Protein AF-0000000080440283 (afdb_homodimer)

Solvent-accessible surface area (backbone atoms only — not comparable to full-atom values): 28664 Å² total; per-residue (Å²): 109,67,51,60,75,70,61,41,72,45,87,66,86,80,46,74,70,46,48,53,51,48,51,48,40,36,74,35,48,70,58,50,51,72,42,52,65,67,53,48,20,62,75,70,70,42,58,55,67,58,50,33,50,47,23,40,50,31,64,30,94,21,52,70,52,40,32,48,44,47,46,46,39,48,36,41,50,26,27,72,51,5,40,56,61,82,52,52,75,83,53,53,65,67,58,45,44,51,49,55,49,52,51,48,50,49,24,38,52,54,22,58,73,67,54,53,59,68,59,53,55,49,48,35,52,52,60,74,63,33,68,34,39,34,18,29,18,54,71,76,31,14,53,55,17,44,53,50,35,52,58,44,41,40,40,66,48,51,61,48,58,44,52,45,66,68,59,42,41,57,52,19,71,68,40,34,72,46,27,31,37,40,37,35,32,63,72,29,64,56,48,71,56,51,52,30,50,51,44,20,42,75,31,48,20,46,36,37,32,40,25,43,71,56,96,33,58,41,54,70,71,29,78,42,56,47,56,33,44,52,74,71,43,37,30,30,70,53,65,53,52,46,44,56,37,48,52,49,51,50,49,45,50,50,50,57,44,37,47,76,44,44,69,63,30,51,51,34,34,48,54,50,52,56,56,53,53,61,68,66,100,110,68,51,60,76,69,62,40,71,44,89,67,87,80,46,74,71,45,50,54,49,48,52,48,41,37,74,35,49,71,56,51,53,73,42,51,66,68,54,48,19,61,73,70,70,44,58,55,67,58,50,34,49,47,22,38,50,32,64,30,94,21,52,70,51,40,31,49,44,49,46,46,40,50,33,40,50,27,26,70,50,5,41,57,62,78,53,51,75,82,54,51,65,67,58,44,44,50,50,53,51,52,52,47,50,49,24,40,51,54,19,57,73,68,53,53,60,67,58,52,53,50,48,36,51,51,61,76,63,34,68,34,39,35,20,29,17,52,71,74,32,15,53,56,17,44,54,50,35,53,58,44,41,37,40,65,48,53,62,48,58,45,51,46,66,68,58,41,40,57,51,21,70,68,40,35,72,47,26,32,36,41,36,35,32,63,73,28,64,57,49,68,58,51,51,31,51,51,42,20,44,75,31,48,19,46,35,36,33,38,25,40,71,59,95,34,58,41,55,71,71,30,77,43,58,47,55,32,44,51,75,70,45,39,30,32,70,52,66,54,50,46,44,56,37,50,52,49,52,50,50,45,50,51,50,57,43,36,46,76,44,44,69,61,31,50,49,34,35,49,53,48,52,56,56,53,54,61,66,65,99

Foldseek 3Di:
DQLLVVLQPDDADADPLNVLVSVCCVVCVPVLLVDDLVRVCVVSVHDSVVQQVSCVRSVHNGSNRVSVSSVVVCLVCLQVCVPVVPDDPPDDPVVVVVSVVVQLVVQLVQLVVVDDPVLLVVVLVLQVQAQEEEFEEADPQLVLSVVLQVLVVLLPGHYHGDHDLVVLQVVLQVEAARYEYEYEDAAQAPPSRLVSLVSNVVRVYAYEYEYAPDDHDNCVSHPGYRHTHRPCRSNCVPCPSVSSNSNVSSVVSSVSNCVVPVVSRVVSNVVVVVVVVVVVD/DQLLVVLQPDDDDQDPLNVLVSVVCVVCVPVLLVDDLVRVCVVSVHDSVVQQVSCVRSPHNGSNRVSVSSVVVCLVCLQVCVPVVPDDPPDDPVVVVVSVVVQLVVQLVQLVVVDDPVLLVVVLVLQVQAQEEEFEEADPQLVLSVVLQVLVVLLPGHYHYDHDLVVLQVVLQVEAARYEYEYEDAQQAPPSRLVSQVSNVVRVYAYEYEYAPDDHDNCVSHPGYRHTHRPCRSNCVPCPSVSSNSNVSSVVSSVSNCVVPVVSRVVSNVVVVVVVVVVVD

pLDDT: mean 86.69, std 14.84, range [35.41, 98.88]

Secondary structure (DSSP, 8-state):
--HHHHH-SS--PPPHHHHHHHHHHHH-HHHHHHS-HHHHHHHHT--HHHHHHHHHHTT-SSHHHHHHHHHHHHHHHHHHS-SSTTS-TTS-HHHHHHHHHHHHHHHHHHHHHT--HHHHHHHHHHHHT-S-EEEEE-THHHHHHHHHHHHHHHTT--EEEE--HHHHHHHHHT--TT-EEEEE-SSS--HHHHHHHHHHHHTT-EEEEEEESS--HHHHHSSEEEEE-----TT---THHHHHHHHHHHHHHHHHHHHHTHHHHHHHHHHHHHHHHHHH-/--HHHHH-SS--PPPHHHHHHHHHHHH-HHHHHHS-HHHHHHHHT--HHHHHHHHHHTT-SSHHHHHHHHHHHHHHHHHHS-SSTTS-TTS-HHHHHHHHHHHHHHHHHHHHHT--HHHHHHHHHHHHT-S-EEEEE-THHHHHHHHHHHHHHHTT--EEEE--HHHHHHHHHT--TT-EEEEE-SSS--HHHHHHHHHHHHTT-EEEEEEESS--HHHHHSSEEEEE-----TT---THHHHHHHHHHHHHHHHHHHHHTHHHHHHHHHHHHHHHHHHH-

Organism: NCBI:txid29372

Sequence (562 aa):
MNIIDRIKLQEFRVSKSDLILMNYINENPSECVDKSISELASIVSIGEATITRFSRKLGFSGYQELKRNIAKYMFKENEVNRINSKVDLRESVHETAEKIFSDNMKAIEESIKILDEEKILKIREMILNANKIFFFGVGDSGIVATQTGYKFMRIGFDIASSTDAHTMVMLASLMKRGDLVFIFSHSGETSEVVKVCNIAQNNKAKVISITENTNNTLEKISDVNIAYVSKETVFETSTVLSKFTQLFLVELIYAEVIKENYDEFIQNKEKTTKALKYIREMNIIDRIKLQEFRVSKSDLILMNYINENPSECVDKSISELASIVSIGEATITRFSRKLGFSGYQELKRNIAKYMFKENEVNRINSKVDLRESVHETAEKIFSDNMKAIEESIKILDEEKILKIREMILNANKIFFFGVGDSGIVATQTGYKFMRIGFDIASSTDAHTMVMLASLMKRGDLVFIFSHSGETSEVVKVCNIAQNNKAKVISITENTNNTLEKISDVNIAYVSKETVFETSTVLSKFTQLFLVELIYAEVIKENYDEFIQNKEKTTKALKYIRE

Radius of gyration: 27.46 Å; Cα contacts (8 Å, |Δi|>4): 933; chains: 2; bounding box: 52×85×62 Å

Nearest PDB structures (foldseek):
  7en7-assembly1_A  TM=9.635E-01  e=3.396E-15  Escherichia coli K-12
  4ivn-assembly1_A  TM=7.052E-01  e=1.237E-17  Vibrio vulnificus YJ016
  4ivn-assembly1_B  TM=7.310E-01  e=2.166E-16  Vibrio vulnificus YJ016
  7en6-assembly1_C  TM=9.379E-01  e=4.770E-14  Escherichia coli
  7en6-assembly1_D  TM=9.274E-01  e=3.656E-13  Escherichia coli

Structure (mmCIF, N/CA/C/O backbone):
data_AF-0000000080440283-model_v1
#
loop_
_entity.id
_entity.type
_entity.pdbx_description
1 polymer 'RpiR family transcriptional regulator'
#
loop_
_atom_site.group_PDB
_atom_site.id
_atom_site.type_symbol
_atom_site.label_atom_id
_atom_site.label_alt_id
_atom_site.label_comp_id
_atom_site.label_asym_id
_atom_site.label_entity_id
_atom_site.label_seq_id
_atom_site.pdbx_PDB_ins_code
_atom_site.Cartn_x
_atom_site.Cartn_y
_atom_site.Cartn_z
_atom_site.occupancy
_atom_site.B_iso_or_equiv
_atom_site.auth_seq_id
_atom_site.auth_comp_id
_atom_site.auth_asym_id
_atom_site.auth_atom_id
_atom_site.pdbx_PDB_model_num
ATOM 1 N N . MET A 1 1 ? -20.312 28.125 -4.102 1 49.72 1 MET A N 1
ATOM 2 C CA . MET A 1 1 ? -20.328 27.656 -2.715 1 49.72 1 MET A CA 1
ATOM 3 C C . MET A 1 1 ? -20.234 28.844 -1.75 1 49.72 1 MET A C 1
ATOM 5 O O . MET A 1 1 ? -19.406 29.719 -1.925 1 49.72 1 MET A O 1
ATOM 9 N N . ASN A 1 2 ? -21.328 29.219 -1.087 1 72.88 2 ASN A N 1
ATOM 10 C CA . ASN A 1 2 ? -21.391 30.344 -0.17 1 72.88 2 ASN A CA 1
ATOM 11 C C . ASN A 1 2 ? -20.766 30.016 1.18 1 72.88 2 ASN A C 1
ATOM 13 O O . ASN A 1 2 ? -21.469 29.703 2.141 1 72.88 2 ASN A O 1
ATOM 17 N N . ILE A 1 3 ? -19.422 29.984 1.222 1 79.56 3 ILE A N 1
ATOM 18 C CA . ILE A 1 3 ? -18.641 29.562 2.371 1 79.56 3 ILE A CA 1
ATOM 19 C C . ILE A 1 3 ? -18.938 30.453 3.568 1 79.56 3 ILE A C 1
ATOM 21 O O . ILE A 1 3 ? -19.094 29.969 4.691 1 79.56 3 ILE A O 1
ATOM 25 N N . ILE A 1 4 ? -19.156 31.656 3.295 1 86.44 4 ILE A N 1
ATOM 26 C CA . ILE A 1 4 ? -19.312 32.625 4.379 1 86.44 4 ILE A CA 1
ATOM 27 C C . ILE A 1 4 ? -20.641 32.375 5.098 1 86.44 4 ILE A C 1
ATOM 29 O O . ILE A 1 4 ? -20.703 32.406 6.332 1 86.44 4 ILE A O 1
ATOM 33 N N . ASP A 1 5 ? -21.578 31.953 4.336 1 82.94 5 ASP A N 1
ATOM 34 C CA . ASP A 1 5 ? -22.875 31.672 4.934 1 82.94 5 ASP A CA 1
ATOM 35 C C . ASP A 1 5 ? -22.828 30.422 5.801 1 82.94 5 ASP A C 1
ATOM 37 O O . ASP A 1 5 ? -23.594 30.281 6.754 1 82.94 5 ASP A O 1
ATOM 41 N N . ARG A 1 6 ? -21.906 29.641 5.375 1 77.81 6 ARG A N 1
ATOM 42 C CA . ARG A 1 6 ? -21.828 28.344 6.043 1 77.81 6 ARG A CA 1
ATOM 43 C C . ARG A 1 6 ? -20.969 28.438 7.305 1 77.81 6 ARG A C 1
ATOM 45 O O . ARG A 1 6 ? -21.141 27.641 8.234 1 77.81 6 ARG A O 1
ATOM 52 N N . ILE A 1 7 ? -20.094 29.375 7.379 1 81.19 7 ILE A N 1
ATOM 53 C CA . ILE A 1 7 ? -19.156 29.359 8.492 1 81.19 7 ILE A CA 1
ATOM 54 C C . ILE A 1 7 ? -19.5 30.469 9.477 1 81.19 7 ILE A C 1
ATOM 56 O O . ILE A 1 7 ? -19.031 30.469 10.617 1 81.19 7 ILE A O 1
ATOM 60 N N . LYS A 1 8 ? -20.375 31.328 9.039 1 85.56 8 LYS A N 1
ATOM 61 C CA . LYS A 1 8 ? -20.703 32.469 9.906 1 85.56 8 LYS A CA 1
ATOM 62 C C . LYS A 1 8 ? -21.375 31.984 11.188 1 85.56 8 LYS A C 1
ATOM 64 O O . LYS A 1 8 ? -22.156 31.031 11.164 1 85.56 8 LYS A O 1
ATOM 69 N N . LEU A 1 9 ? -21.062 32.5 12.227 1 79.25 9 LEU A N 1
ATOM 70 C CA . LEU A 1 9 ? -21.594 32.094 13.523 1 79.25 9 LEU A CA 1
ATOM 71 C C . LEU A 1 9 ? -22.766 32.969 13.938 1 79.25 9 LEU A C 1
ATOM 73 O O . LEU A 1 9 ? -23.5 32.625 14.867 1 79.25 9 LEU A O 1
ATOM 77 N N . GLN A 1 10 ? -22.906 34.156 13.273 1 81.75 10 GLN A N 1
ATOM 78 C CA . GLN A 1 10 ? -24 35.062 13.617 1 81.75 10 GLN A CA 1
ATOM 79 C C . GLN A 1 10 ? -24.453 35.844 12.391 1 81.75 10 GLN A C 1
ATOM 81 O O . GLN A 1 10 ? -23.703 36.031 11.438 1 81.75 10 GLN A O 1
ATOM 86 N N . GLU A 1 11 ? -25.75 36.25 12.406 1 84.75 11 GLU A N 1
ATOM 87 C CA . GLU A 1 11 ? -26.266 37.094 11.344 1 84.75 11 GLU A CA 1
ATOM 88 C C . GLU A 1 11 ? -25.766 38.531 11.492 1 84.75 11 GLU A C 1
ATOM 90 O O . GLU A 1 11 ? -25.531 39 12.602 1 84.75 11 GLU A O 1
ATOM 95 N N . PHE A 1 12 ? -25.406 39.188 10.43 1 85.38 12 PHE A N 1
ATOM 96 C CA . PHE A 1 12 ? -24.922 40.594 10.438 1 85.38 12 PHE A CA 1
ATOM 97 C C . PHE A 1 12 ? -25.422 41.344 9.203 1 85.38 12 PHE A C 1
ATOM 99 O O . PHE A 1 12 ? -25.844 40.719 8.227 1 85.38 12 PHE A O 1
ATOM 106 N N . ARG A 1 13 ? -25.453 42.656 9.336 1 87.94 13 ARG A N 1
ATOM 107 C CA . ARG A 1 13 ? -25.781 43.5 8.188 1 87.94 13 ARG A CA 1
ATOM 108 C C . ARG A 1 13 ? -24.594 43.625 7.234 1 87.94 13 ARG A C 1
ATOM 110 O O . ARG A 1 13 ? -23.516 44.062 7.633 1 87.94 13 ARG A O 1
ATOM 117 N N . VAL A 1 14 ? -24.781 43.25 5.992 1 90.06 14 VAL A N 1
ATOM 118 C CA . VAL A 1 14 ? -23.719 43.188 5 1 90.06 14 VAL A CA 1
ATOM 119 C C . VAL A 1 14 ? -23.484 44.594 4.414 1 90.06 14 VAL A C 1
ATOM 121 O O . VAL A 1 14 ? -24.406 45.219 3.906 1 90.06 14 VAL A O 1
ATOM 124 N N . SER A 1 15 ? -22.328 45.156 4.621 1 90.81 15 SER A N 1
ATOM 125 C CA . SER A 1 15 ? -21.906 46.406 3.99 1 90.81 15 SER A CA 1
ATOM 126 C C . SER A 1 15 ? -21.328 46.156 2.602 1 90.81 15 SER A C 1
ATOM 128 O O . SER A 1 15 ? -21.156 45 2.188 1 90.81 15 SER A O 1
ATOM 130 N N . LYS A 1 16 ? -21.062 47.25 1.895 1 91.12 16 LYS A N 1
ATOM 131 C CA . LYS A 1 16 ? -20.469 47.125 0.564 1 91.12 16 LYS A CA 1
ATOM 132 C C . LYS A 1 16 ? -19.125 46.406 0.623 1 91.12 16 LYS A C 1
ATOM 134 O O . LYS A 1 16 ? -18.828 45.531 -0.201 1 91.12 16 LYS A O 1
ATOM 139 N N . SER A 1 17 ? -18.312 46.844 1.617 1 92.12 17 SER A N 1
ATOM 140 C CA . SER A 1 17 ? -17.016 46.188 1.782 1 92.12 17 SER A CA 1
ATOM 141 C C . SER A 1 17 ? -17.156 44.719 2.15 1 92.12 17 SER A C 1
ATOM 143 O O . SER A 1 17 ? -16.359 43.906 1.696 1 92.12 17 SER A O 1
ATOM 145 N N . ASP A 1 18 ? -18.172 44.375 2.98 1 92.75 18 ASP A N 1
ATOM 146 C CA . ASP A 1 18 ? -18.422 43 3.344 1 92.75 18 ASP A CA 1
ATOM 147 C C . ASP A 1 18 ? -18.75 42.156 2.109 1 92.75 18 ASP A C 1
ATOM 149 O O . ASP A 1 18 ? -18.281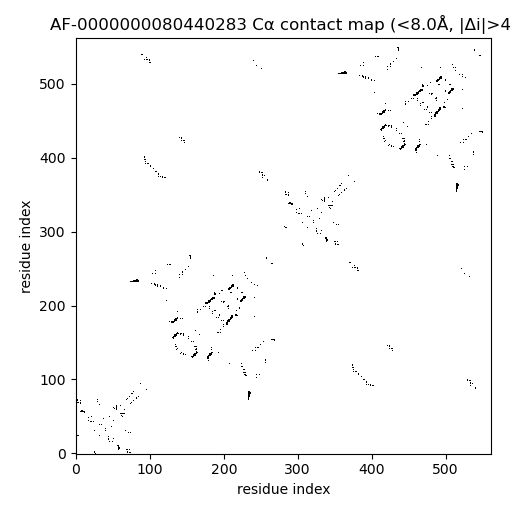 41.031 1.985 1 92.75 18 ASP A O 1
ATOM 153 N N . LEU A 1 19 ? -19.562 42.688 1.304 1 91.62 19 LEU A N 1
ATOM 154 C CA . LEU A 1 19 ? -19.984 41.969 0.107 1 91.62 19 LEU A CA 1
ATOM 155 C C . LEU A 1 19 ? -18.797 41.656 -0.789 1 91.62 19 LEU A C 1
ATOM 157 O O . LEU A 1 19 ? -18.719 40.562 -1.359 1 91.62 19 LEU A O 1
ATOM 161 N N . ILE A 1 20 ? -17.953 42.562 -0.937 1 91.56 20 ILE A N 1
ATOM 162 C CA . ILE A 1 20 ? -16.75 42.375 -1.733 1 91.56 20 ILE A CA 1
ATOM 163 C C . ILE A 1 20 ? -15.922 41.219 -1.13 1 91.56 20 ILE A C 1
ATOM 165 O O . ILE A 1 20 ? -15.469 40.344 -1.846 1 91.56 20 ILE A O 1
ATOM 169 N N . LEU A 1 21 ? -15.719 41.188 0.151 1 92.19 21 LEU A N 1
ATOM 170 C CA . LEU A 1 21 ? -14.953 40.156 0.849 1 92.19 21 LEU A CA 1
ATOM 171 C C . LEU A 1 21 ? -15.641 38.812 0.747 1 92.19 21 LEU A C 1
ATOM 173 O O . LEU A 1 21 ? -14.984 37.812 0.479 1 92.19 21 LEU A O 1
ATOM 177 N N . MET A 1 22 ? -16.906 38.812 0.95 1 91 22 MET A N 1
ATOM 178 C CA . MET A 1 22 ? -17.672 37.594 0.868 1 91 22 MET A CA 1
ATOM 179 C C . MET A 1 22 ? -17.562 36.969 -0.518 1 91 22 MET A C 1
ATOM 181 O O . MET A 1 22 ? -17.344 35.75 -0.644 1 91 22 MET A O 1
ATOM 185 N N . ASN A 1 23 ? -17.688 37.75 -1.501 1 88.25 23 ASN A N 1
ATOM 186 C CA . ASN A 1 23 ? -17.594 37.281 -2.871 1 88.25 23 ASN A CA 1
ATOM 187 C C . ASN A 1 23 ? -16.188 36.719 -3.158 1 88.25 23 ASN A C 1
ATOM 189 O O . ASN A 1 23 ? -16.062 35.625 -3.754 1 88.25 23 ASN A O 1
ATOM 193 N N . TYR A 1 24 ? -15.25 37.469 -2.758 1 89.81 24 TYR A N 1
ATOM 194 C CA . TYR A 1 24 ? -13.891 37 -3.002 1 89.81 24 TYR A CA 1
ATOM 195 C C . TYR A 1 24 ? -13.625 35.688 -2.283 1 89.81 24 TYR A C 1
ATOM 197 O O . TYR A 1 24 ? -13.094 34.719 -2.877 1 89.81 24 TYR A O 1
ATOM 205 N N . ILE A 1 25 ? -13.984 35.562 -1.046 1 89.62 25 ILE A N 1
ATOM 206 C CA . ILE A 1 25 ? -13.734 34.375 -0.242 1 89.62 25 ILE A CA 1
ATOM 207 C C . ILE A 1 25 ? -14.523 33.188 -0.81 1 89.62 25 ILE A C 1
ATOM 209 O O . ILE A 1 25 ? -14 32.062 -0.904 1 89.62 25 ILE A O 1
ATOM 213 N N . ASN A 1 26 ? -15.688 33.469 -1.226 1 85 26 ASN A N 1
ATOM 214 C CA . ASN A 1 26 ? -16.516 32.406 -1.802 1 85 26 ASN A CA 1
ATOM 215 C C . ASN A 1 26 ? -15.938 31.891 -3.111 1 85 26 ASN A C 1
ATOM 217 O O . ASN A 1 26 ? -16.031 30.703 -3.402 1 85 26 ASN A O 1
ATOM 221 N N . GLU A 1 27 ? -15.32 32.75 -3.787 1 81.31 27 GLU A N 1
ATOM 222 C CA . GLU A 1 27 ? -14.781 32.406 -5.098 1 81.31 27 GLU A CA 1
ATOM 223 C C . GLU A 1 27 ? -13.367 31.828 -4.977 1 81.31 27 GLU A C 1
ATOM 225 O O . GLU A 1 27 ? -12.945 31.031 -5.812 1 81.31 27 GLU A O 1
ATOM 230 N N . ASN A 1 28 ? -12.695 32.281 -3.967 1 82.62 28 ASN A N 1
ATOM 231 C CA . ASN A 1 28 ? -11.289 31.875 -3.83 1 82.62 28 ASN A CA 1
ATOM 232 C C . ASN A 1 28 ? -10.977 31.422 -2.412 1 82.62 28 ASN A C 1
ATOM 234 O O . ASN A 1 28 ? -10.07 31.953 -1.77 1 82.62 28 ASN A O 1
ATOM 238 N N . PRO A 1 29 ? -11.672 30.422 -1.961 1 80.06 29 PRO A N 1
ATOM 239 C CA . PRO A 1 29 ? -11.484 30.047 -0.556 1 80.06 29 PRO A CA 1
ATOM 240 C C . PRO A 1 29 ? -10.07 29.547 -0.266 1 80.06 29 PRO A C 1
ATOM 242 O O . PRO A 1 29 ? -9.5 29.859 0.778 1 80.06 29 PRO A O 1
ATOM 245 N N . SER A 1 30 ? -9.547 28.844 -1.177 1 75.19 30 SER A N 1
ATOM 246 C CA . SER A 1 30 ? -8.211 28.297 -0.988 1 75.19 30 SER A CA 1
ATOM 247 C C . SER A 1 30 ? -7.164 29.406 -0.92 1 75.19 30 SER A C 1
ATOM 249 O O . SER A 1 30 ? -6.246 29.359 -0.098 1 75.19 30 SER A O 1
ATOM 251 N N . GLU A 1 31 ? -7.305 30.312 -1.677 1 78.81 31 GLU A N 1
ATOM 252 C CA . GLU A 1 31 ? -6.379 31.453 -1.703 1 78.81 31 GLU A CA 1
ATOM 253 C C . GLU A 1 31 ? -6.473 32.281 -0.419 1 78.81 31 GLU A C 1
ATOM 255 O O . GLU A 1 31 ? -5.457 32.75 0.094 1 78.81 31 GLU A O 1
ATOM 260 N N . CYS A 1 32 ? -7.629 32.375 0.066 1 82.38 32 CYS A N 1
ATOM 261 C CA . CYS A 1 32 ? -7.852 33.156 1.278 1 82.38 32 CYS A CA 1
ATOM 262 C C . CYS A 1 32 ? -7.148 32.5 2.471 1 82.38 32 CYS A C 1
ATOM 264 O O . CYS A 1 32 ? -6.59 33.219 3.314 1 82.38 32 CYS A O 1
ATOM 266 N N . VAL A 1 33 ? -7.199 31.188 2.406 1 80.19 33 VAL A N 1
ATOM 267 C CA . VAL A 1 33 ? -6.609 30.453 3.521 1 80.19 33 VAL A CA 1
ATOM 268 C C . VAL A 1 33 ? -5.09 30.625 3.504 1 80.19 33 VAL A C 1
ATOM 270 O O . VAL A 1 33 ? -4.453 30.688 4.559 1 80.19 33 VAL A O 1
ATOM 273 N N . ASP A 1 34 ? -4.516 30.844 2.406 1 78.25 34 ASP A N 1
ATOM 274 C CA . ASP A 1 34 ? -3.064 30.891 2.234 1 78.25 34 ASP A CA 1
ATOM 275 C C . ASP A 1 34 ? -2.533 32.312 2.336 1 78.25 34 ASP A C 1
ATOM 277 O O . ASP A 1 34 ? -1.322 32.531 2.406 1 78.25 34 ASP A O 1
ATOM 281 N N . LYS A 1 35 ? -3.314 33.25 2.389 1 82.06 35 LYS A N 1
ATOM 282 C CA . LYS A 1 35 ? -2.867 34.625 2.285 1 82.06 35 LYS A CA 1
ATOM 283 C C . LYS A 1 35 ? -2.912 35.312 3.643 1 82.06 35 LYS A C 1
ATOM 285 O O . LYS A 1 35 ? -3.791 35.031 4.461 1 82.06 35 LYS A O 1
ATOM 290 N N . SER A 1 36 ? -1.929 36.094 3.875 1 86.06 36 SER A N 1
ATOM 291 C CA . SER A 1 36 ? -1.951 36.969 5.051 1 86.06 36 SER A CA 1
ATOM 292 C C . SER A 1 36 ? -3.012 38.031 4.914 1 86.06 36 SER A C 1
ATOM 294 O O . SER A 1 36 ? -3.518 38.281 3.816 1 86.06 36 SER A O 1
ATOM 296 N N . ILE A 1 37 ? -3.324 38.656 6.09 1 92.62 37 ILE A N 1
ATOM 297 C CA . ILE A 1 37 ? -4.34 39.719 6.082 1 92.62 37 ILE A CA 1
ATOM 298 C C . ILE A 1 37 ? -3.895 40.875 5.18 1 92.62 37 ILE A C 1
ATOM 300 O O . ILE A 1 37 ? -4.715 41.469 4.496 1 92.62 37 ILE A O 1
ATOM 304 N N . SER A 1 38 ? -2.557 41.125 5.113 1 91.56 38 SER A N 1
ATOM 305 C CA . SER A 1 38 ? -2.016 42.188 4.281 1 91.56 38 SER A CA 1
ATOM 306 C C . SER A 1 38 ? -2.162 41.875 2.799 1 91.56 38 SER A C 1
ATOM 308 O O . SER A 1 38 ? -2.488 42.75 1.992 1 91.56 38 SER A O 1
ATOM 310 N N . GLU A 1 39 ? -1.967 40.719 2.428 1 90.12 39 GLU A N 1
ATOM 311 C CA . GLU A 1 39 ? -2.109 40.25 1.048 1 90.12 39 GLU A CA 1
ATOM 312 C C . GLU A 1 39 ? -3.564 40.344 0.591 1 90.12 39 GLU A C 1
ATOM 314 O O . GLU A 1 39 ? -3.852 40.781 -0.515 1 90.12 39 GLU A O 1
ATOM 319 N N . LEU A 1 40 ? -4.406 39.781 1.409 1 92.75 40 LEU A N 1
ATOM 320 C CA . LEU A 1 40 ? -5.828 39.844 1.079 1 92.75 40 LEU A CA 1
ATOM 321 C C . LEU A 1 40 ? -6.289 41.281 0.92 1 92.75 40 LEU A C 1
ATOM 323 O O . LEU A 1 40 ? -7.035 41.594 -0.011 1 92.75 40 LEU A O 1
ATOM 327 N N . ALA A 1 41 ? -5.855 42.188 1.82 1 94 41 ALA A N 1
ATOM 328 C CA . ALA A 1 41 ? -6.188 43.594 1.77 1 94 41 ALA A CA 1
ATOM 329 C C . ALA A 1 41 ? -5.789 44.219 0.427 1 94 41 ALA A C 1
ATOM 331 O O . ALA A 1 41 ? -6.551 44.969 -0.162 1 94 41 ALA A O 1
ATOM 332 N N . SER A 1 42 ? -4.66 43.812 -0.04 1 92.06 42 SER A N 1
ATOM 333 C CA . SER A 1 42 ? -4.148 44.312 -1.307 1 92.06 42 SER A CA 1
ATOM 334 C C . SER A 1 42 ? -4.961 43.781 -2.484 1 92.06 42 SER A C 1
ATOM 336 O O . SER A 1 42 ? -5.277 44.531 -3.41 1 92.06 42 SER A O 1
ATOM 338 N N . ILE A 1 43 ? -5.328 42.625 -2.436 1 89.12 43 ILE A N 1
ATOM 339 C CA . ILE A 1 43 ? -6.02 41.938 -3.525 1 89.12 43 ILE A CA 1
ATOM 340 C C . ILE A 1 43 ? -7.418 42.531 -3.693 1 89.12 43 ILE A C 1
ATOM 342 O O . ILE A 1 43 ? -7.859 42.781 -4.816 1 89.12 43 ILE A O 1
ATOM 346 N N . VAL A 1 44 ? -8.031 42.688 -2.562 1 91.94 44 VAL A N 1
ATOM 347 C CA . VAL A 1 44 ? -9.43 43.125 -2.648 1 91.94 44 VAL A CA 1
ATOM 348 C C . VAL A 1 44 ? -9.523 44.625 -2.479 1 91.94 44 VAL A C 1
ATOM 350 O O . VAL A 1 44 ? -10.617 45.219 -2.539 1 91.94 44 VAL A O 1
ATOM 353 N N . SER A 1 45 ? -8.383 45.312 -2.246 1 92.19 45 SER A N 1
ATOM 354 C CA . SER A 1 45 ? -8.289 46.75 -2.076 1 92.19 45 SER A CA 1
ATOM 355 C C . SER A 1 45 ? -9.18 47.219 -0.929 1 92.19 45 SER A C 1
ATOM 357 O O . SER A 1 45 ? -9.938 48.188 -1.081 1 92.19 45 SER A O 1
ATOM 359 N N . ILE A 1 46 ? -9.211 46.531 0.17 1 92.12 46 ILE A N 1
ATOM 360 C CA . ILE A 1 46 ? -9.914 46.844 1.412 1 92.12 46 ILE A CA 1
ATOM 361 C C . ILE A 1 46 ? -8.914 46.906 2.566 1 92.12 46 ILE A C 1
ATOM 363 O O . ILE A 1 46 ? -7.949 46.125 2.598 1 92.12 46 ILE A O 1
ATOM 367 N N . GLY A 1 47 ? -9 47.875 3.473 1 91.94 47 GLY A N 1
ATOM 368 C CA . GLY A 1 47 ? -8.094 48.031 4.598 1 91.94 47 GLY A CA 1
ATOM 369 C C . GLY A 1 47 ? -8.078 46.844 5.516 1 91.94 47 GLY A C 1
ATOM 370 O O . GLY A 1 47 ? -9.078 46.125 5.648 1 91.94 47 GLY A O 1
ATOM 371 N N . GLU A 1 48 ? -6.953 46.562 6.156 1 93.81 48 GLU A N 1
ATOM 372 C CA . GLU A 1 48 ? -6.793 45.438 7.066 1 93.81 48 GLU A CA 1
ATOM 373 C C . GLU A 1 48 ? -7.77 45.5 8.234 1 93.81 48 GLU A C 1
ATOM 375 O O . GLU A 1 48 ? -8.312 44.5 8.672 1 93.81 48 GLU A O 1
ATOM 380 N N . ALA A 1 49 ? -7.996 46.75 8.695 1 92.94 49 ALA A N 1
ATOM 381 C CA . ALA A 1 49 ? -8.938 46.969 9.797 1 92.94 49 ALA A CA 1
ATOM 382 C C . ALA A 1 49 ? -10.352 46.531 9.398 1 92.94 49 ALA A C 1
ATOM 384 O O . ALA A 1 49 ? -11.086 45.969 10.203 1 92.94 49 ALA A O 1
ATOM 385 N N . THR A 1 50 ? -10.773 46.781 8.195 1 93.94 50 THR A N 1
ATOM 386 C CA . THR A 1 50 ? -12.078 46.438 7.668 1 93.94 50 THR A CA 1
ATOM 387 C C . THR A 1 50 ? -12.219 44.906 7.582 1 93.94 50 THR A C 1
ATOM 389 O O . THR A 1 50 ? -13.281 44.375 7.887 1 93.94 50 THR A O 1
ATOM 392 N N . ILE A 1 51 ? -11.102 44.219 7.168 1 94.38 51 ILE A N 1
ATOM 393 C CA . ILE A 1 51 ? -11.109 42.75 7.102 1 94.38 51 ILE A CA 1
ATOM 394 C C . ILE A 1 51 ? -11.266 42.188 8.508 1 94.38 51 ILE A C 1
ATOM 396 O O . ILE A 1 51 ? -12.023 41.219 8.719 1 94.38 51 ILE A O 1
ATOM 400 N N . THR A 1 52 ? -10.57 42.812 9.461 1 94 52 THR A N 1
ATOM 401 C CA . THR A 1 52 ? -10.664 42.375 10.852 1 94 52 THR A CA 1
ATOM 402 C C . THR A 1 52 ? -12.078 42.562 11.383 1 94 52 THR A C 1
ATOM 404 O O . THR A 1 52 ? -12.625 41.688 12.039 1 94 52 THR A O 1
ATOM 407 N N . ARG A 1 53 ? -12.727 43.656 11.078 1 93.88 53 ARG A N 1
ATOM 408 C CA . ARG A 1 53 ? -14.086 43.938 11.516 1 93.88 53 ARG A CA 1
ATOM 409 C C . ARG A 1 53 ? -15.07 42.969 10.875 1 93.88 53 ARG A C 1
ATOM 411 O O . ARG A 1 53 ? -16 42.5 11.523 1 93.88 53 ARG A O 1
ATOM 418 N N . PHE A 1 54 ? -14.891 42.688 9.562 1 93.62 54 PHE A N 1
ATOM 419 C CA . PHE A 1 54 ? -15.695 41.719 8.859 1 93.62 54 PHE A CA 1
ATOM 420 C C . PHE A 1 54 ? -15.641 40.344 9.578 1 93.62 54 PHE A C 1
ATOM 422 O O . PHE A 1 54 ? -16.672 39.719 9.805 1 93.62 54 PHE A O 1
ATOM 429 N N . SER A 1 55 ? -14.406 39.906 9.93 1 93.62 55 SER A N 1
ATOM 430 C CA . SER A 1 55 ? -14.227 38.625 10.625 1 93.62 55 SER A CA 1
ATOM 431 C C . SER A 1 55 ? -15 38.625 11.938 1 93.62 55 SER A C 1
ATOM 433 O O . SER A 1 55 ? -15.641 37.625 12.273 1 93.62 55 SER A O 1
ATOM 435 N N . ARG A 1 56 ? -14.977 39.75 12.633 1 91.81 56 ARG A N 1
ATOM 436 C CA . ARG A 1 56 ? -15.68 39.844 13.906 1 91.81 56 ARG A CA 1
ATOM 437 C C . ARG A 1 56 ? -17.188 39.844 13.711 1 91.81 56 ARG A C 1
ATOM 439 O O . ARG A 1 56 ? -17.922 39.281 14.508 1 91.81 56 ARG A O 1
ATOM 446 N N . LYS A 1 57 ? -17.656 40.5 12.609 1 92.44 57 LYS A N 1
ATOM 447 C CA . LYS A 1 57 ? -19.078 40.5 12.273 1 92.44 57 LYS A CA 1
ATOM 448 C C . LYS A 1 57 ? -19.594 39.062 12.078 1 92.44 57 LYS A C 1
ATOM 450 O O . LYS A 1 57 ? -20.75 38.781 12.383 1 92.44 57 LYS A O 1
ATOM 455 N N . LEU A 1 58 ? -18.688 38.25 11.523 1 90 58 LEU A N 1
ATOM 456 C CA . LEU A 1 58 ? -19.047 36.844 11.266 1 90 58 LEU A CA 1
ATOM 457 C C . LEU A 1 58 ? -19.031 36.031 12.555 1 90 58 LEU A C 1
ATOM 459 O O . LEU A 1 58 ? -19.469 34.875 12.57 1 90 58 LEU A O 1
ATOM 463 N N . GLY A 1 59 ? -18.516 36.562 13.664 1 89.62 59 GLY A N 1
ATOM 464 C CA . GLY A 1 59 ? -18.469 35.875 14.945 1 89.62 59 GLY A CA 1
ATOM 465 C C . GLY A 1 59 ? -17.078 35.375 15.297 1 89.62 59 GLY A C 1
ATOM 466 O O . GLY A 1 59 ? -16.922 34.594 16.25 1 89.62 59 GLY A O 1
ATOM 467 N N . PHE A 1 60 ? -16.078 35.781 14.57 1 91.06 60 PHE A N 1
ATOM 468 C CA . PHE A 1 60 ? -14.727 35.281 14.797 1 91.06 60 PHE A CA 1
ATOM 469 C C . PHE A 1 60 ? -13.867 36.344 15.492 1 91.06 60 PHE A C 1
ATOM 471 O O . PHE A 1 60 ? -14.18 37.531 15.438 1 91.06 60 PHE A O 1
ATOM 478 N N . SER A 1 61 ? -12.867 35.938 16.141 1 87.94 61 SER A N 1
ATOM 479 C CA . SER A 1 61 ? -12.016 36.875 16.891 1 87.94 61 SER A CA 1
ATOM 480 C C . SER A 1 61 ? -11.148 37.688 15.961 1 87.94 61 SER A C 1
ATOM 482 O O . SER A 1 61 ? -10.648 38.75 16.359 1 87.94 61 SER A O 1
ATOM 484 N N . GLY A 1 62 ? -10.898 37.312 14.75 1 90.44 62 GLY A N 1
ATOM 485 C CA . GLY A 1 62 ? -10.07 38 13.773 1 90.44 62 GLY A CA 1
ATOM 486 C C . GLY A 1 62 ? -9.883 37.188 12.492 1 90.44 62 GLY A C 1
ATOM 487 O O . GLY A 1 62 ? -10.531 36.156 12.289 1 90.44 62 GLY A O 1
ATOM 488 N N . TYR A 1 63 ? -8.992 37.719 11.664 1 91.5 63 TYR A N 1
ATOM 489 C CA . TYR A 1 63 ? -8.75 37.125 10.352 1 91.5 63 TYR A CA 1
ATOM 490 C C . TYR A 1 63 ? -8.164 35.75 10.469 1 91.5 63 TYR A C 1
ATOM 492 O O . TYR A 1 63 ? -8.508 34.844 9.688 1 91.5 63 TYR A O 1
ATOM 500 N N . GLN A 1 64 ? -7.355 35.562 11.492 1 84.5 64 GLN A N 1
ATOM 501 C CA . GLN A 1 64 ? -6.742 34.25 11.656 1 84.5 64 GLN A CA 1
ATOM 502 C C . GLN A 1 64 ? -7.793 33.156 11.945 1 84.5 64 GLN A C 1
ATOM 504 O O . GLN A 1 64 ? -7.734 32.062 11.398 1 84.5 64 GLN A O 1
ATOM 509 N N . GLU A 1 65 ? -8.711 33.469 12.742 1 84.94 65 GLU A N 1
ATOM 510 C CA . GLU A 1 65 ? -9.789 32.531 13.039 1 84.94 65 GLU A CA 1
ATOM 511 C C . GLU A 1 65 ? -10.703 32.344 11.836 1 84.94 65 GLU A C 1
ATOM 513 O O . GLU A 1 65 ? -11.172 31.234 11.578 1 84.94 65 GLU A O 1
ATOM 518 N N . LEU A 1 66 ? -10.961 33.438 11.117 1 90.5 66 LEU A N 1
ATOM 519 C CA . LEU A 1 66 ? -11.727 33.312 9.883 1 90.5 66 LEU A CA 1
ATOM 520 C C . LEU A 1 66 ? -11.055 32.344 8.914 1 90.5 66 LEU A C 1
ATOM 522 O O . LEU A 1 66 ? -11.703 31.406 8.398 1 90.5 66 LEU A O 1
ATOM 526 N N . LYS A 1 67 ? -9.828 32.5 8.734 1 84.94 67 LYS A N 1
ATOM 527 C CA . LYS A 1 67 ? -9.062 31.609 7.859 1 84.94 67 LYS A CA 1
ATOM 528 C C . LYS A 1 67 ? -9.195 30.141 8.289 1 84.94 67 LYS A C 1
ATOM 530 O O . LYS A 1 67 ? -9.422 29.266 7.457 1 84.94 67 LYS A O 1
ATOM 535 N N . ARG A 1 68 ? -9.094 29.984 9.5 1 79.31 68 ARG A N 1
ATOM 536 C CA . ARG A 1 68 ? -9.188 28.641 10.047 1 79.31 68 ARG A CA 1
ATOM 537 C C . ARG A 1 68 ? -10.555 28.016 9.766 1 79.31 68 ARG A C 1
ATOM 539 O O . ARG A 1 68 ? -10.648 26.844 9.43 1 79.31 68 ARG A O 1
ATOM 546 N N . ASN A 1 69 ? -11.547 28.75 9.93 1 79.5 69 ASN A N 1
ATOM 547 C CA . ASN A 1 69 ? -12.898 28.234 9.734 1 79.5 69 ASN A CA 1
ATOM 548 C C . ASN A 1 69 ? -13.219 28.047 8.258 1 79.5 69 ASN A C 1
ATOM 550 O O . ASN A 1 69 ? -13.969 27.141 7.895 1 79.5 69 ASN A O 1
ATOM 554 N N . ILE A 1 70 ? -12.633 28.953 7.461 1 80.75 70 ILE A N 1
ATOM 555 C CA . ILE A 1 70 ? -12.734 28.719 6.027 1 80.75 70 ILE A CA 1
ATOM 556 C C . ILE A 1 70 ? -12.039 27.406 5.672 1 80.75 70 ILE A C 1
ATOM 558 O O . ILE A 1 70 ? -12.594 26.578 4.945 1 80.75 70 ILE A O 1
ATOM 562 N N . ALA A 1 71 ? -10.906 27.344 6.246 1 71.12 71 ALA A N 1
ATOM 563 C CA . ALA A 1 71 ? -10.141 26.125 6 1 71.12 71 ALA A CA 1
ATOM 564 C C . ALA A 1 71 ? -10.906 24.891 6.48 1 71.12 71 ALA A C 1
ATOM 566 O O . ALA A 1 71 ? -10.969 23.875 5.777 1 71.12 71 ALA A O 1
ATOM 567 N N . LYS A 1 72 ? -11.438 25.062 7.648 1 68.06 72 LYS A N 1
ATOM 568 C CA . LYS A 1 72 ? -12.242 23.984 8.234 1 68.06 72 LYS A CA 1
ATOM 569 C C . LYS A 1 72 ? -13.438 23.656 7.344 1 68.06 72 LYS A C 1
ATOM 571 O O . LYS A 1 72 ? -13.75 22.484 7.129 1 68.06 72 LYS A O 1
ATOM 576 N N . TYR A 1 73 ? -14.148 24.734 6.988 1 65.81 73 TYR A N 1
ATOM 577 C CA . TYR A 1 73 ? -15.305 24.547 6.121 1 65.81 73 TYR A CA 1
ATOM 578 C C . TYR A 1 73 ? -14.891 23.938 4.789 1 65.81 73 TYR A C 1
ATOM 580 O O . TYR A 1 73 ? -15.562 23.031 4.281 1 65.81 73 TYR A O 1
ATOM 588 N N . MET A 1 74 ? -13.938 24.609 4.297 1 60.62 74 MET A N 1
ATOM 589 C CA . MET A 1 74 ? -13.445 24.062 3.039 1 60.62 74 MET A CA 1
ATOM 590 C C . MET A 1 74 ? -13.039 22.594 3.209 1 60.62 74 MET A C 1
ATOM 592 O O . MET A 1 74 ? -13.273 21.781 2.318 1 60.62 74 MET A O 1
ATOM 596 N N . PHE A 1 75 ? -12.562 22.516 4.383 1 51.28 75 PHE A N 1
ATOM 597 C CA . PHE A 1 75 ? -12.211 21.141 4.73 1 51.28 75 PHE A CA 1
ATOM 598 C C . PHE A 1 75 ? -13.469 20.297 4.91 1 51.28 75 PHE A C 1
ATOM 600 O O . PHE A 1 75 ? -13.531 19.172 4.426 1 51.28 75 PHE A O 1
ATOM 607 N N . LYS A 1 76 ? -14.438 20.875 5.672 1 49.78 76 LYS A N 1
ATOM 608 C CA . LYS A 1 76 ? -15.727 20.219 5.867 1 49.78 76 LYS A CA 1
ATOM 609 C C . LYS A 1 76 ? -16.469 20.062 4.543 1 49.78 76 LYS A C 1
ATOM 611 O O . LYS A 1 76 ? -17.047 19.016 4.266 1 49.78 76 LYS A O 1
ATOM 616 N N . GLU A 1 77 ? -16.75 21.234 4.004 1 46.97 77 GLU A N 1
ATOM 617 C CA . GLU A 1 77 ? -17.406 21.219 2.699 1 46.97 77 GLU A CA 1
ATOM 618 C C . GLU A 1 77 ? -16.625 20.375 1.692 1 46.97 77 GLU A C 1
ATOM 620 O O . GLU A 1 77 ? -17.219 19.672 0.879 1 46.97 77 GLU A O 1
ATOM 625 N N . ASN A 1 78 ? -15.43 20.688 1.731 1 41.69 78 ASN A N 1
ATOM 626 C CA . ASN A 1 78 ? -14.531 19.797 0.988 1 41.69 78 ASN A CA 1
ATOM 627 C C . ASN A 1 78 ? -14.562 18.375 1.539 1 41.69 78 ASN A C 1
ATOM 629 O O . ASN A 1 78 ? -14.391 17.422 0.791 1 41.69 78 ASN A O 1
ATOM 633 N N . GLU A 1 79 ? -14.719 18.266 2.789 1 39.75 79 GLU A N 1
ATOM 634 C CA . GLU A 1 79 ? -14.914 16.984 3.48 1 39.75 79 GLU A CA 1
ATOM 635 C C . GLU A 1 79 ? -16.266 16.375 3.137 1 39.75 79 GLU A C 1
ATOM 637 O O . GLU A 1 79 ? -16.359 15.164 2.934 1 39.75 79 GLU A O 1
ATOM 642 N N . VAL A 1 80 ? -17.422 17.125 3.467 1 38.97 80 VAL A N 1
ATOM 643 C CA . VAL A 1 80 ? -18.75 16.688 3.043 1 38.97 80 VAL A CA 1
ATOM 644 C C . VAL A 1 80 ? -18.797 16.578 1.521 1 38.97 80 VAL A C 1
ATOM 646 O O . VAL A 1 80 ? -19.328 15.602 0.984 1 38.97 80 VAL A O 1
ATOM 649 N N . ASN A 1 81 ? -18.562 17.547 0.93 1 36.84 81 ASN A N 1
ATOM 650 C CA . ASN A 1 81 ? -18.469 17.5 -0.525 1 36.84 81 ASN A CA 1
ATOM 651 C C . ASN A 1 81 ? -17.266 16.672 -0.981 1 36.84 81 ASN A C 1
ATOM 653 O O . ASN A 1 81 ? -17.031 16.516 -2.182 1 36.84 81 ASN A O 1
ATOM 657 N N . ARG A 1 82 ? -16.234 16.469 -0.127 1 37.53 82 ARG A N 1
ATOM 658 C CA . ARG A 1 82 ? -14.898 15.906 -0.308 1 37.53 82 ARG A CA 1
ATOM 659 C C . ARG A 1 82 ? -14.938 14.383 -0.317 1 37.53 82 ARG A C 1
ATOM 661 O O . ARG A 1 82 ? -13.898 13.727 -0.233 1 37.53 82 ARG A O 1
ATOM 668 N N . ILE A 1 83 ? -15.805 13.82 0.21 1 38.88 83 ILE A N 1
ATOM 669 C CA . ILE A 1 83 ? -15.844 12.508 -0.422 1 38.88 83 ILE A CA 1
ATOM 670 C C . ILE A 1 83 ? -15.305 12.602 -1.848 1 38.88 83 ILE A C 1
ATOM 672 O O . ILE A 1 83 ? -15.57 13.578 -2.555 1 38.88 83 ILE A O 1
ATOM 676 N N . ASN A 1 84 ? -14.234 11.789 -2.393 1 43.28 84 ASN A N 1
ATOM 677 C CA . ASN A 1 84 ? -13.703 12.133 -3.705 1 43.28 84 ASN A CA 1
ATOM 678 C C . ASN A 1 84 ? -14.648 13.047 -4.477 1 43.28 84 ASN A C 1
ATOM 680 O O . ASN A 1 84 ? -15.719 12.617 -4.902 1 43.28 84 ASN A O 1
ATOM 684 N N . SER A 1 85 ? -14.859 14.266 -3.859 1 45.69 85 SER A N 1
ATOM 685 C CA . SER A 1 85 ? -15.719 15.336 -4.348 1 45.69 85 SER A CA 1
ATOM 686 C C . SER A 1 85 ? -16.094 15.117 -5.809 1 45.69 85 SER A C 1
ATOM 688 O O . SER A 1 85 ? -17.125 15.617 -6.273 1 45.69 85 SER A O 1
ATOM 690 N N . LYS A 1 86 ? -15.109 14.188 -6.344 1 57.25 86 LYS A N 1
ATOM 691 C CA . LYS A 1 86 ? -15.375 13.945 -7.758 1 57.25 86 LYS A CA 1
ATOM 692 C C . LYS A 1 86 ? -16.188 12.672 -7.953 1 57.25 86 LYS A C 1
ATOM 694 O O . LYS A 1 86 ? -16.625 12.367 -9.07 1 57.25 86 LYS A O 1
ATOM 699 N N . VAL A 1 87 ? -16.234 11.93 -6.57 1 62.06 87 VAL A N 1
ATOM 700 C CA . VAL A 1 87 ? -17.016 10.734 -6.844 1 62.06 87 VAL A CA 1
ATOM 701 C C . VAL A 1 87 ? -18.5 11.031 -6.621 1 62.06 87 VAL A C 1
ATOM 703 O O . VAL A 1 87 ? -18.891 11.477 -5.543 1 62.06 87 VAL A O 1
ATOM 706 N N . ASP A 1 88 ? -19.078 10.953 -7.488 1 72.44 88 ASP A N 1
ATOM 707 C CA . ASP A 1 88 ? -20.531 11.109 -7.492 1 72.44 88 ASP A CA 1
ATOM 708 C C . ASP A 1 88 ? -21.219 9.898 -6.863 1 72.44 88 ASP A C 1
ATOM 710 O O . ASP A 1 88 ? -20.953 8.758 -7.258 1 72.44 88 ASP A O 1
ATOM 714 N N . LEU A 1 89 ? -22.078 10.086 -5.809 1 76.75 89 LEU A N 1
ATOM 715 C CA . LEU A 1 89 ? -22.75 9.016 -5.086 1 76.75 89 LEU A CA 1
ATOM 716 C C . LEU A 1 89 ? -23.547 8.133 -6.047 1 76.75 89 LEU A C 1
ATOM 718 O O . LEU A 1 89 ? -23.828 6.969 -5.734 1 76.75 89 LEU A O 1
ATOM 722 N N . ARG A 1 90 ? -23.828 8.648 -7.203 1 79.25 90 ARG A N 1
ATOM 723 C CA . ARG A 1 90 ? -24.719 7.922 -8.109 1 79.25 90 ARG A CA 1
ATOM 724 C C . ARG A 1 90 ? -23.953 7.453 -9.352 1 79.25 90 ARG A C 1
ATOM 726 O O . ARG A 1 90 ? -24.547 6.844 -10.25 1 79.25 90 ARG A O 1
ATOM 733 N N . GLU A 1 91 ? -22.625 7.645 -9.289 1 86.38 91 GLU A N 1
ATOM 734 C CA . GLU A 1 91 ? -21.875 7.227 -10.469 1 86.38 91 GLU A CA 1
ATOM 735 C C . GLU A 1 91 ? -21.641 5.719 -10.469 1 86.38 91 GLU A C 1
ATOM 737 O O . GLU A 1 91 ? -21.781 5.066 -9.43 1 86.38 91 GLU A O 1
ATOM 742 N N . SER A 1 92 ? -21.297 5.238 -11.633 1 91.88 92 SER A N 1
ATOM 743 C CA . SER A 1 92 ? -21.062 3.805 -11.766 1 91.88 92 SER A CA 1
ATOM 744 C C . SER A 1 92 ? -19.75 3.396 -11.102 1 91.88 92 SER A C 1
ATOM 746 O O . SER A 1 92 ? -18.906 4.246 -10.805 1 91.88 92 SER A O 1
ATOM 748 N N . VAL A 1 93 ? -19.609 2.111 -10.906 1 93.94 93 VAL A N 1
ATOM 749 C CA . VAL A 1 93 ? -18.375 1.551 -10.336 1 93.94 93 VAL A CA 1
ATOM 750 C C . VAL A 1 93 ? -17.188 1.905 -11.219 1 93.94 93 VAL A C 1
ATOM 752 O O . VAL A 1 93 ? -16.125 2.289 -10.719 1 93.94 93 VAL A O 1
ATOM 755 N N . HIS A 1 94 ? -17.359 1.776 -12.5 1 92.94 94 HIS A N 1
ATOM 756 C CA . HIS A 1 94 ? -16.281 2.047 -13.453 1 92.94 94 HIS A CA 1
ATOM 757 C C . HIS A 1 94 ? -15.867 3.514 -13.414 1 92.94 94 HIS A C 1
ATOM 759 O O . HIS A 1 94 ? -14.672 3.832 -13.469 1 92.94 94 HIS A O 1
ATOM 765 N N . GLU A 1 95 ? -16.797 4.379 -13.312 1 90.25 95 GLU A N 1
ATOM 766 C CA . GLU A 1 95 ? -16.5 5.805 -13.203 1 90.25 95 GLU A CA 1
ATOM 767 C C . GLU A 1 95 ? -15.711 6.109 -11.93 1 90.25 95 GLU A C 1
ATOM 769 O O . GLU A 1 95 ? -14.75 6.879 -11.961 1 90.25 95 GLU A O 1
ATOM 774 N N . THR A 1 96 ? -16.156 5.512 -10.883 1 92.44 96 THR A N 1
ATOM 775 C CA . THR A 1 96 ? -15.438 5.656 -9.617 1 92.44 96 THR A CA 1
ATOM 776 C C . THR A 1 96 ? -14.008 5.133 -9.742 1 92.44 96 THR A C 1
ATOM 778 O O . THR A 1 96 ? -13.062 5.781 -9.289 1 92.44 96 THR A O 1
ATOM 781 N N . ALA A 1 97 ? -13.859 3.994 -10.391 1 93.94 97 ALA A N 1
ATOM 782 C CA . ALA A 1 97 ? -12.547 3.396 -10.594 1 93.94 97 ALA A CA 1
ATOM 783 C C . ALA A 1 97 ? -11.633 4.34 -11.367 1 93.94 97 ALA A C 1
ATOM 785 O O . ALA A 1 97 ? -10.469 4.535 -11 1 93.94 97 ALA A O 1
ATOM 786 N N . GLU A 1 98 ? -12.141 4.938 -12.391 1 90.44 98 GLU A N 1
ATOM 787 C CA . GLU A 1 98 ? -11.359 5.832 -13.234 1 90.44 98 GLU A CA 1
ATOM 788 C C . GLU A 1 98 ? -10.938 7.086 -12.469 1 90.44 98 GLU A C 1
ATOM 790 O O . GLU A 1 98 ? -9.828 7.586 -12.656 1 90.44 98 GLU A O 1
ATOM 795 N N . LYS A 1 99 ? -11.766 7.52 -11.688 1 88.31 99 LYS A N 1
ATOM 796 C CA . LYS A 1 99 ? -11.445 8.711 -10.898 1 88.31 99 LYS A CA 1
ATOM 797 C C . LYS A 1 99 ? -10.352 8.414 -9.883 1 88.31 99 LYS A C 1
ATOM 799 O O . LYS A 1 99 ? -9.406 9.188 -9.734 1 88.31 99 LYS A O 1
ATOM 804 N N . ILE A 1 100 ? -10.562 7.297 -9.148 1 90.25 100 ILE A N 1
ATOM 805 C CA . ILE A 1 100 ? -9.555 6.895 -8.172 1 90.25 100 ILE A CA 1
ATOM 806 C C . ILE A 1 100 ? -8.211 6.707 -8.859 1 90.25 100 ILE A C 1
ATOM 808 O O . ILE A 1 100 ? -7.18 7.164 -8.359 1 90.25 100 ILE A O 1
ATOM 812 N N . PHE A 1 101 ? -8.242 6.066 -9.992 1 91.06 101 PHE A N 1
ATOM 813 C CA . PHE A 1 101 ? -7.039 5.844 -10.781 1 91.06 101 PHE A CA 1
ATOM 814 C C . PHE A 1 101 ? -6.387 7.168 -11.164 1 91.06 101 PHE A C 1
ATOM 816 O O . PHE A 1 101 ? -5.191 7.359 -10.938 1 91.06 101 PHE A O 1
ATOM 823 N N . SER A 1 102 ? -7.117 8.055 -11.719 1 88.12 102 SER A N 1
ATOM 824 C CA . SER A 1 102 ? -6.617 9.344 -12.18 1 88.12 102 SER A CA 1
ATOM 825 C C . SER A 1 102 ? -6.016 10.141 -11.023 1 88.12 102 SER A C 1
ATOM 827 O O . SER A 1 102 ? -4.953 10.75 -11.172 1 88.12 102 SER A O 1
ATOM 829 N N . ASP A 1 103 ? -6.645 10.078 -9.914 1 87.44 103 ASP A N 1
ATOM 830 C CA . ASP A 1 103 ? -6.168 10.812 -8.742 1 87.44 103 ASP A CA 1
ATOM 831 C C . ASP A 1 103 ? -4.828 10.266 -8.258 1 87.44 103 ASP A C 1
ATOM 833 O O . ASP A 1 103 ? -3.914 11.039 -7.953 1 87.44 103 ASP A O 1
ATOM 837 N N . ASN A 1 104 ? -4.762 8.953 -8.117 1 88.69 104 ASN A N 1
ATOM 838 C CA . ASN A 1 104 ? -3.516 8.336 -7.68 1 88.69 104 ASN A CA 1
ATOM 839 C C . ASN A 1 104 ? -2.377 8.602 -8.656 1 88.69 104 ASN A C 1
ATOM 841 O O . ASN A 1 104 ? -1.255 8.898 -8.25 1 88.69 104 ASN A O 1
ATOM 845 N N . MET A 1 105 ? -2.701 8.547 -9.945 1 88.25 105 MET A N 1
ATOM 846 C CA . MET A 1 105 ? -1.696 8.812 -10.969 1 88.25 105 MET A CA 1
ATOM 847 C C . MET A 1 105 ? -1.188 10.25 -10.875 1 88.25 105 MET A C 1
ATOM 849 O O . MET A 1 105 ? 0.016 10.492 -10.969 1 88.25 105 MET A O 1
ATOM 853 N N . LYS A 1 106 ? -2.064 11.102 -10.727 1 87.75 106 LYS A N 1
ATOM 854 C CA . LYS A 1 106 ? -1.695 12.516 -10.656 1 87.75 106 LYS A CA 1
ATOM 855 C C . LYS A 1 106 ? -0.803 12.781 -9.445 1 87.75 106 LYS A C 1
ATOM 857 O O . LYS A 1 106 ? 0.182 13.516 -9.547 1 87.75 106 LYS A O 1
ATOM 862 N N . ALA A 1 107 ? -1.175 12.219 -8.312 1 90.19 107 ALA A N 1
ATOM 863 C CA . ALA A 1 107 ? -0.388 12.406 -7.098 1 90.19 107 ALA A CA 1
ATOM 864 C C . ALA A 1 107 ? 1.038 11.891 -7.285 1 90.19 107 ALA A C 1
ATOM 866 O O . ALA A 1 107 ? 2 12.562 -6.902 1 90.19 107 ALA A O 1
ATOM 867 N N . ILE A 1 108 ? 1.166 10.703 -7.875 1 93 108 ILE A N 1
ATOM 868 C CA . ILE A 1 108 ? 2.482 10.117 -8.094 1 93 108 ILE A CA 1
ATOM 869 C C . ILE A 1 108 ? 3.256 10.953 -9.109 1 93 108 ILE A C 1
ATOM 871 O O . ILE A 1 108 ? 4.441 11.242 -8.914 1 93 108 ILE A O 1
ATOM 875 N N . GLU A 1 109 ? 2.588 11.383 -10.18 1 91.12 109 GLU A N 1
ATOM 876 C CA . GLU A 1 109 ? 3.229 12.203 -11.195 1 91.12 109 GLU A CA 1
ATOM 877 C C . GLU A 1 109 ? 3.744 13.516 -10.602 1 91.12 109 GLU A C 1
ATOM 879 O O . GLU A 1 109 ? 4.863 13.938 -10.906 1 91.12 109 GLU A O 1
ATOM 884 N N . GLU A 1 110 ? 2.943 14.141 -9.82 1 90.94 110 GLU A N 1
ATOM 885 C CA . GLU A 1 110 ? 3.346 15.391 -9.18 1 90.94 110 GLU A CA 1
ATOM 886 C C . GLU A 1 110 ? 4.512 15.172 -8.227 1 90.94 110 GLU A C 1
ATOM 888 O O . GLU A 1 110 ? 5.379 16.047 -8.086 1 90.94 110 GLU A O 1
ATOM 893 N N . SER A 1 111 ? 4.516 14.023 -7.582 1 94.69 111 SER A N 1
ATOM 894 C CA . SER A 1 111 ? 5.617 13.695 -6.684 1 94.69 111 SER A CA 1
ATOM 895 C C . SER A 1 111 ? 6.91 13.469 -7.457 1 94.69 111 SER A C 1
ATOM 897 O O . SER A 1 111 ? 7.992 13.844 -6.992 1 94.69 111 SER A O 1
ATOM 899 N N . ILE A 1 112 ? 6.812 12.859 -8.633 1 94.88 112 ILE A N 1
ATOM 900 C CA . ILE A 1 112 ? 7.973 12.633 -9.477 1 94.88 112 ILE A CA 1
ATOM 901 C C . ILE A 1 112 ? 8.555 13.969 -9.93 1 94.88 112 ILE A C 1
ATOM 903 O O . ILE A 1 112 ? 9.773 14.125 -10.008 1 94.88 112 ILE A O 1
ATOM 907 N N . LYS A 1 113 ? 7.734 14.938 -10.172 1 91.44 113 LYS A N 1
ATOM 908 C CA . LYS A 1 113 ? 8.164 16.25 -10.656 1 91.44 113 LYS A CA 1
ATOM 909 C C . LYS A 1 113 ? 9.023 16.953 -9.609 1 91.44 113 LYS A C 1
ATOM 911 O O . LYS A 1 113 ? 9.922 17.734 -9.961 1 91.44 113 LYS A O 1
ATOM 916 N N . ILE A 1 114 ? 8.781 16.719 -8.359 1 93.19 114 ILE A N 1
ATOM 917 C CA . ILE A 1 114 ? 9.5 17.438 -7.32 1 93.19 114 ILE A CA 1
ATOM 918 C C . ILE A 1 114 ? 10.594 16.547 -6.734 1 93.19 114 ILE A C 1
ATOM 920 O O . ILE A 1 114 ? 11.25 16.922 -5.758 1 93.19 114 ILE A O 1
ATOM 924 N N . LEU A 1 115 ? 10.758 15.422 -7.336 1 95.19 115 LEU A N 1
ATOM 925 C CA . LEU A 1 115 ? 11.727 14.445 -6.852 1 95.19 115 LEU A CA 1
ATOM 926 C C . LEU A 1 115 ? 13.148 14.984 -6.965 1 95.19 115 LEU A C 1
ATOM 928 O O . LEU A 1 115 ? 13.547 15.484 -8.023 1 95.19 115 LEU A O 1
ATOM 932 N N . ASP A 1 116 ? 13.867 14.922 -5.902 1 95.56 116 ASP A N 1
ATOM 933 C CA . ASP A 1 116 ? 15.281 15.289 -5.871 1 95.56 116 ASP A CA 1
ATOM 934 C C . ASP A 1 116 ? 16.172 14.055 -6.004 1 95.56 116 ASP A C 1
ATOM 936 O O . ASP A 1 116 ? 16.344 13.297 -5.047 1 95.56 116 ASP A O 1
ATOM 940 N N . GLU A 1 117 ? 16.797 13.938 -7.113 1 94.94 117 GLU A N 1
ATOM 941 C CA . GLU A 1 117 ? 17.609 12.766 -7.402 1 94.94 117 GLU A CA 1
ATOM 942 C C . GLU A 1 117 ? 18.766 12.633 -6.414 1 94.94 117 GLU A C 1
ATOM 944 O O . GLU A 1 117 ? 19.109 11.523 -5.996 1 94.94 117 GLU A O 1
ATOM 949 N N . GLU A 1 118 ? 19.344 13.727 -6.098 1 96.5 118 GLU A N 1
ATOM 950 C CA . GLU A 1 118 ? 20.484 13.695 -5.184 1 96.5 118 GLU A CA 1
ATOM 951 C C . GLU A 1 118 ? 20.078 13.172 -3.812 1 96.5 118 GLU A C 1
ATOM 953 O O . GLU A 1 118 ? 20.844 12.461 -3.16 1 96.5 118 GLU A O 1
ATOM 958 N N . LYS A 1 119 ? 18.906 13.516 -3.41 1 97.75 119 LYS A N 1
ATOM 959 C CA . LYS A 1 119 ? 18.406 13.016 -2.131 1 97.75 119 LYS A CA 1
ATOM 960 C C . LYS A 1 119 ? 18.203 11.508 -2.176 1 97.75 119 LYS A C 1
ATOM 962 O O . LYS A 1 119 ? 18.516 10.797 -1.216 1 97.75 119 LYS A O 1
ATOM 967 N N . ILE A 1 120 ? 17.703 11.039 -3.285 1 98.06 120 ILE A N 1
ATOM 968 C CA . ILE A 1 120 ? 17.469 9.609 -3.438 1 98.06 120 ILE A CA 1
ATOM 969 C C . ILE A 1 120 ? 18.797 8.859 -3.406 1 98.06 120 ILE A C 1
ATOM 971 O O . ILE A 1 120 ? 18.906 7.812 -2.756 1 98.06 120 ILE A O 1
ATOM 975 N N . LEU A 1 121 ? 19.781 9.391 -4.074 1 96.62 121 LEU A N 1
ATOM 976 C CA . LEU A 1 121 ? 21.078 8.75 -4.098 1 96.62 121 LEU A CA 1
ATOM 977 C C . LEU A 1 121 ? 21.734 8.781 -2.717 1 96.62 121 LEU A C 1
ATOM 979 O O . LEU A 1 121 ? 22.391 7.824 -2.311 1 96.62 121 LEU A O 1
ATOM 983 N N . LYS A 1 122 ? 21.547 9.844 -2.037 1 98.31 122 LYS A N 1
ATOM 984 C CA . LYS A 1 122 ? 22.047 9.945 -0.668 1 98.31 122 LYS A CA 1
ATOM 985 C C . LYS A 1 122 ? 21.391 8.906 0.234 1 98.31 122 LYS A C 1
ATOM 987 O O . LYS A 1 122 ? 22.062 8.258 1.041 1 98.31 122 LYS A O 1
ATOM 992 N N . ILE A 1 123 ? 20.125 8.727 0.078 1 98.56 123 ILE A N 1
ATOM 993 C CA . ILE A 1 123 ? 19.375 7.734 0.841 1 98.56 123 ILE A CA 1
ATOM 994 C C . ILE A 1 123 ? 19.906 6.336 0.52 1 98.56 123 ILE A C 1
ATOM 996 O O . ILE A 1 123 ? 20.109 5.52 1.422 1 98.56 123 ILE A O 1
ATOM 1000 N N . ARG A 1 124 ? 20.094 6.094 -0.737 1 97.62 124 ARG A N 1
ATOM 1001 C CA . ARG A 1 124 ? 20.656 4.816 -1.154 1 97.62 124 ARG A CA 1
ATOM 1002 C C . ARG A 1 124 ? 21.969 4.531 -0.417 1 97.62 124 ARG A C 1
ATOM 1004 O O . ARG A 1 124 ? 22.156 3.439 0.123 1 97.62 124 ARG A O 1
ATOM 1011 N N . GLU A 1 125 ? 22.828 5.492 -0.339 1 98.06 125 GLU A N 1
ATOM 1012 C CA . GLU A 1 125 ? 24.109 5.336 0.322 1 98.06 125 GLU A CA 1
ATOM 1013 C C . GLU A 1 125 ? 23.953 5.109 1.821 1 98.06 125 GLU A C 1
ATOM 1015 O O . GLU A 1 125 ? 24.641 4.281 2.414 1 98.06 125 GLU A O 1
ATOM 1020 N N . MET A 1 126 ? 23.047 5.852 2.381 1 98.56 126 MET A N 1
ATOM 1021 C CA . MET A 1 126 ? 22.781 5.699 3.809 1 98.56 126 MET A CA 1
ATOM 1022 C C . MET A 1 126 ? 22.281 4.293 4.125 1 98.56 126 MET A C 1
ATOM 1024 O O . MET A 1 126 ? 22.703 3.691 5.117 1 98.56 126 MET A O 1
ATOM 1028 N N . ILE A 1 127 ? 21.469 3.766 3.299 1 98.5 127 ILE A N 1
ATOM 1029 C CA . ILE A 1 127 ? 20.906 2.43 3.484 1 98.5 127 ILE A CA 1
ATOM 1030 C C . ILE A 1 127 ? 22.016 1.387 3.338 1 98.5 127 ILE A C 1
ATOM 1032 O O . ILE A 1 127 ? 22.156 0.493 4.176 1 98.5 127 ILE A O 1
ATOM 1036 N N . LEU A 1 128 ? 22.844 1.536 2.332 1 97.94 128 LEU A N 1
ATOM 1037 C CA . LEU A 1 128 ? 23.875 0.559 2.018 1 97.94 128 LEU A CA 1
ATOM 1038 C C . LEU A 1 128 ? 24.922 0.502 3.125 1 97.94 128 LEU A C 1
ATOM 1040 O O . LEU A 1 128 ? 25.531 -0.547 3.363 1 97.94 128 LEU A O 1
ATOM 1044 N N . ASN A 1 129 ? 25.047 1.584 3.818 1 97.62 129 ASN A N 1
ATOM 1045 C CA . ASN A 1 129 ? 26.109 1.672 4.805 1 97.62 129 ASN A CA 1
ATOM 1046 C C . ASN A 1 129 ? 25.578 1.525 6.227 1 97.62 129 ASN A C 1
ATOM 1048 O O . ASN A 1 129 ? 26.344 1.58 7.191 1 97.62 129 ASN A O 1
ATOM 1052 N N . ALA A 1 130 ? 24.328 1.282 6.395 1 98.38 130 ALA A N 1
ATOM 1053 C CA . ALA A 1 130 ? 23.734 1.239 7.727 1 98.38 130 ALA A CA 1
ATOM 1054 C C . ALA A 1 130 ? 24.062 -0.072 8.438 1 98.38 130 ALA A C 1
ATOM 1056 O O . ALA A 1 130 ? 24.062 -1.136 7.812 1 98.38 130 ALA A O 1
ATOM 1057 N N . ASN A 1 131 ? 24.25 0.021 9.766 1 97.81 131 ASN A N 1
ATOM 1058 C CA . ASN A 1 131 ? 24.359 -1.167 10.609 1 97.81 131 ASN A CA 1
ATOM 1059 C C . ASN A 1 131 ? 23.016 -1.886 10.719 1 97.81 131 ASN A C 1
ATOM 1061 O O . ASN A 1 131 ? 22.938 -3.105 10.562 1 97.81 131 ASN A O 1
ATOM 1065 N N . LYS A 1 132 ? 22.125 -1.156 11.07 1 98.44 132 LYS A N 1
ATOM 1066 C CA . LYS A 1 132 ? 20.75 -1.588 11.219 1 98.44 132 LYS A CA 1
ATOM 1067 C C . LYS A 1 132 ? 19.781 -0.489 10.789 1 98.44 132 LYS A C 1
ATOM 1069 O O . LYS A 1 132 ? 20.047 0.696 11.008 1 98.44 132 LYS A O 1
ATOM 1074 N N . ILE A 1 133 ? 18.75 -0.863 10.117 1 98.81 133 ILE A N 1
ATOM 1075 C CA . ILE A 1 133 ? 17.766 0.113 9.656 1 98.81 133 ILE A CA 1
ATOM 1076 C C . ILE A 1 133 ? 16.453 -0.083 10.406 1 98.81 133 ILE A C 1
ATOM 1078 O O . ILE A 1 133 ? 15.93 -1.198 10.477 1 98.81 133 ILE A O 1
ATOM 1082 N N . PHE A 1 134 ? 15.961 0.962 10.984 1 98.81 134 PHE A N 1
ATOM 1083 C CA . PHE A 1 134 ? 14.695 0.948 11.711 1 98.81 134 PHE A CA 1
ATOM 1084 C C . PHE A 1 134 ? 13.602 1.649 10.922 1 98.81 134 PHE A C 1
ATOM 1086 O O . PHE A 1 134 ? 13.727 2.832 10.594 1 98.81 134 PHE A O 1
ATOM 1093 N N . PHE A 1 135 ? 12.562 0.934 10.578 1 98.56 135 PHE A N 1
ATOM 1094 C CA . PHE A 1 135 ? 11.422 1.487 9.859 1 98.56 135 PHE A CA 1
ATOM 1095 C C . PHE A 1 135 ? 10.266 1.777 10.812 1 98.56 135 PHE A C 1
ATOM 1097 O O . PHE A 1 135 ? 9.68 0.855 11.383 1 98.56 135 PHE A O 1
ATOM 1104 N N . PHE A 1 136 ? 9.945 3.064 10.93 1 98.12 136 PHE A N 1
ATOM 1105 C CA . PHE A 1 136 ? 8.977 3.479 11.945 1 98.12 136 PHE A CA 1
ATOM 1106 C C . PHE A 1 136 ? 7.832 4.262 11.312 1 98.12 136 PHE A C 1
ATOM 1108 O O . PHE A 1 136 ? 8.016 4.934 10.297 1 98.12 136 PHE A O 1
ATOM 1115 N N . GLY A 1 137 ? 6.715 4.207 11.859 1 95.62 137 GLY A N 1
ATOM 1116 C CA . GLY A 1 137 ? 5.5 4.957 11.57 1 95.62 137 GLY A CA 1
ATOM 1117 C C . GLY A 1 137 ? 4.352 4.605 12.5 1 95.62 137 GLY A C 1
ATOM 1118 O O . GLY A 1 137 ? 4.371 3.561 13.148 1 95.62 137 GLY A O 1
ATOM 1119 N N . VAL A 1 138 ? 3.477 5.484 12.586 1 91.62 138 VAL A N 1
ATOM 1120 C CA . VAL A 1 138 ? 2.301 5.215 13.406 1 91.62 138 VAL A CA 1
ATOM 1121 C C . VAL A 1 138 ? 1.051 5.191 12.531 1 91.62 138 VAL A C 1
ATOM 1123 O O . VAL A 1 138 ? 0.982 5.895 11.523 1 91.62 138 VAL A O 1
ATOM 1126 N N . GLY A 1 139 ? 0.06 4.309 12.953 1 87.19 139 GLY A N 1
ATOM 1127 C CA . GLY A 1 139 ? -1.167 4.223 12.18 1 87.19 139 GLY A CA 1
ATOM 1128 C C . GLY A 1 139 ? -0.944 3.73 10.758 1 87.19 139 GLY A C 1
ATOM 1129 O O . GLY A 1 139 ? -0.294 2.705 10.547 1 87.19 139 GLY A O 1
ATOM 1130 N N . ASP A 1 140 ? -1.52 4.441 9.797 1 83.81 140 ASP A N 1
ATOM 1131 C CA . ASP A 1 140 ? -1.421 4.055 8.398 1 83.81 140 ASP A CA 1
ATOM 1132 C C . ASP A 1 140 ? 0.029 4.086 7.918 1 83.81 140 ASP A C 1
ATOM 1134 O O . ASP A 1 140 ? 0.441 3.246 7.113 1 83.81 140 ASP A O 1
ATOM 1138 N N . SER A 1 141 ? 0.75 5.008 8.477 1 90.5 141 SER A N 1
ATOM 1139 C CA . SER A 1 141 ? 2.16 5.105 8.109 1 90.5 141 SER A CA 1
ATOM 1140 C C . SER A 1 141 ? 2.953 3.916 8.641 1 90.5 141 SER A C 1
ATOM 1142 O O . SER A 1 141 ? 3.963 3.527 8.055 1 90.5 141 SER A O 1
ATOM 1144 N N . GLY A 1 142 ? 2.432 3.406 9.75 1 92.44 142 GLY A N 1
ATOM 1145 C CA . GLY A 1 142 ? 3.064 2.225 10.312 1 92.44 142 GLY A CA 1
ATOM 1146 C C . GLY A 1 142 ? 2.982 1.013 9.406 1 92.44 142 GLY A C 1
ATOM 1147 O O . GLY A 1 142 ? 3.91 0.203 9.359 1 92.44 142 GLY A O 1
ATOM 1148 N N . ILE A 1 143 ? 1.913 0.954 8.703 1 88.31 143 ILE A N 1
ATOM 1149 C CA . ILE A 1 143 ? 1.724 -0.159 7.777 1 88.31 143 ILE A CA 1
ATOM 1150 C C . ILE A 1 143 ? 2.74 -0.067 6.645 1 88.31 143 ILE A C 1
ATOM 1152 O O . ILE A 1 143 ? 3.371 -1.063 6.285 1 88.31 143 ILE A O 1
ATOM 1156 N N . VAL A 1 144 ? 2.969 1.089 6.105 1 92.06 144 VAL A N 1
ATOM 1157 C CA . VAL A 1 144 ? 3.965 1.306 5.062 1 92.06 144 VAL A CA 1
ATOM 1158 C C . VAL A 1 144 ? 5.355 0.972 5.598 1 92.06 144 VAL A C 1
ATOM 1160 O O . VAL A 1 144 ? 6.152 0.33 4.91 1 92.06 144 VAL A O 1
ATOM 1163 N N . ALA A 1 145 ? 5.586 1.369 6.836 1 95.88 145 ALA A N 1
ATOM 1164 C CA . ALA A 1 145 ? 6.879 1.109 7.469 1 95.88 145 ALA A CA 1
ATOM 1165 C C . ALA A 1 145 ? 7.145 -0.389 7.574 1 95.88 145 ALA A C 1
ATOM 1167 O O . ALA A 1 145 ? 8.234 -0.856 7.238 1 95.88 145 ALA A O 1
ATOM 1168 N N . THR A 1 146 ? 6.141 -1.066 8.008 1 93.44 146 THR A N 1
ATOM 1169 C CA . THR A 1 146 ? 6.27 -2.51 8.18 1 93.44 146 THR A CA 1
ATOM 1170 C C . THR A 1 146 ? 6.508 -3.195 6.836 1 93.44 146 THR A C 1
ATOM 1172 O O . THR A 1 146 ? 7.371 -4.07 6.723 1 93.44 146 THR A O 1
ATOM 1175 N N . GLN A 1 147 ? 5.785 -2.791 5.863 1 90.56 147 GLN A N 1
ATOM 1176 C CA . GLN A 1 147 ? 5.945 -3.35 4.523 1 90.56 147 GLN A CA 1
ATOM 1177 C C . GLN A 1 147 ? 7.348 -3.086 3.982 1 90.56 147 GLN A C 1
ATOM 1179 O O . GLN A 1 147 ? 7.961 -3.969 3.381 1 90.56 147 GLN A O 1
ATOM 1184 N N . THR A 1 148 ? 7.812 -1.92 4.188 1 94.88 148 THR A N 1
ATOM 1185 C CA . THR A 1 148 ? 9.141 -1.532 3.719 1 94.88 148 THR A CA 1
ATOM 1186 C C . THR A 1 148 ? 10.219 -2.369 4.398 1 94.88 148 THR A C 1
ATOM 1188 O O . THR A 1 148 ? 11.125 -2.875 3.734 1 94.88 148 THR A O 1
ATOM 1191 N N . GLY A 1 149 ? 10.062 -2.484 5.688 1 95.75 149 GLY A N 1
ATOM 1192 C CA . GLY A 1 149 ? 11 -3.32 6.41 1 95.75 149 GLY A CA 1
ATOM 1193 C C . GLY A 1 149 ? 11.062 -4.742 5.887 1 95.75 149 GLY A C 1
ATOM 1194 O O . GLY A 1 149 ? 12.148 -5.305 5.723 1 95.75 149 GLY A O 1
ATOM 1195 N N . TYR A 1 150 ? 9.914 -5.262 5.633 1 91.75 150 TYR A N 1
ATOM 1196 C CA . TYR A 1 150 ? 9.828 -6.617 5.102 1 91.75 150 TYR A CA 1
ATOM 1197 C C . TYR A 1 150 ? 10.586 -6.738 3.785 1 91.75 150 TYR A C 1
ATOM 1199 O O . TYR A 1 150 ? 11.328 -7.695 3.576 1 91.75 150 TYR A O 1
ATOM 1207 N N . LYS A 1 151 ? 10.484 -5.824 2.916 1 91.31 151 LYS A N 1
ATOM 1208 C CA . LYS A 1 151 ? 11.141 -5.828 1.612 1 91.31 151 LYS A CA 1
ATOM 1209 C C . LYS A 1 151 ? 12.656 -5.809 1.762 1 91.31 151 LYS A C 1
ATOM 1211 O O . LYS A 1 151 ? 13.359 -6.559 1.084 1 91.31 151 LYS A O 1
ATOM 1216 N N . PHE A 1 152 ? 13.109 -4.996 2.604 1 96.06 152 PHE A N 1
ATOM 1217 C CA . PHE A 1 152 ? 14.547 -4.855 2.766 1 96.06 152 PHE A CA 1
ATOM 1218 C C . PHE A 1 152 ? 15.133 -6.055 3.5 1 96.06 152 PHE A C 1
ATOM 1220 O O . PHE A 1 152 ? 16.25 -6.477 3.221 1 96.06 152 PHE A O 1
ATOM 1227 N N . MET A 1 153 ? 14.359 -6.613 4.465 1 95.75 153 MET A N 1
ATOM 1228 C CA . MET A 1 153 ? 14.797 -7.832 5.137 1 95.75 153 MET A CA 1
ATOM 1229 C C . MET A 1 153 ? 15.023 -8.961 4.137 1 95.75 153 MET A C 1
ATOM 1231 O O . MET A 1 153 ? 16.016 -9.68 4.223 1 95.75 153 MET A O 1
ATOM 1235 N N . ARG A 1 154 ? 14.219 -9.031 3.115 1 91.88 154 ARG A N 1
ATOM 1236 C CA . ARG A 1 154 ? 14.266 -10.125 2.15 1 91.88 154 ARG A CA 1
ATOM 1237 C C . ARG A 1 154 ? 15.523 -10.055 1.295 1 91.88 154 ARG A C 1
ATOM 1239 O O . ARG A 1 154 ? 15.922 -11.047 0.685 1 91.88 154 ARG A O 1
ATOM 1246 N N . ILE A 1 155 ? 16.125 -8.852 1.268 1 93.31 155 ILE A N 1
ATOM 1247 C CA . ILE A 1 155 ? 17.312 -8.75 0.428 1 93.31 155 ILE A CA 1
ATOM 1248 C C . ILE A 1 155 ? 18.562 -8.625 1.307 1 93.31 155 ILE A C 1
ATOM 1250 O O . ILE A 1 155 ? 19.641 -8.258 0.824 1 93.31 155 ILE A O 1
ATOM 1254 N N . GLY A 1 156 ? 18.406 -8.805 2.635 1 96.12 156 GLY A N 1
ATOM 1255 C CA . GLY A 1 156 ? 19.562 -9.102 3.451 1 96.12 156 GLY A CA 1
ATOM 1256 C C . GLY A 1 156 ? 19.906 -8 4.438 1 96.12 156 GLY A C 1
ATOM 1257 O O . GLY A 1 156 ? 20.875 -8.102 5.184 1 96.12 156 GLY A O 1
ATOM 1258 N N . PHE A 1 157 ? 19.125 -6.977 4.504 1 97.44 157 PHE A N 1
ATOM 1259 C CA . PHE A 1 157 ? 19.422 -5.91 5.457 1 97.44 157 PHE A CA 1
ATOM 1260 C C . PHE A 1 157 ? 18.938 -6.285 6.852 1 97.44 157 PHE A C 1
ATOM 1262 O O . PHE A 1 157 ? 17.906 -6.934 7.004 1 97.44 157 PHE A O 1
ATOM 1269 N N . ASP A 1 158 ? 19.703 -5.91 7.84 1 98 158 ASP A N 1
ATOM 1270 C CA . ASP A 1 158 ? 19.266 -6.012 9.227 1 98 158 ASP A CA 1
ATOM 1271 C C . ASP A 1 158 ? 18.281 -4.895 9.578 1 98 158 ASP A C 1
ATOM 1273 O O . ASP A 1 158 ? 18.656 -3.723 9.617 1 98 158 ASP A O 1
ATOM 1277 N N . ILE A 1 159 ? 17.062 -5.336 9.82 1 98.06 159 ILE A N 1
ATOM 1278 C CA . ILE A 1 159 ? 16.047 -4.301 10.008 1 98.06 159 ILE A CA 1
ATOM 1279 C C . ILE A 1 159 ? 15.242 -4.582 11.273 1 98.06 159 ILE A C 1
ATOM 1281 O O . ILE A 1 159 ? 15.258 -5.703 11.789 1 98.06 159 ILE A O 1
ATOM 1285 N N . ALA A 1 160 ? 14.609 -3.561 11.789 1 97.62 160 ALA A N 1
ATOM 1286 C CA . ALA A 1 160 ? 13.508 -3.639 12.75 1 97.62 160 ALA A CA 1
ATOM 1287 C C . ALA A 1 160 ? 12.398 -2.658 12.383 1 97.62 160 ALA A C 1
ATOM 1289 O O . ALA A 1 160 ? 12.664 -1.543 11.938 1 97.62 160 ALA A O 1
ATOM 1290 N N . SER A 1 161 ? 11.18 -3.123 12.516 1 96.69 161 SER A N 1
ATOM 1291 C CA . SER A 1 161 ? 10.039 -2.244 12.273 1 96.69 161 SER A CA 1
ATOM 1292 C C . SER A 1 161 ? 9.148 -2.145 13.508 1 96.69 161 SER A C 1
ATOM 1294 O O . SER A 1 161 ? 9.016 -3.111 14.258 1 96.69 161 SER A O 1
ATOM 1296 N N . SER A 1 162 ? 8.617 -0.996 13.734 1 96.12 162 SER A N 1
ATOM 1297 C CA . SER A 1 162 ? 7.66 -0.837 14.82 1 96.12 162 SER A CA 1
ATOM 1298 C C . SER A 1 162 ? 6.629 0.239 14.492 1 96.12 162 SER A C 1
ATOM 1300 O O . SER A 1 162 ? 6.953 1.247 13.859 1 96.12 162 SER A O 1
ATOM 1302 N N . THR A 1 163 ? 5.43 -0.01 14.953 1 94.19 163 THR A N 1
ATOM 1303 C CA . THR A 1 163 ? 4.344 0.952 14.789 1 94.19 163 THR A CA 1
ATOM 1304 C C . THR A 1 163 ? 3.889 1.489 16.141 1 94.19 163 THR A C 1
ATOM 1306 O O . THR A 1 163 ? 3.01 2.35 16.219 1 94.19 163 THR A O 1
ATOM 1309 N N . ASP A 1 164 ? 4.5 0.954 17.156 1 93.12 164 ASP A N 1
ATOM 1310 C CA . ASP A 1 164 ? 4.168 1.315 18.531 1 93.12 164 ASP A CA 1
ATOM 1311 C C . ASP A 1 164 ? 5.117 2.385 19.062 1 93.12 164 ASP A C 1
ATOM 1313 O O . ASP A 1 164 ? 6.336 2.191 19.078 1 93.12 164 ASP A O 1
ATOM 1317 N N . ALA A 1 165 ? 4.52 3.434 19.562 1 92.31 165 ALA A N 1
ATOM 1318 C CA . ALA A 1 165 ? 5.324 4.582 19.969 1 92.31 165 ALA A CA 1
ATOM 1319 C C . ALA A 1 165 ? 6.266 4.207 21.125 1 92.31 165 ALA A C 1
ATOM 1321 O O . ALA A 1 165 ? 7.418 4.645 21.156 1 92.31 165 ALA A O 1
ATOM 1322 N N . HIS A 1 166 ? 5.812 3.4 22.047 1 93.62 166 HIS A N 1
ATOM 1323 C CA . HIS A 1 166 ? 6.645 3.006 23.188 1 93.62 166 HIS A CA 1
ATOM 1324 C C . HIS A 1 166 ? 7.84 2.178 22.719 1 93.62 166 HIS A C 1
ATOM 1326 O O . HIS A 1 166 ? 8.969 2.416 23.156 1 93.62 166 HIS A O 1
ATOM 1332 N N . THR A 1 167 ? 7.598 1.275 21.875 1 96.19 167 THR A N 1
ATOM 1333 C CA . THR A 1 167 ? 8.68 0.448 21.344 1 96.19 167 THR A CA 1
ATOM 1334 C C . THR A 1 167 ? 9.656 1.291 20.531 1 96.19 167 THR A C 1
ATOM 1336 O O . THR A 1 167 ? 10.875 1.109 20.641 1 96.19 167 THR A O 1
ATOM 1339 N N . MET A 1 168 ? 9.148 2.217 19.797 1 97.38 168 MET A N 1
ATOM 1340 C CA . MET A 1 168 ? 10.008 3.076 18.984 1 97.38 168 MET A CA 1
ATOM 1341 C C . MET A 1 168 ? 10.961 3.875 19.875 1 97.38 168 MET A C 1
ATOM 1343 O O . MET A 1 168 ? 12.156 3.986 19.562 1 97.38 168 MET A O 1
ATOM 1347 N N . VAL A 1 169 ? 10.391 4.34 20.938 1 96.19 169 VAL A N 1
ATOM 1348 C CA . VAL A 1 169 ? 11.195 5.137 21.859 1 96.19 169 VAL A CA 1
ATOM 1349 C C . VAL A 1 169 ? 12.273 4.262 22.5 1 96.19 169 VAL A C 1
ATOM 1351 O O . VAL A 1 169 ? 13.43 4.676 22.609 1 96.19 169 VAL A O 1
ATOM 1354 N N . MET A 1 170 ? 11.914 3.098 22.953 1 96.69 170 MET A N 1
ATOM 1355 C CA . MET A 1 170 ? 12.867 2.172 23.547 1 96.69 170 MET A CA 1
ATOM 1356 C C . MET A 1 170 ? 13.977 1.814 22.562 1 96.69 170 MET A C 1
ATOM 1358 O O . MET A 1 170 ? 15.156 1.854 22.906 1 96.69 170 MET A O 1
ATOM 1362 N N . LEU A 1 171 ? 13.633 1.567 21.328 1 97.81 171 LEU A N 1
ATOM 1363 C CA . LEU A 1 171 ? 14.609 1.241 20.297 1 97.81 171 LEU A CA 1
ATOM 1364 C C . LEU A 1 171 ? 15.523 2.434 20.016 1 97.81 171 LEU A C 1
ATOM 1366 O O . LEU A 1 171 ? 16.734 2.281 19.906 1 97.81 171 LEU A O 1
ATOM 1370 N N . ALA A 1 172 ? 14.922 3.551 19.922 1 98.12 172 ALA A N 1
ATOM 1371 C CA . ALA A 1 172 ? 15.703 4.758 19.672 1 98.12 172 ALA A CA 1
ATOM 1372 C C . ALA A 1 172 ? 16.75 4.984 20.766 1 98.12 172 ALA A C 1
ATOM 1374 O O . ALA A 1 172 ? 17.875 5.402 20.469 1 98.12 172 ALA A O 1
ATOM 1375 N N . SER A 1 173 ? 16.359 4.715 21.984 1 98 173 SER A N 1
ATOM 1376 C CA . SER A 1 173 ? 17.234 4.941 23.125 1 98 173 SER A CA 1
ATOM 1377 C C . SER A 1 173 ? 18.469 4.031 23.062 1 98 173 SER A C 1
ATOM 1379 O O . SER A 1 173 ? 19.484 4.312 23.703 1 98 173 SER A O 1
ATOM 1381 N N . LEU A 1 174 ? 18.406 3.002 22.344 1 98.12 174 LEU A N 1
ATOM 1382 C CA . LEU A 1 174 ? 19.484 2.018 22.281 1 98.12 174 LEU A CA 1
ATOM 1383 C C . LEU A 1 174 ? 20.297 2.188 21 1 98.12 174 LEU A C 1
ATOM 1385 O O . LEU A 1 174 ? 21.281 1.463 20.781 1 98.12 174 LEU A O 1
ATOM 1389 N N . MET A 1 175 ? 19.938 3.139 20.109 1 98.12 175 MET A N 1
ATOM 1390 C CA . MET A 1 175 ? 20.594 3.336 18.828 1 98.12 175 MET A CA 1
ATOM 1391 C C . MET A 1 175 ? 22 3.904 19.016 1 98.12 175 MET A C 1
ATOM 1393 O O . MET A 1 175 ? 22.344 4.371 20.094 1 98.12 175 MET A O 1
ATOM 1397 N N . LYS A 1 176 ? 22.734 3.736 17.984 1 98.06 176 LYS A N 1
ATOM 1398 C CA . LYS A 1 176 ? 24.109 4.215 17.969 1 98.06 176 LYS A CA 1
ATOM 1399 C C . LYS A 1 176 ? 24.5 4.707 16.578 1 98.06 176 LYS A C 1
ATOM 1401 O O . LYS A 1 176 ? 23.719 4.605 15.633 1 98.06 176 LYS A O 1
ATOM 1406 N N . ARG A 1 177 ? 25.719 5.23 16.5 1 98.06 177 ARG A N 1
ATOM 1407 C CA . ARG A 1 177 ? 26.266 5.668 15.219 1 98.06 177 ARG A CA 1
ATOM 1408 C C . ARG A 1 177 ? 26.25 4.531 14.203 1 98.06 177 ARG A C 1
ATOM 1410 O O . ARG A 1 177 ? 26.641 3.402 14.516 1 98.06 177 ARG A O 1
ATOM 1417 N N . GLY A 1 178 ? 25.75 4.812 13.062 1 98.06 178 GLY A N 1
ATOM 1418 C CA . GLY A 1 178 ? 25.656 3.816 12.008 1 98.06 178 GLY A CA 1
ATOM 1419 C C . GLY A 1 178 ? 24.25 3.268 11.828 1 98.06 178 GLY A C 1
ATOM 1420 O O . GLY A 1 178 ? 23.953 2.652 10.805 1 98.06 178 GLY A O 1
ATOM 1421 N N . ASP A 1 179 ? 23.438 3.467 12.867 1 98.69 179 ASP A N 1
ATOM 1422 C CA . ASP A 1 179 ? 22.031 3.074 12.734 1 98.69 179 ASP A CA 1
ATOM 1423 C C . ASP A 1 179 ? 21.25 4.094 11.906 1 98.69 179 ASP A C 1
ATOM 1425 O O . ASP A 1 179 ? 21.625 5.27 11.844 1 98.69 179 ASP A O 1
ATOM 1429 N N . LEU A 1 180 ? 20.266 3.602 11.211 1 98.88 180 LEU A N 1
ATOM 1430 C CA . LEU A 1 180 ? 19.453 4.441 10.328 1 98.88 180 LEU A CA 1
ATOM 1431 C C . LEU A 1 180 ? 17.969 4.297 10.648 1 98.88 180 LEU A C 1
ATOM 1433 O O . LEU A 1 180 ? 17.469 3.18 10.75 1 98.88 180 LEU A O 1
ATOM 1437 N N . VAL A 1 181 ? 17.344 5.391 10.875 1 98.81 181 VAL A N 1
ATOM 1438 C CA . VAL A 1 181 ? 15.898 5.402 11.078 1 98.81 181 VAL A CA 1
ATOM 1439 C C . VAL A 1 181 ? 15.203 5.918 9.812 1 98.81 181 VAL A C 1
ATOM 1441 O O . VAL A 1 181 ? 15.562 6.977 9.289 1 98.81 181 VAL A O 1
ATOM 1444 N N . PHE A 1 182 ? 14.336 5.156 9.336 1 98.31 182 PHE A N 1
ATOM 1445 C CA . PHE A 1 182 ? 13.445 5.539 8.242 1 98.31 182 PHE A CA 1
ATOM 1446 C C . PHE A 1 182 ? 12.023 5.762 8.75 1 98.31 182 PHE A C 1
ATOM 1448 O O . PHE A 1 182 ? 11.328 4.805 9.102 1 98.31 182 PHE A O 1
ATOM 1455 N N . ILE A 1 183 ? 11.578 6.996 8.727 1 97.81 183 ILE A N 1
ATOM 1456 C CA . ILE A 1 183 ? 10.32 7.359 9.383 1 97.81 183 ILE A CA 1
ATOM 1457 C C . ILE A 1 183 ? 9.297 7.777 8.336 1 97.81 183 ILE A C 1
ATOM 1459 O O . ILE A 1 183 ? 9.594 8.594 7.457 1 97.81 183 ILE A O 1
ATOM 1463 N N . PHE A 1 184 ? 8.094 7.199 8.414 1 96.56 184 PHE A N 1
ATOM 1464 C CA . PHE A 1 184 ? 6.965 7.57 7.57 1 96.56 184 PHE A CA 1
ATOM 1465 C C . PHE A 1 184 ? 5.945 8.383 8.359 1 96.56 184 PHE A C 1
ATOM 1467 O O . P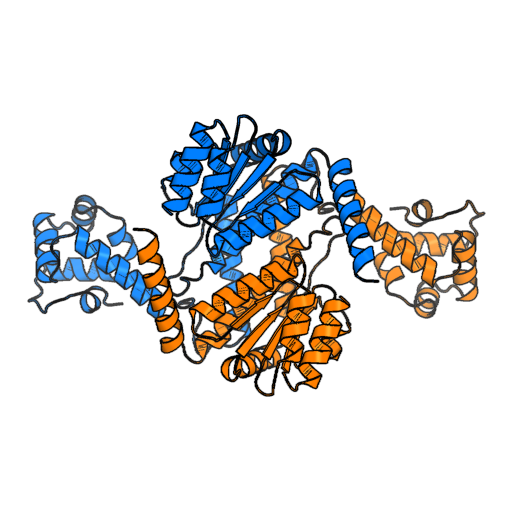HE A 1 184 ? 5.484 7.949 9.422 1 96.56 184 PHE A O 1
ATOM 1474 N N . SER A 1 185 ? 5.676 9.539 7.918 1 93.31 185 SER A N 1
ATOM 1475 C CA . SER A 1 185 ? 4.707 10.414 8.562 1 93.31 185 SER A CA 1
ATOM 1476 C C . SER A 1 185 ? 4.078 11.375 7.559 1 93.31 185 SER A C 1
ATOM 1478 O O . SER A 1 185 ? 4.781 12.156 6.914 1 93.31 185 SER A O 1
ATOM 1480 N N . HIS A 1 186 ? 2.811 11.336 7.414 1 89.62 186 HIS A N 1
ATOM 1481 C CA . HIS A 1 186 ? 2.148 12.18 6.426 1 89.62 186 HIS A CA 1
ATOM 1482 C C . HIS A 1 186 ? 2.369 13.656 6.734 1 89.62 186 HIS A C 1
ATOM 1484 O O . HIS A 1 186 ? 3.016 14.367 5.957 1 89.62 186 HIS A O 1
ATOM 1490 N N . SER A 1 187 ? 2.037 14.07 7.891 1 86.81 187 SER A N 1
ATOM 1491 C CA . SER A 1 187 ? 2.074 15.492 8.227 1 86.81 187 SER A CA 1
ATOM 1492 C C . SER A 1 187 ? 3.479 15.922 8.633 1 86.81 187 SER A C 1
ATOM 1494 O O . SER A 1 187 ? 3.809 17.109 8.57 1 86.81 187 SER A O 1
ATOM 1496 N N . GLY A 1 188 ? 4.258 15.023 9.156 1 93.19 188 GLY A N 1
ATOM 1497 C CA . GLY A 1 188 ? 5.57 15.328 9.695 1 93.19 188 GLY A CA 1
ATOM 1498 C C . GLY A 1 188 ? 5.516 16.031 11.039 1 93.19 188 GLY A C 1
ATOM 1499 O O . GLY A 1 188 ? 6.516 16.594 11.484 1 93.19 188 GLY A O 1
ATOM 1500 N N . GLU A 1 189 ? 4.297 15.977 11.617 1 91.5 189 GLU A N 1
ATOM 1501 C CA . GLU A 1 189 ? 4.113 16.766 12.836 1 91.5 189 GLU A CA 1
ATOM 1502 C C . GLU A 1 189 ? 3.721 15.867 14.008 1 91.5 189 GLU A C 1
ATOM 1504 O O . GLU A 1 189 ? 3.516 16.344 15.125 1 91.5 189 GLU A O 1
ATOM 1509 N N . THR A 1 190 ? 3.604 14.547 13.773 1 89.56 190 THR A N 1
ATOM 1510 C CA . THR A 1 190 ? 3.203 13.641 14.844 1 89.56 190 THR A CA 1
ATOM 1511 C C . THR A 1 190 ? 4.211 13.672 15.984 1 89.56 190 THR A C 1
ATOM 1513 O O . THR A 1 190 ? 5.371 13.297 15.812 1 89.56 190 THR A O 1
ATOM 1516 N N . SER A 1 191 ? 3.764 14 17.156 1 90.94 191 SER A N 1
ATOM 1517 C CA . SER A 1 191 ? 4.637 14.305 18.281 1 90.94 191 SER A CA 1
ATOM 1518 C C . SER A 1 191 ? 5.492 13.102 18.656 1 90.94 191 SER A C 1
ATOM 1520 O O . SER A 1 191 ? 6.703 13.234 18.875 1 90.94 191 SER A O 1
ATOM 1522 N N . GLU A 1 192 ? 4.828 11.969 18.797 1 92.25 192 GLU A N 1
ATOM 1523 C CA . GLU A 1 192 ? 5.562 10.773 19.188 1 92.25 192 GLU A CA 1
ATOM 1524 C C . GLU A 1 192 ? 6.664 10.445 18.188 1 92.25 192 GLU A C 1
ATOM 1526 O O . GLU A 1 192 ? 7.754 10.016 18.578 1 92.25 192 GLU A O 1
ATOM 1531 N N . VAL A 1 193 ? 6.402 10.727 17 1 94.94 193 VAL A N 1
ATOM 1532 C CA . VAL A 1 193 ? 7.352 10.422 15.93 1 94.94 193 VAL A CA 1
ATOM 1533 C C . VAL A 1 193 ? 8.508 11.422 15.969 1 94.94 193 VAL A C 1
ATOM 1535 O O . VAL A 1 193 ? 9.672 11.031 15.844 1 94.94 193 VAL A O 1
ATOM 1538 N N . VAL A 1 194 ? 8.188 12.633 16.172 1 96 194 VAL A N 1
ATOM 1539 C CA . VAL A 1 194 ? 9.203 13.68 16.266 1 96 194 VAL A CA 1
ATOM 1540 C C . VAL A 1 194 ? 10.133 13.383 17.453 1 96 194 VAL A C 1
ATOM 1542 O O . VAL A 1 194 ? 11.352 13.477 17.328 1 96 194 VAL A O 1
ATOM 1545 N N . LYS A 1 195 ? 9.547 12.977 18.516 1 96 195 LYS A N 1
ATOM 1546 C CA . LYS A 1 195 ? 10.328 12.664 19.703 1 96 195 LYS A CA 1
ATOM 1547 C C . LYS A 1 195 ? 11.273 11.492 19.453 1 96 195 LYS A C 1
ATOM 1549 O O . LYS A 1 195 ? 12.445 11.539 19.844 1 96 195 LYS A O 1
ATOM 1554 N N . VAL A 1 196 ? 10.789 10.492 18.812 1 97.56 196 VAL A N 1
ATOM 1555 C CA . VAL A 1 196 ? 11.594 9.32 18.484 1 97.56 196 VAL A CA 1
ATOM 1556 C C . VAL A 1 196 ? 12.781 9.727 17.625 1 97.56 196 VAL A C 1
ATOM 1558 O O . VAL A 1 196 ? 13.906 9.266 17.844 1 97.56 196 VAL A O 1
ATOM 1561 N N . CYS A 1 197 ? 12.57 10.602 16.688 1 97.75 197 CYS A N 1
ATOM 1562 C CA . CYS A 1 197 ? 13.625 11.055 15.789 1 97.75 197 CYS A CA 1
ATOM 1563 C C . CYS A 1 197 ? 14.68 11.844 16.547 1 97.75 197 CYS A C 1
ATOM 1565 O O . CYS A 1 197 ? 15.875 11.68 16.312 1 97.75 197 CYS A O 1
ATOM 1567 N N . ASN A 1 198 ? 14.203 12.641 17.438 1 97.81 198 ASN A N 1
ATOM 1568 C CA . ASN A 1 198 ? 15.141 13.406 18.25 1 97.81 198 ASN A CA 1
ATOM 1569 C C . ASN A 1 198 ? 16.016 12.5 19.094 1 97.81 198 ASN A C 1
ATOM 1571 O O . ASN A 1 198 ? 17.234 12.703 19.188 1 97.81 198 ASN A O 1
ATOM 1575 N N . ILE A 1 199 ? 15.445 11.516 19.703 1 98.19 199 ILE A N 1
ATOM 1576 C CA . ILE A 1 199 ? 16.188 10.57 20.531 1 98.19 199 ILE A CA 1
ATOM 1577 C C . ILE A 1 199 ? 17.203 9.812 19.688 1 98.19 199 ILE A C 1
ATOM 1579 O O . ILE A 1 199 ? 18.359 9.633 20.078 1 98.19 199 ILE A O 1
ATOM 1583 N N . ALA A 1 200 ? 16.812 9.359 18.484 1 98.56 200 ALA A N 1
ATOM 1584 C CA . ALA A 1 200 ? 17.703 8.656 17.562 1 98.56 200 ALA A CA 1
ATOM 1585 C C . ALA A 1 200 ? 18.906 9.508 17.203 1 98.56 200 ALA A C 1
ATOM 1587 O O . ALA A 1 200 ? 20.047 9.031 17.234 1 98.56 200 ALA A O 1
ATOM 1588 N N . GLN A 1 201 ? 18.641 10.742 16.938 1 98.06 201 GLN A N 1
ATOM 1589 C CA . GLN A 1 201 ? 19.703 11.656 16.547 1 98.06 201 GLN A CA 1
ATOM 1590 C C . GLN A 1 201 ? 20.641 11.93 17.719 1 98.06 201 GLN A C 1
ATOM 1592 O O . GLN A 1 201 ? 21.859 12.055 17.531 1 98.06 201 GLN A O 1
ATOM 1597 N N . ASN A 1 202 ? 20.062 12.031 18.875 1 97.81 202 ASN A N 1
ATOM 1598 C CA . ASN A 1 202 ? 20.891 12.211 20.062 1 97.81 202 ASN A CA 1
ATOM 1599 C C . ASN A 1 202 ? 21.828 11.031 20.281 1 97.81 202 ASN A C 1
ATOM 1601 O O . ASN A 1 202 ? 22.891 11.18 20.891 1 97.81 202 ASN A O 1
ATOM 1605 N N . ASN A 1 203 ? 21.422 9.891 19.797 1 98.19 203 ASN A N 1
ATOM 1606 C CA . ASN A 1 203 ? 22.25 8.695 19.891 1 98.19 203 ASN A CA 1
ATOM 1607 C C . ASN A 1 203 ? 23.062 8.477 18.625 1 98.19 203 ASN A C 1
ATOM 1609 O O . ASN A 1 203 ? 23.531 7.371 18.359 1 98.19 203 ASN A O 1
ATOM 1613 N N . LYS A 1 204 ? 23.047 9.516 17.703 1 98.19 204 LYS A N 1
ATOM 1614 C CA . LYS A 1 204 ? 23.938 9.641 16.547 1 98.19 204 LYS A CA 1
ATOM 1615 C C . LYS A 1 204 ? 23.453 8.758 15.398 1 98.19 204 LYS A C 1
ATOM 1617 O O . LYS A 1 204 ? 24.219 8.469 14.477 1 98.19 204 LYS A O 1
ATOM 1622 N N . ALA A 1 205 ? 22.25 8.258 15.5 1 98.62 205 ALA A N 1
ATOM 1623 C CA . ALA A 1 205 ? 21.641 7.617 14.336 1 98.62 205 ALA A CA 1
ATOM 1624 C C . ALA A 1 205 ? 21.203 8.656 13.305 1 98.62 205 ALA A C 1
ATOM 1626 O O . ALA A 1 205 ? 20.953 9.812 13.648 1 98.62 205 ALA A O 1
ATOM 1627 N N . LYS A 1 206 ? 21.188 8.281 12.062 1 98.75 206 LYS A N 1
ATOM 1628 C CA . LYS A 1 206 ? 20.688 9.156 11.008 1 98.75 206 LYS A CA 1
ATOM 1629 C C . LYS A 1 206 ? 19.203 8.93 10.766 1 98.75 206 LYS A C 1
ATOM 1631 O O . LYS A 1 206 ? 18.688 7.828 10.992 1 98.75 206 LYS A O 1
ATOM 1636 N N . VAL A 1 207 ? 18.562 9.961 10.297 1 98.75 207 VAL A N 1
ATOM 1637 C CA . VAL A 1 207 ? 17.109 9.898 10.133 1 98.75 207 VAL A CA 1
ATOM 1638 C C . VAL A 1 207 ? 16.734 10.289 8.703 1 98.75 207 VAL A C 1
ATOM 1640 O O . VAL A 1 207 ? 17.125 11.359 8.227 1 98.75 207 VAL A O 1
ATOM 1643 N N . ILE A 1 208 ? 16.016 9.406 8.047 1 98.75 208 ILE A N 1
ATOM 1644 C CA . ILE A 1 208 ? 15.328 9.68 6.793 1 98.75 208 ILE A CA 1
ATOM 1645 C C . ILE A 1 208 ? 13.82 9.781 7.035 1 98.75 208 ILE A C 1
ATOM 1647 O O . ILE A 1 208 ? 13.25 8.953 7.754 1 98.75 208 ILE A O 1
ATOM 1651 N N . SER A 1 209 ? 13.195 10.781 6.508 1 98.44 209 SER A N 1
ATOM 1652 C CA . SER A 1 209 ? 11.75 10.898 6.652 1 98.44 209 SER A CA 1
ATOM 1653 C C . SER A 1 209 ? 11.062 11.016 5.293 1 98.44 209 SER A C 1
ATOM 1655 O O . SER A 1 209 ? 11.648 11.523 4.336 1 98.44 209 SER A O 1
ATOM 1657 N N . ILE A 1 210 ? 9.891 10.484 5.176 1 97.19 210 ILE A N 1
ATOM 1658 C CA . ILE A 1 210 ? 8.984 10.656 4.051 1 97.19 210 ILE A CA 1
ATOM 1659 C C . ILE A 1 210 ? 7.707 11.359 4.523 1 97.19 210 ILE A C 1
ATOM 1661 O O . ILE A 1 210 ? 6.961 10.812 5.34 1 97.19 210 ILE A O 1
ATOM 1665 N N . THR A 1 211 ? 7.488 12.57 4.035 1 95.44 211 THR A N 1
ATOM 1666 C CA . THR A 1 211 ? 6.359 13.383 4.473 1 95.44 211 THR A CA 1
ATOM 1667 C C . THR A 1 211 ? 5.66 14.023 3.277 1 95.44 211 THR A C 1
ATOM 1669 O O . THR A 1 211 ? 6.191 14.016 2.164 1 95.44 211 THR A O 1
ATOM 1672 N N . GLU A 1 212 ? 4.484 14.461 3.547 1 91.38 212 GLU A N 1
ATOM 1673 C CA . GLU A 1 212 ? 3.846 15.312 2.543 1 91.38 212 GLU A CA 1
ATOM 1674 C C . GLU A 1 212 ? 4.652 16.578 2.301 1 91.38 212 GLU A C 1
ATOM 1676 O O . GLU A 1 212 ? 5.383 17.031 3.184 1 91.38 212 GLU A O 1
ATOM 1681 N N . ASN A 1 213 ? 4.477 17.078 1.05 1 90.94 213 ASN A N 1
ATOM 1682 C CA . ASN A 1 213 ? 5.25 18.25 0.632 1 90.94 213 ASN A CA 1
ATOM 1683 C C . ASN A 1 213 ? 4.715 19.531 1.263 1 90.94 213 ASN A C 1
ATOM 1685 O O . ASN A 1 213 ? 4.188 20.391 0.563 1 90.94 213 ASN A O 1
ATOM 1689 N N . THR A 1 214 ? 4.91 19.578 2.533 1 85.75 214 THR A N 1
ATOM 1690 C CA . THR A 1 214 ? 4.617 20.75 3.344 1 85.75 214 THR A CA 1
ATOM 1691 C C . THR A 1 214 ? 5.793 21.094 4.258 1 85.75 214 THR A C 1
ATOM 1693 O O . THR A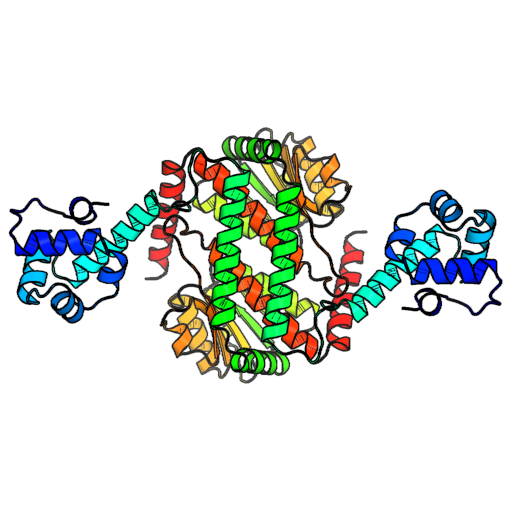 1 214 ? 6.664 20.25 4.488 1 85.75 214 THR A O 1
ATOM 1696 N N . ASN A 1 215 ? 5.988 22.328 4.562 1 89.62 215 ASN A N 1
ATOM 1697 C CA . ASN A 1 215 ? 6.957 22.625 5.613 1 89.62 215 ASN A CA 1
ATOM 1698 C C . ASN A 1 215 ? 6.535 22.016 6.949 1 89.62 215 ASN A C 1
ATOM 1700 O O . ASN A 1 215 ? 5.422 22.25 7.418 1 89.62 215 ASN A O 1
ATOM 1704 N N . ASN A 1 216 ? 7.391 21.125 7.441 1 91.69 216 ASN A N 1
ATOM 1705 C CA . ASN A 1 216 ? 7.012 20.422 8.664 1 91.69 216 ASN A CA 1
ATOM 1706 C C . ASN A 1 216 ? 8.219 20.172 9.555 1 91.69 216 ASN A C 1
ATOM 1708 O O . ASN A 1 216 ? 9.367 20.344 9.125 1 91.69 216 ASN A O 1
ATOM 1712 N N . THR A 1 217 ? 8.016 19.766 10.711 1 96.31 217 THR A N 1
ATOM 1713 C CA . THR A 1 217 ? 9.047 19.578 11.719 1 96.31 217 THR A CA 1
ATOM 1714 C C . THR A 1 217 ? 10 18.453 11.328 1 96.31 217 THR A C 1
ATOM 1716 O O . THR A 1 217 ? 11.219 18.609 11.422 1 96.31 217 THR A O 1
ATOM 1719 N N . LEU A 1 218 ? 9.516 17.344 10.875 1 96.88 218 LEU A N 1
ATOM 1720 C CA . LEU A 1 218 ? 10.359 16.203 10.531 1 96.88 218 LEU A CA 1
ATOM 1721 C C . LEU A 1 218 ? 11.289 16.547 9.375 1 96.88 218 LEU A C 1
ATOM 1723 O O . LEU A 1 218 ? 12.438 16.094 9.344 1 96.88 218 LEU A O 1
ATOM 1727 N N . GLU A 1 219 ? 10.727 17.266 8.453 1 96.56 219 GLU A N 1
ATOM 1728 C CA . GLU A 1 219 ? 11.57 17.703 7.348 1 96.56 219 GLU A CA 1
ATOM 1729 C C . GLU A 1 219 ? 12.773 18.5 7.855 1 96.56 219 GLU A C 1
ATOM 1731 O O . GLU A 1 219 ? 13.891 18.328 7.352 1 96.56 219 GLU A O 1
ATOM 1736 N N . LYS A 1 220 ? 12.586 19.266 8.844 1 96.69 220 LYS A N 1
ATOM 1737 C CA . LYS A 1 220 ? 13.625 20.156 9.367 1 96.69 220 LYS A CA 1
ATOM 1738 C C . LYS A 1 220 ? 14.664 19.391 10.172 1 96.69 220 LYS A C 1
ATOM 1740 O O . LYS A 1 220 ? 15.844 19.734 10.156 1 96.69 220 LYS A O 1
ATOM 1745 N N . ILE A 1 221 ? 14.266 18.375 10.781 1 97.19 221 ILE A N 1
ATOM 1746 C CA . ILE A 1 221 ? 15.195 17.75 11.727 1 97.19 221 ILE A CA 1
ATOM 1747 C C . ILE A 1 221 ? 15.836 16.516 11.094 1 97.19 221 ILE A C 1
ATOM 1749 O O . ILE A 1 221 ? 16.828 16 11.602 1 97.19 221 ILE A O 1
ATOM 1753 N N . SER A 1 222 ? 15.305 15.977 10.016 1 98.31 222 SER A N 1
ATOM 1754 C CA . SER A 1 222 ? 15.828 14.766 9.391 1 98.31 222 SER A CA 1
ATOM 1755 C C . SER A 1 222 ? 17.125 15.047 8.641 1 98.31 222 SER A C 1
ATOM 1757 O O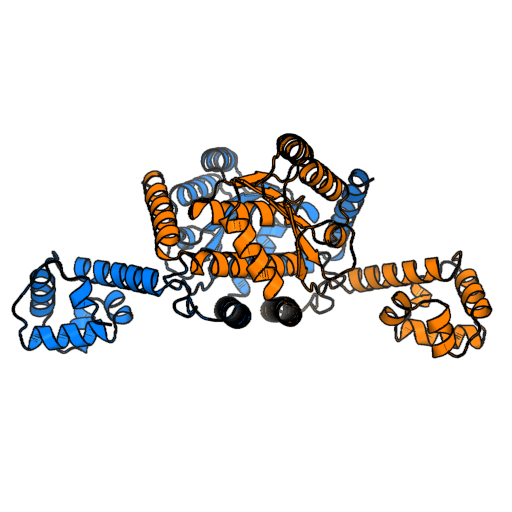 . SER A 1 222 ? 17.344 16.156 8.156 1 98.31 222 SER A O 1
ATOM 1759 N N . ASP A 1 223 ? 17.953 14.047 8.562 1 98.5 223 ASP A N 1
ATOM 1760 C CA . ASP A 1 223 ? 19.141 14.164 7.723 1 98.5 223 ASP A CA 1
ATOM 1761 C C . ASP A 1 223 ? 18.766 14.289 6.246 1 98.5 223 ASP A C 1
ATOM 1763 O O . ASP A 1 223 ? 19.406 15.023 5.496 1 98.5 223 ASP A O 1
ATOM 1767 N N . VAL A 1 224 ? 17.781 13.539 5.805 1 98.44 224 VAL A N 1
ATOM 1768 C CA . VAL A 1 224 ? 17.188 13.641 4.473 1 98.44 224 VAL A CA 1
ATOM 1769 C C . VAL A 1 224 ? 15.68 13.477 4.559 1 98.44 224 VAL A C 1
ATOM 1771 O O . VAL A 1 224 ? 15.188 12.586 5.262 1 98.44 224 VAL A O 1
ATOM 1774 N N . ASN A 1 225 ? 14.969 14.305 3.949 1 98.12 225 ASN A N 1
ATOM 1775 C CA . ASN A 1 225 ? 13.531 14.172 3.797 1 98.12 225 ASN A CA 1
ATOM 1776 C C . ASN A 1 225 ? 13.125 14.039 2.33 1 98.12 225 ASN A C 1
ATOM 1778 O O . ASN A 1 225 ? 13.633 14.773 1.476 1 98.12 225 ASN A O 1
ATOM 1782 N N . ILE A 1 226 ? 12.281 13.086 2.066 1 97.5 226 ILE A N 1
ATOM 1783 C CA . ILE A 1 226 ? 11.609 13 0.772 1 97.5 226 ILE A CA 1
ATOM 1784 C C . ILE A 1 226 ? 10.164 13.484 0.904 1 97.5 226 ILE A C 1
ATOM 1786 O O . ILE A 1 226 ? 9.391 12.93 1.687 1 97.5 226 ILE A O 1
ATOM 1790 N N . ALA A 1 227 ? 9.898 14.484 0.15 1 95.44 227 ALA A N 1
ATOM 1791 C CA . ALA A 1 227 ? 8.539 15.016 0.147 1 95.44 227 ALA A CA 1
ATOM 1792 C C . ALA A 1 227 ? 7.723 14.445 -1.012 1 95.44 227 ALA A C 1
ATOM 1794 O O . ALA A 1 227 ? 8.273 14.164 -2.082 1 95.44 227 ALA A O 1
ATOM 1795 N N . TYR A 1 228 ? 6.465 14.211 -0.749 1 94.38 228 TYR A N 1
ATOM 1796 C CA . TYR A 1 228 ? 5.562 13.805 -1.817 1 94.38 228 TYR A CA 1
ATOM 1797 C C . TYR A 1 228 ? 4.312 14.672 -1.84 1 94.38 228 TYR A C 1
ATOM 1799 O O . TYR A 1 228 ? 4.023 15.383 -0.873 1 94.38 228 TYR A O 1
ATOM 1807 N N . VAL A 1 229 ? 3.662 14.633 -3.006 1 88.81 229 VAL A N 1
ATOM 1808 C CA . VAL A 1 229 ? 2.424 15.383 -3.195 1 88.81 229 VAL A CA 1
ATOM 1809 C C . VAL A 1 229 ? 1.226 14.469 -2.957 1 88.81 229 VAL A C 1
ATOM 1811 O O . VAL A 1 229 ? 1.214 13.32 -3.408 1 88.81 229 VAL A O 1
ATOM 1814 N N . SER A 1 230 ? 0.474 14.875 -2.041 1 80.88 230 SER A N 1
ATOM 1815 C CA . SER A 1 230 ? -0.778 14.156 -1.817 1 80.88 230 SER A CA 1
ATOM 1816 C C . SER A 1 230 ? -1.981 15.07 -2.037 1 80.88 230 SER A C 1
ATOM 1818 O O . SER A 1 230 ? -1.913 16.266 -1.776 1 80.88 230 SER A O 1
ATOM 1820 N N . LYS A 1 231 ? -2.66 15.023 -3.113 1 59.94 231 LYS A N 1
ATOM 1821 C CA . LYS A 1 231 ? -3.832 15.891 -3.238 1 59.94 231 LYS A CA 1
ATOM 1822 C C . LYS A 1 231 ? -4.93 15.469 -2.264 1 59.94 231 LYS A C 1
ATOM 1824 O O . LYS A 1 231 ? -5.43 14.344 -2.33 1 59.94 231 LYS A O 1
ATOM 1829 N N . GLU A 1 232 ? -4.625 15.82 -1.082 1 48.78 232 GLU A N 1
ATOM 1830 C CA . GLU A 1 232 ? -5.676 15.469 -0.129 1 48.78 232 GLU A CA 1
ATOM 1831 C C . GLU A 1 232 ? -7.016 16.078 -0.536 1 48.78 232 GLU A C 1
ATOM 1833 O O . GLU A 1 232 ? -7.094 17.25 -0.876 1 48.78 232 GLU A O 1
ATOM 1838 N N . THR A 1 233 ? -7.742 15.422 -1.301 1 39.5 233 THR A N 1
ATOM 1839 C CA . THR A 1 233 ? -9.102 15.93 -1.43 1 39.5 233 THR A CA 1
ATOM 1840 C C . THR A 1 233 ? -9.891 15.703 -0.142 1 39.5 233 THR A C 1
ATOM 1842 O O . THR A 1 233 ? -9.539 14.836 0.659 1 39.5 233 THR A O 1
ATOM 1845 N N . VAL A 1 234 ? -10.641 16.625 0.292 1 36.38 234 VAL A N 1
ATOM 1846 C CA . VAL A 1 234 ? -11.43 16.75 1.511 1 36.38 234 VAL A CA 1
ATOM 1847 C C . VAL A 1 234 ? -12.094 15.414 1.834 1 36.38 234 VAL A C 1
ATOM 1849 O O . VAL A 1 234 ? -12.398 15.125 2.994 1 36.38 234 VAL A O 1
ATOM 1852 N N . PHE A 1 235 ? -13.016 14.859 0.82 1 35.59 235 PHE A N 1
ATOM 1853 C CA . PHE A 1 235 ? -13.57 13.594 1.296 1 35.59 235 PHE A CA 1
ATOM 1854 C C . PHE A 1 235 ? -12.461 12.672 1.792 1 35.59 235 PHE A C 1
ATOM 1856 O O . PHE A 1 235 ? -12.719 11.742 2.557 1 35.59 235 PHE A O 1
ATOM 1863 N N . GLU A 1 236 ? -11.344 12.883 1.164 1 43.91 236 GLU A N 1
ATOM 1864 C CA . GLU A 1 236 ? -10.297 11.875 1.275 1 43.91 236 GLU A CA 1
ATOM 1865 C C . GLU A 1 236 ? -9.461 12.078 2.535 1 43.91 236 GLU A C 1
ATOM 1867 O O . GLU A 1 236 ? -8.547 12.906 2.551 1 43.91 236 GLU A O 1
ATOM 1872 N N . THR A 1 237 ? -10.203 12.531 3.494 1 39.91 237 THR A N 1
ATOM 1873 C CA . THR A 1 237 ? -9.328 12.172 4.605 1 39.91 237 THR A CA 1
ATOM 1874 C C . THR A 1 237 ? -8.398 11.039 4.219 1 39.91 237 THR A C 1
ATOM 1876 O O . THR A 1 237 ? -7.664 10.508 5.062 1 39.91 237 THR A O 1
ATOM 1879 N N . SER A 1 238 ? -8.859 10.32 3.137 1 43.66 238 SER A N 1
ATOM 1880 C CA . SER A 1 238 ? -8.273 8.984 3.031 1 43.66 238 SER A CA 1
ATOM 1881 C C . SER A 1 238 ? -6.785 9.062 2.713 1 43.66 238 SER A C 1
ATOM 1883 O O . SER A 1 238 ? -6.379 9.773 1.791 1 43.66 238 SER A O 1
ATOM 1885 N N . THR A 1 239 ? -6.051 9.086 3.766 1 51.25 239 THR A N 1
ATOM 1886 C CA . THR A 1 239 ? -4.684 8.602 3.904 1 51.25 239 THR A CA 1
ATOM 1887 C C . THR A 1 239 ? -4.344 7.617 2.791 1 51.25 239 THR A C 1
ATOM 1889 O O . THR A 1 239 ? -3.195 7.184 2.668 1 51.25 239 THR A O 1
ATOM 1892 N N . VAL A 1 240 ? -5.434 7.555 1.764 1 56.16 240 VAL A N 1
ATOM 1893 C CA . VAL A 1 240 ? -5.172 6.504 0.788 1 56.16 240 VAL A CA 1
ATOM 1894 C C . VAL A 1 240 ? -4.16 6.996 -0.243 1 56.16 240 VAL A C 1
ATOM 1896 O O . VAL A 1 240 ? -3.209 6.285 -0.58 1 56.16 240 VAL A O 1
ATOM 1899 N N . LEU A 1 241 ? -4.398 8.305 -0.767 1 59.69 241 LEU A N 1
ATOM 1900 C CA . LEU A 1 241 ? -3.504 8.789 -1.81 1 59.69 241 LEU A CA 1
ATOM 1901 C C . LEU A 1 241 ? -2.076 8.922 -1.287 1 59.69 241 LEU A C 1
ATOM 1903 O O . LEU A 1 241 ? -1.119 8.641 -2.012 1 59.69 241 LEU A O 1
ATOM 1907 N N . SER A 1 242 ? -2.076 9.07 -0.068 1 77.69 242 SER A N 1
ATOM 1908 C CA . SER A 1 242 ? -0.747 9.195 0.521 1 77.69 242 SER A CA 1
ATOM 1909 C C . SER A 1 242 ? -0.016 7.859 0.533 1 77.69 242 SER A C 1
ATOM 1911 O O . SER A 1 242 ? 1.188 7.801 0.276 1 77.69 242 SER A O 1
ATOM 1913 N N . LYS A 1 243 ? -0.833 6.883 0.544 1 84.81 243 LYS A N 1
ATOM 1914 C CA . LYS A 1 243 ? -0.205 5.57 0.666 1 84.81 243 LYS A CA 1
ATOM 1915 C C . LYS A 1 243 ? 0.405 5.129 -0.661 1 84.81 243 LYS A C 1
ATOM 1917 O O . LYS A 1 243 ? 1.499 4.559 -0.688 1 84.81 243 LYS A O 1
ATOM 1922 N N . PHE A 1 244 ? -0.307 5.465 -1.712 1 86.75 244 PHE A N 1
ATOM 1923 C CA . PHE A 1 244 ? 0.176 5.09 -3.035 1 86.75 244 PHE A CA 1
ATOM 1924 C C . PHE A 1 244 ? 1.497 5.781 -3.348 1 86.75 244 PHE A C 1
ATOM 1926 O O . PHE A 1 244 ? 2.439 5.145 -3.822 1 86.75 244 PHE A O 1
ATOM 1933 N N . THR A 1 245 ? 1.518 7 -3.027 1 91.56 245 THR A N 1
ATOM 1934 C CA . THR A 1 245 ? 2.717 7.77 -3.338 1 91.56 245 THR A CA 1
ATOM 1935 C C . THR A 1 245 ? 3.877 7.352 -2.438 1 91.56 245 THR A C 1
ATOM 1937 O O . THR A 1 245 ? 5.02 7.258 -2.891 1 91.56 245 THR A O 1
ATOM 1940 N N . GLN A 1 246 ? 3.564 7.082 -1.197 1 92.75 246 GLN A N 1
ATOM 1941 C CA . GLN A 1 246 ? 4.594 6.605 -0.28 1 92.75 246 GLN A CA 1
ATOM 1942 C C . GLN A 1 246 ? 5.172 5.27 -0.747 1 92.75 246 GLN A C 1
ATOM 1944 O O . GLN A 1 246 ? 6.391 5.094 -0.784 1 92.75 246 GLN A O 1
ATOM 1949 N N . LEU A 1 247 ? 4.293 4.395 -1.08 1 90.88 247 LEU A N 1
ATOM 1950 C CA . LEU A 1 247 ? 4.73 3.088 -1.559 1 90.88 247 LEU A CA 1
ATOM 1951 C C . LEU A 1 247 ? 5.551 3.225 -2.836 1 90.88 2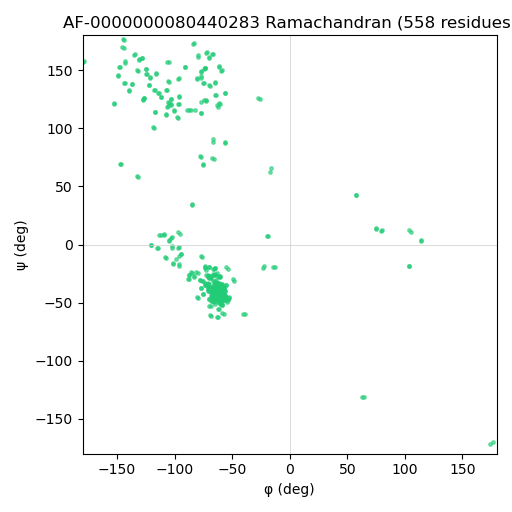47 LEU A C 1
ATOM 1953 O O . LEU A 1 247 ? 6.539 2.51 -3.023 1 90.88 247 LEU A O 1
ATOM 1957 N N . PHE A 1 248 ? 5.152 4.086 -3.674 1 92.19 248 PHE A N 1
ATOM 1958 C CA . PHE A 1 248 ? 5.887 4.355 -4.902 1 92.19 248 PHE A CA 1
ATOM 1959 C C . PHE A 1 248 ? 7.309 4.809 -4.598 1 92.19 248 PHE A C 1
ATOM 1961 O O . PHE A 1 248 ? 8.266 4.328 -5.211 1 92.19 248 PHE A O 1
ATOM 1968 N N . LEU A 1 249 ? 7.434 5.715 -3.703 1 95.38 249 LEU A N 1
ATOM 1969 C CA . LEU A 1 249 ? 8.75 6.234 -3.338 1 95.38 249 LEU A CA 1
ATOM 1970 C C . LEU A 1 249 ? 9.617 5.141 -2.727 1 95.38 249 LEU A C 1
ATOM 1972 O O . LEU A 1 249 ? 10.82 5.078 -2.986 1 95.38 249 LEU A O 1
ATOM 1976 N N . VAL A 1 250 ? 8.992 4.316 -1.922 1 94.62 250 VAL A N 1
ATOM 1977 C CA . VAL A 1 250 ? 9.695 3.188 -1.33 1 94.62 250 VAL A CA 1
ATOM 1978 C C . VAL A 1 250 ? 10.219 2.268 -2.434 1 94.62 250 VAL A C 1
ATOM 1980 O O . VAL A 1 250 ? 11.367 1.817 -2.383 1 94.62 250 VAL A O 1
ATOM 1983 N N . GLU A 1 251 ? 9.422 2.057 -3.451 1 91.88 251 GLU A N 1
ATOM 1984 C CA . GLU A 1 251 ? 9.828 1.209 -4.566 1 91.88 251 GLU A CA 1
ATOM 1985 C C . GLU A 1 251 ? 11.008 1.814 -5.324 1 91.88 251 GLU A C 1
ATOM 1987 O O . GLU A 1 251 ? 11.906 1.096 -5.754 1 91.88 251 GLU A O 1
ATOM 1992 N N . LEU A 1 252 ? 10.922 3.037 -5.5 1 94.31 252 LEU A N 1
ATOM 1993 C CA . LEU A 1 252 ? 12.008 3.727 -6.184 1 94.31 252 LEU A CA 1
ATOM 1994 C C . LEU A 1 252 ? 13.312 3.59 -5.406 1 94.31 252 LEU A C 1
ATOM 1996 O O . LEU A 1 252 ? 14.352 3.258 -5.98 1 94.31 252 LEU A O 1
ATOM 2000 N N . ILE A 1 253 ? 13.25 3.82 -4.113 1 96.5 253 ILE A N 1
ATOM 2001 C CA . ILE A 1 253 ? 14.43 3.699 -3.262 1 96.5 253 ILE A CA 1
ATOM 2002 C C . ILE A 1 253 ? 14.945 2.262 -3.293 1 96.5 253 ILE A C 1
ATOM 2004 O O . ILE A 1 253 ? 16.156 2.029 -3.412 1 96.5 253 ILE A O 1
ATOM 2008 N N . TYR A 1 254 ? 14.031 1.357 -3.17 1 95 254 TYR A N 1
ATOM 2009 C CA . TYR A 1 254 ? 14.352 -0.064 -3.223 1 95 254 TYR A CA 1
ATOM 2010 C C . TYR A 1 254 ? 15.086 -0.411 -4.516 1 95 254 TYR A C 1
ATOM 2012 O O . TYR A 1 254 ? 16.109 -1.085 -4.488 1 95 254 TYR A O 1
ATOM 2020 N N . ALA A 1 255 ? 14.562 0.097 -5.617 1 92.38 255 ALA A N 1
ATOM 2021 C CA . ALA A 1 255 ? 15.18 -0.143 -6.922 1 92.38 255 ALA A CA 1
ATOM 2022 C C . ALA A 1 255 ? 16.594 0.433 -6.98 1 92.38 255 ALA A C 1
ATOM 2024 O O . ALA A 1 255 ? 17.5 -0.208 -7.5 1 92.38 255 ALA A O 1
ATOM 2025 N N . GLU A 1 256 ? 16.75 1.618 -6.488 1 94.12 256 GLU A N 1
ATOM 2026 C CA . GLU A 1 256 ? 18.047 2.262 -6.504 1 94.12 256 GLU A CA 1
ATOM 2027 C C . GLU A 1 256 ? 19.062 1.484 -5.66 1 94.12 256 GLU A C 1
ATOM 2029 O O . GLU A 1 256 ? 20.234 1.396 -6.016 1 94.12 256 GLU A O 1
ATOM 2034 N N . VAL A 1 257 ? 18.625 0.933 -4.543 1 95.62 257 VAL A N 1
ATOM 2035 C CA . VAL A 1 257 ? 19.484 0.136 -3.678 1 95.62 257 VAL A CA 1
ATOM 2036 C C . VAL A 1 257 ? 19.891 -1.151 -4.395 1 95.62 257 VAL A C 1
ATOM 2038 O O . VAL A 1 257 ? 21.062 -1.515 -4.418 1 95.62 257 VAL A O 1
ATOM 2041 N N . ILE A 1 258 ? 18.922 -1.775 -5.012 1 92.25 258 ILE A N 1
ATOM 2042 C CA . ILE A 1 258 ? 19.156 -3.045 -5.691 1 92.25 258 ILE A CA 1
ATOM 2043 C C . ILE A 1 258 ? 20.172 -2.854 -6.816 1 92.25 258 ILE A C 1
ATOM 2045 O O . ILE A 1 258 ? 21 -3.729 -7.07 1 92.25 258 ILE A O 1
ATOM 2049 N N . LYS A 1 259 ? 20.141 -1.695 -7.461 1 88.25 259 LYS A N 1
ATOM 2050 C CA . LYS A 1 259 ? 21.031 -1.399 -8.586 1 88.25 259 LYS A CA 1
ATOM 2051 C C . LYS A 1 259 ? 22.484 -1.448 -8.156 1 88.25 259 LYS A C 1
ATOM 2053 O O . LYS A 1 259 ? 23.359 -1.773 -8.953 1 88.25 259 LYS A O 1
ATOM 2058 N N . GLU A 1 260 ? 22.781 -1.191 -6.957 1 91 260 GLU A N 1
ATOM 2059 C CA . GLU A 1 260 ? 24.156 -1.062 -6.492 1 91 260 GLU A CA 1
ATOM 2060 C C . GLU A 1 260 ? 24.812 -2.43 -6.297 1 91 260 GLU A C 1
ATOM 2062 O O . GLU A 1 260 ? 26.031 -2.574 -6.441 1 91 260 GLU A O 1
ATOM 2067 N N . ASN A 1 261 ? 23.984 -3.4 -5.953 1 87.19 261 ASN A N 1
ATOM 2068 C CA . ASN A 1 261 ? 24.469 -4.773 -5.809 1 87.19 261 ASN A CA 1
ATOM 2069 C C . ASN A 1 261 ? 23.391 -5.781 -6.207 1 87.19 261 ASN A C 1
ATOM 2071 O O . ASN A 1 261 ? 22.953 -6.59 -5.383 1 87.19 261 ASN A O 1
ATOM 2075 N N . TYR A 1 262 ? 23.156 -5.77 -7.375 1 83.38 262 TYR A N 1
ATOM 2076 C CA . TYR A 1 262 ? 22.031 -6.504 -7.934 1 83.38 262 TYR A CA 1
ATOM 2077 C C . TYR A 1 262 ? 22.156 -7.996 -7.652 1 83.38 262 TYR A C 1
ATOM 2079 O O . TYR A 1 262 ? 21.234 -8.609 -7.102 1 83.38 262 TYR A O 1
ATOM 2087 N N . ASP A 1 263 ? 23.297 -8.539 -7.926 1 81.62 263 ASP A N 1
ATOM 2088 C CA . ASP A 1 263 ? 23.469 -9.984 -7.828 1 81.62 263 ASP A CA 1
ATOM 2089 C C . ASP A 1 263 ? 23.281 -10.469 -6.391 1 81.62 263 ASP A C 1
ATOM 2091 O O . ASP A 1 263 ? 22.547 -11.43 -6.148 1 81.62 263 ASP A O 1
ATOM 2095 N N . GLU A 1 264 ? 23.859 -9.797 -5.496 1 88 264 GLU A N 1
ATOM 2096 C CA . GLU A 1 264 ? 23.781 -10.188 -4.09 1 88 264 GLU A CA 1
ATOM 2097 C C . GLU A 1 264 ? 22.344 -10.055 -3.572 1 88 264 GLU A C 1
ATOM 2099 O O . GLU A 1 264 ? 21.844 -10.969 -2.918 1 88 264 GLU A O 1
ATOM 2104 N N . PHE A 1 265 ? 21.703 -8.984 -3.828 1 90 265 PHE A N 1
ATOM 2105 C CA . PHE A 1 265 ? 20.359 -8.727 -3.312 1 90 265 PHE A CA 1
ATOM 2106 C C . PHE A 1 265 ? 19.344 -9.68 -3.928 1 90 265 PHE A C 1
ATOM 2108 O O . PHE A 1 265 ? 18.453 -10.18 -3.234 1 90 265 PHE A O 1
ATOM 2115 N N . ILE A 1 266 ? 19.5 -9.984 -5.156 1 83.44 266 ILE A N 1
ATOM 2116 C CA . ILE A 1 266 ? 18.578 -10.906 -5.824 1 83.44 266 ILE A CA 1
ATOM 2117 C C . ILE A 1 266 ? 18.797 -12.32 -5.289 1 83.44 266 ILE A C 1
ATOM 2119 O O . ILE A 1 266 ? 17.844 -13.07 -5.098 1 83.44 266 ILE A O 1
ATOM 2123 N N . GLN A 1 267 ? 20 -12.633 -5.07 1 84.19 267 GLN A N 1
ATOM 2124 C CA . GLN A 1 267 ? 20.297 -13.93 -4.477 1 84.19 267 GLN A CA 1
ATOM 2125 C C . GLN A 1 267 ? 19.641 -14.07 -3.105 1 84.19 267 GLN A C 1
ATOM 2127 O O . GLN A 1 267 ? 19.062 -15.109 -2.789 1 84.19 267 GLN A O 1
ATOM 2132 N N . ASN A 1 268 ? 19.812 -13.055 -2.311 1 90.25 268 ASN A N 1
ATOM 2133 C CA . ASN A 1 268 ? 19.172 -13.062 -0.997 1 90.25 268 ASN A CA 1
ATOM 2134 C C . ASN A 1 268 ? 17.656 -13.18 -1.107 1 90.25 268 ASN A C 1
ATOM 2136 O O . ASN A 1 268 ? 17.031 -13.914 -0.342 1 90.25 268 ASN A O 1
ATOM 2140 N N . LYS A 1 269 ? 17.094 -12.469 -1.996 1 86.56 269 LYS A N 1
ATOM 2141 C CA . LYS A 1 269 ? 15.656 -12.547 -2.223 1 86.56 269 LYS A CA 1
ATOM 2142 C C . LYS A 1 269 ? 15.234 -13.961 -2.609 1 86.56 269 LYS A C 1
ATOM 2144 O O . LYS A 1 269 ? 14.211 -14.461 -2.131 1 86.56 269 LYS A O 1
ATOM 2149 N N . GLU A 1 270 ? 15.969 -14.539 -3.439 1 81.94 270 GLU A N 1
ATOM 2150 C CA . GLU A 1 270 ? 15.688 -15.906 -3.861 1 81.94 270 GLU A CA 1
ATOM 2151 C C . GLU A 1 270 ? 15.789 -16.875 -2.689 1 81.94 270 GLU A C 1
ATOM 2153 O O . GLU A 1 270 ? 14.969 -17.781 -2.559 1 81.94 270 GLU A O 1
ATOM 2158 N N . LYS A 1 271 ? 16.828 -16.672 -1.918 1 87.19 271 LYS A N 1
ATOM 2159 C CA . LYS A 1 271 ? 17 -17.5 -0.73 1 87.19 271 LYS A CA 1
ATOM 2160 C C . LYS A 1 271 ? 15.773 -17.438 0.172 1 87.19 271 LYS A C 1
ATOM 2162 O O . LYS A 1 271 ? 15.273 -18.453 0.633 1 87.19 271 LYS A O 1
ATOM 2167 N N . THR A 1 272 ? 15.281 -16.266 0.383 1 86.88 272 THR A N 1
ATOM 2168 C CA . THR A 1 272 ? 14.125 -16.094 1.262 1 86.88 272 THR A CA 1
ATOM 2169 C C . THR A 1 272 ? 12.859 -16.641 0.606 1 86.88 272 THR A C 1
ATOM 2171 O O . THR A 1 272 ? 11.992 -17.188 1.288 1 86.88 272 THR A O 1
ATOM 2174 N N . THR A 1 273 ? 12.742 -16.516 -0.683 1 80.62 273 THR A N 1
ATOM 2175 C CA . THR A 1 273 ? 11.609 -17.094 -1.412 1 80.62 273 THR A CA 1
ATOM 2176 C C . THR A 1 273 ? 11.602 -18.609 -1.297 1 80.62 273 THR A C 1
ATOM 2178 O O . THR A 1 273 ? 10.555 -19.219 -1.046 1 80.62 273 THR A O 1
ATOM 2181 N N . LYS A 1 274 ? 12.734 -19.203 -1.439 1 78.62 274 LYS A N 1
ATOM 2182 C CA . LYS A 1 274 ? 12.859 -20.656 -1.342 1 78.62 274 LYS A CA 1
ATOM 2183 C C . LYS A 1 274 ? 12.516 -21.156 0.062 1 78.62 274 LYS A C 1
ATOM 2185 O O . LYS A 1 274 ? 11.883 -22.188 0.223 1 78.62 274 LYS A O 1
ATOM 2190 N N . ALA A 1 275 ? 12.898 -20.359 1.025 1 84.06 275 ALA A N 1
ATOM 2191 C CA . ALA A 1 275 ? 12.625 -20.734 2.412 1 84.06 275 ALA A CA 1
ATOM 2192 C C . ALA A 1 275 ? 11.125 -20.781 2.678 1 84.06 275 ALA A C 1
ATOM 2194 O O . ALA A 1 275 ? 10.656 -21.609 3.465 1 84.06 275 ALA A O 1
ATOM 2195 N N . LEU A 1 276 ? 10.367 -19.906 2.023 1 77.44 276 LEU A N 1
ATOM 2196 C CA . LEU A 1 276 ? 8.922 -19.844 2.227 1 77.44 276 LEU A CA 1
ATOM 2197 C C . LEU A 1 276 ? 8.234 -21.078 1.624 1 77.44 276 LEU A C 1
ATOM 2199 O O . LEU A 1 276 ? 7.152 -21.453 2.061 1 77.44 276 LEU A O 1
ATOM 2203 N N . LYS A 1 277 ? 8.805 -21.656 0.646 1 73 277 LYS A N 1
ATOM 2204 C CA . LYS A 1 277 ? 8.25 -22.859 0.02 1 73 277 LYS A CA 1
ATOM 2205 C C . LYS A 1 277 ? 8.258 -24.031 0.988 1 73 277 LYS A C 1
ATOM 2207 O O . LYS A 1 277 ? 7.414 -24.938 0.887 1 73 277 LYS A O 1
ATOM 2212 N N . TYR A 1 278 ? 9.164 -23.938 1.889 1 71.94 278 TYR A N 1
ATOM 2213 C CA . TYR A 1 278 ? 9.281 -2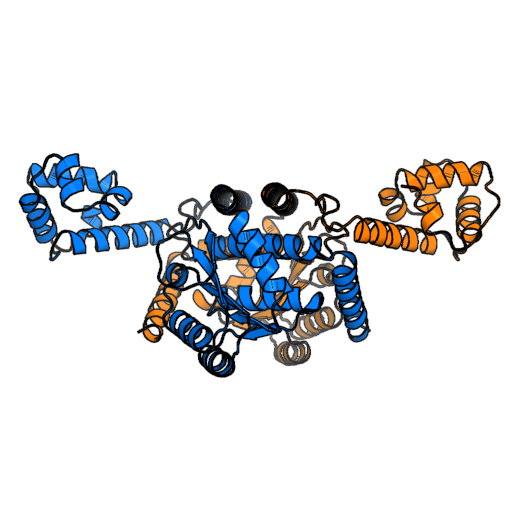5.016 2.854 1 71.94 278 TYR A CA 1
ATOM 2214 C C . TYR A 1 278 ? 8.086 -25.047 3.797 1 71.94 278 TYR A C 1
ATOM 2216 O O . TYR A 1 278 ? 7.734 -26.094 4.328 1 71.94 278 TYR A O 1
ATOM 2224 N N . ILE A 1 279 ? 7.477 -23.906 4.031 1 66.75 279 ILE A N 1
ATOM 2225 C CA . ILE A 1 279 ? 6.34 -23.875 4.945 1 66.75 279 ILE A CA 1
ATOM 2226 C C . ILE A 1 279 ? 5.055 -24.172 4.184 1 66.75 279 ILE A C 1
ATOM 2228 O O . ILE A 1 279 ? 4.09 -24.688 4.754 1 66.75 279 ILE A O 1
ATOM 2232 N N . ARG A 1 280 ? 4.926 -23.938 2.957 1 58.78 280 ARG A N 1
ATOM 2233 C CA . ARG A 1 280 ? 3.721 -24.172 2.168 1 58.78 280 ARG A CA 1
ATOM 2234 C C . ARG A 1 280 ? 3.51 -25.656 1.914 1 58.78 280 ARG A C 1
ATOM 2236 O O . ARG A 1 280 ? 2.385 -26.094 1.665 1 58.78 280 ARG A O 1
ATOM 2243 N N . GLU A 1 281 ? 4.488 -26.5 2.059 1 51.66 281 GLU A N 1
ATOM 2244 C CA . GLU A 1 281 ? 4.387 -27.953 1.925 1 51.66 281 GLU A CA 1
ATOM 2245 C C . GLU A 1 281 ? 4.062 -28.609 3.264 1 51.66 281 GLU A C 1
ATOM 2247 O O . GLU A 1 281 ? 4.469 -28.109 4.316 1 51.66 281 GLU A O 1
ATOM 2252 N N . MET B 1 1 ? 17.672 -13.977 -27.438 1 49.66 1 MET B N 1
ATOM 2253 C CA . MET B 1 1 ? 17.953 -14.719 -26.203 1 49.66 1 MET B CA 1
ATOM 2254 C C . MET B 1 1 ? 17.922 -16.219 -26.469 1 49.66 1 MET B C 1
ATOM 2256 O O . MET B 1 1 ? 17 -16.719 -27.109 1 49.66 1 MET B O 1
ATOM 2260 N N . ASN B 1 2 ? 19.047 -16.906 -26.5 1 73.06 2 ASN B N 1
ATOM 2261 C CA . ASN B 1 2 ? 19.156 -18.328 -26.781 1 73.06 2 ASN B CA 1
ATOM 2262 C C . ASN B 1 2 ? 18.781 -19.172 -25.562 1 73.06 2 ASN B C 1
ATOM 2264 O O . ASN B 1 2 ? 19.641 -19.656 -24.844 1 73.06 2 ASN B O 1
ATOM 2268 N N . ILE B 1 3 ? 17.469 -19.281 -25.297 1 79.75 3 ILE B N 1
ATOM 2269 C CA . ILE B 1 3 ? 16.922 -19.906 -24.094 1 79.75 3 ILE B CA 1
ATOM 2270 C C . ILE B 1 3 ? 17.312 -21.375 -24.062 1 79.75 3 ILE B C 1
ATOM 2272 O O . ILE B 1 3 ? 17.688 -21.906 -23.016 1 79.75 3 ILE B O 1
ATOM 2276 N N . ILE B 1 4 ? 17.375 -21.953 -25.172 1 86.69 4 ILE B N 1
ATOM 2277 C CA . ILE B 1 4 ? 17.609 -23.391 -25.234 1 86.69 4 ILE B CA 1
ATOM 2278 C C . ILE B 1 4 ? 19.047 -23.688 -24.812 1 86.69 4 ILE B C 1
ATOM 2280 O O . ILE B 1 4 ? 19.281 -24.641 -24.062 1 86.69 4 ILE B O 1
ATOM 2284 N N . ASP B 1 5 ? 19.875 -22.797 -25.156 1 83.12 5 ASP B N 1
ATOM 2285 C CA . ASP B 1 5 ? 21.281 -23 -24.797 1 83.12 5 ASP B CA 1
ATOM 2286 C C . ASP B 1 5 ? 21.469 -22.844 -23.281 1 83.12 5 ASP B C 1
ATOM 2288 O O . ASP B 1 5 ? 22.391 -23.422 -22.703 1 83.12 5 ASP B O 1
ATOM 2292 N N . ARG B 1 6 ? 20.594 -22.062 -22.812 1 78.06 6 ARG B N 1
ATOM 2293 C CA . ARG B 1 6 ? 20.734 -21.734 -21.391 1 78.06 6 ARG B CA 1
ATOM 2294 C C . ARG B 1 6 ? 20.078 -22.781 -20.516 1 78.06 6 ARG B C 1
ATOM 2296 O O . ARG B 1 6 ? 20.453 -22.969 -19.359 1 78.06 6 ARG B O 1
ATOM 2303 N N . ILE B 1 7 ? 19.125 -23.5 -21.031 1 81.25 7 ILE B N 1
ATOM 2304 C CA . ILE B 1 7 ? 18.375 -24.375 -20.141 1 81.25 7 ILE B CA 1
ATOM 2305 C C . ILE B 1 7 ? 18.75 -25.828 -20.422 1 81.25 7 ILE B C 1
ATOM 2307 O O . ILE B 1 7 ? 18.453 -26.719 -19.609 1 81.25 7 ILE B O 1
ATOM 2311 N N . LYS B 1 8 ? 19.469 -26.031 -21.516 1 85.94 8 LYS B N 1
ATOM 2312 C CA . LYS B 1 8 ? 19.812 -27.406 -21.859 1 85.94 8 LYS B CA 1
ATOM 2313 C C . LYS B 1 8 ? 20.734 -28.016 -20.797 1 85.94 8 LYS B C 1
ATOM 2315 O O . LYS B 1 8 ? 21.594 -27.328 -20.234 1 85.94 8 LYS B O 1
ATOM 2320 N N . LEU B 1 9 ? 20.547 -29.156 -20.484 1 79.56 9 LEU B N 1
ATOM 2321 C CA . LEU B 1 9 ? 21.297 -29.859 -19.438 1 79.56 9 LEU B CA 1
ATOM 2322 C C . LEU B 1 9 ? 22.438 -30.672 -20.047 1 79.56 9 LEU B C 1
ATOM 2324 O O . LEU B 1 9 ? 23.344 -31.094 -19.344 1 79.56 9 LEU B O 1
ATOM 2328 N N . GLN B 1 10 ? 22.344 -30.938 -21.391 1 81.81 10 GLN B N 1
ATOM 2329 C CA . GLN B 1 10 ? 23.375 -31.719 -22.047 1 81.81 10 GLN B CA 1
ATOM 2330 C C . GLN B 1 10 ? 23.578 -31.281 -23.484 1 81.81 10 GLN B C 1
ATOM 2332 O O . GLN B 1 10 ? 22.656 -30.719 -24.094 1 81.81 10 GLN B O 1
ATOM 2337 N N . GLU B 1 11 ? 24.797 -31.484 -24 1 85.12 11 GLU B N 1
ATOM 2338 C CA . GLU B 1 11 ? 25.062 -31.203 -25.406 1 85.12 11 GLU B CA 1
ATOM 2339 C C . GLU B 1 11 ? 24.469 -32.281 -26.312 1 85.12 11 GLU B C 1
ATOM 2341 O O . GLU B 1 11 ? 24.375 -33.438 -25.922 1 85.12 11 GLU B O 1
ATOM 2346 N N . PHE B 1 12 ? 23.875 -31.922 -27.422 1 85.31 12 PHE B N 1
ATOM 2347 C CA . PHE B 1 12 ? 23.281 -32.844 -28.375 1 85.31 12 PHE B CA 1
ATOM 2348 C C . PHE B 1 12 ? 23.5 -32.375 -29.812 1 85.31 12 PHE B C 1
ATOM 2350 O O . PHE B 1 12 ? 23.828 -31.219 -30.047 1 85.31 12 PHE B O 1
ATOM 2357 N N . ARG B 1 13 ? 23.453 -33.344 -30.734 1 87.81 13 ARG B N 1
ATOM 2358 C CA . ARG B 1 13 ? 23.516 -33 -32.156 1 87.81 13 ARG B CA 1
ATOM 2359 C C . ARG B 1 13 ? 22.203 -32.406 -32.625 1 87.81 13 ARG B C 1
ATOM 2361 O O . ARG B 1 13 ? 21.156 -33.062 -32.531 1 87.81 13 ARG B O 1
ATOM 2368 N N . VAL B 1 14 ? 22.203 -31.234 -33.188 1 89.81 14 VAL B N 1
ATOM 2369 C CA . VAL B 1 14 ? 21 -30.5 -33.562 1 89.81 14 VAL B CA 1
ATOM 2370 C C . VAL B 1 14 ? 20.547 -30.969 -34.969 1 89.81 14 VAL B C 1
ATOM 2372 O O . VAL B 1 14 ? 21.328 -30.938 -35.906 1 89.81 14 VAL B O 1
ATOM 2375 N N . SER B 1 15 ? 19.406 -31.562 -35.062 1 90.88 15 SER B N 1
ATOM 2376 C CA . SER B 1 15 ? 18.781 -31.922 -36.312 1 90.88 15 SER B CA 1
ATOM 2377 C C . SER B 1 15 ? 18.031 -30.734 -36.906 1 90.88 15 SER B C 1
ATOM 2379 O O . SER B 1 15 ? 17.906 -29.688 -36.281 1 90.88 15 SER B O 1
ATOM 2381 N N . LYS B 1 16 ? 17.531 -30.922 -38.125 1 91.12 16 LYS B N 1
ATOM 2382 C CA . LYS B 1 16 ? 16.766 -29.875 -38.781 1 91.12 16 LYS B CA 1
ATOM 2383 C C . LYS B 1 16 ? 15.516 -29.531 -38 1 91.12 16 LYS B C 1
ATOM 2385 O O . LYS B 1 16 ? 15.195 -28.359 -37.812 1 91.12 16 LYS B O 1
ATOM 2390 N N . SER B 1 17 ? 14.836 -30.594 -37.531 1 92.31 17 SER B N 1
ATOM 2391 C CA . SER B 1 17 ? 13.633 -30.375 -36.719 1 92.31 17 SER B CA 1
ATOM 2392 C C . SER B 1 17 ? 13.969 -29.688 -35.406 1 92.31 17 SER B C 1
ATOM 2394 O O . SER B 1 17 ? 13.211 -28.844 -34.938 1 92.31 17 SER B O 1
ATOM 2396 N N . ASP B 1 18 ? 15.125 -30.047 -34.812 1 92.75 18 ASP B N 1
ATOM 2397 C CA . ASP B 1 18 ? 15.57 -29.406 -33.562 1 92.75 18 ASP B CA 1
ATOM 2398 C C . ASP B 1 18 ? 15.773 -27.906 -33.781 1 92.75 18 ASP B C 1
ATOM 2400 O O . ASP B 1 18 ? 15.406 -27.094 -32.906 1 92.75 18 ASP B O 1
ATOM 2404 N N . LEU B 1 19 ? 16.406 -27.594 -34.812 1 91.75 19 LEU B N 1
ATOM 2405 C CA . LEU B 1 19 ? 16.719 -26.188 -35.125 1 91.75 19 LEU B CA 1
ATOM 2406 C C . LEU B 1 19 ? 15.438 -25.375 -35.219 1 91.75 19 LEU B C 1
ATOM 2408 O O . LEU B 1 19 ? 15.375 -24.234 -34.75 1 91.75 19 LEU B O 1
ATOM 2412 N N . ILE B 1 20 ? 14.484 -25.906 -35.875 1 91.75 20 ILE B N 1
ATOM 2413 C CA . ILE B 1 20 ? 13.203 -25.234 -36.031 1 91.75 20 ILE B CA 1
ATOM 2414 C C . ILE B 1 20 ? 12.594 -25 -34.656 1 91.75 20 ILE B C 1
ATOM 2416 O O . ILE B 1 20 ? 12.133 -23.891 -34.344 1 91.75 20 ILE B O 1
ATOM 2420 N N . LEU B 1 21 ? 12.602 -25.953 -33.781 1 92.25 21 LEU B N 1
ATOM 2421 C CA . LEU B 1 21 ? 12.047 -25.859 -32.438 1 92.25 21 LEU B CA 1
ATOM 2422 C C . LEU B 1 21 ? 12.836 -24.859 -31.594 1 92.25 21 LEU B C 1
ATOM 2424 O O . LEU B 1 21 ? 12.25 -24.031 -30.875 1 92.25 21 LEU B O 1
ATOM 2428 N N . MET B 1 22 ? 14.102 -24.953 -31.672 1 91.12 22 MET B N 1
ATOM 2429 C CA . MET B 1 22 ? 14.969 -24.047 -30.938 1 91.12 22 MET B CA 1
ATOM 2430 C C . MET B 1 22 ? 14.695 -22.594 -31.328 1 91.12 22 MET B C 1
ATOM 2432 O O . MET B 1 22 ? 14.578 -21.719 -30.453 1 91.12 22 MET B O 1
ATOM 2436 N N . ASN B 1 23 ? 14.617 -22.359 -32.594 1 88.44 23 ASN B N 1
ATOM 2437 C CA . ASN B 1 23 ? 14.352 -21.016 -33.062 1 88.44 23 ASN B CA 1
ATOM 2438 C C . ASN B 1 23 ? 12.992 -20.5 -32.594 1 88.44 23 ASN B C 1
ATOM 2440 O O . ASN B 1 23 ? 12.867 -19.359 -32.125 1 88.44 23 ASN B O 1
ATOM 2444 N N . TYR B 1 24 ? 12.039 -21.344 -32.719 1 89.88 24 TYR B N 1
ATOM 2445 C CA . TYR B 1 24 ? 10.711 -20.938 -32.312 1 89.88 24 TYR B CA 1
ATOM 2446 C C . TYR B 1 24 ? 10.688 -20.625 -30.812 1 89.88 24 TYR B C 1
ATOM 2448 O O . TYR B 1 24 ? 10.164 -19.594 -30.391 1 89.88 24 TYR B O 1
ATOM 2456 N N . ILE B 1 25 ? 11.234 -21.469 -30 1 89.69 25 ILE B N 1
ATOM 2457 C CA . ILE B 1 25 ? 11.227 -21.312 -28.547 1 89.69 25 ILE B CA 1
ATOM 2458 C C . ILE B 1 25 ? 12.023 -20.078 -28.156 1 89.69 25 ILE B C 1
ATOM 2460 O O . ILE B 1 25 ? 11.602 -19.297 -27.297 1 89.69 25 ILE B O 1
ATOM 2464 N N . ASN B 1 26 ? 13.094 -19.875 -28.828 1 85.06 26 ASN B N 1
ATOM 2465 C CA . ASN B 1 26 ? 13.922 -18.719 -28.547 1 85.06 26 ASN B CA 1
ATOM 2466 C C . ASN B 1 26 ? 13.203 -17.422 -28.891 1 85.06 26 ASN B C 1
ATOM 2468 O O . ASN B 1 26 ? 13.359 -16.406 -28.203 1 85.06 26 ASN B O 1
ATOM 2472 N N . GLU B 1 27 ? 12.414 -17.5 -29.859 1 81.38 27 GLU B N 1
ATOM 2473 C CA . GLU B 1 27 ? 11.719 -16.312 -30.344 1 81.38 27 GLU B CA 1
ATOM 2474 C C . GLU B 1 27 ? 10.406 -16.094 -29.594 1 81.38 27 GLU B C 1
ATOM 2476 O O . GLU B 1 27 ? 9.93 -14.969 -29.453 1 81.38 27 GLU B O 1
ATOM 2481 N N . ASN B 1 28 ? 9.844 -17.203 -29.172 1 82.75 28 ASN B N 1
ATOM 2482 C CA . ASN B 1 28 ? 8.523 -17.125 -28.547 1 82.75 28 ASN B CA 1
ATOM 2483 C C . ASN B 1 28 ? 8.477 -17.906 -27.25 1 82.75 28 ASN B C 1
ATOM 2485 O O . ASN B 1 28 ? 7.633 -18.797 -27.078 1 82.75 28 ASN B O 1
ATOM 2489 N N . PRO B 1 29 ? 9.32 -17.562 -26.328 1 80.19 29 PRO B N 1
ATOM 2490 C CA . PRO B 1 29 ? 9.383 -18.391 -25.125 1 80.19 29 PRO B CA 1
ATOM 2491 C C . PRO B 1 29 ? 8.086 -18.359 -24.312 1 80.19 29 PRO B C 1
ATOM 2493 O O . PRO B 1 29 ? 7.648 -19.391 -23.781 1 80.19 29 PRO B O 1
ATOM 2496 N N . SER B 1 30 ? 7.5 -17.25 -24.281 1 74.81 30 SER B N 1
ATOM 2497 C CA . SER B 1 30 ? 6.27 -17.094 -23.516 1 74.81 30 SER B CA 1
ATOM 2498 C C . SER B 1 30 ? 5.141 -17.922 -24.125 1 74.81 30 SER B C 1
ATOM 2500 O O . SER B 1 30 ? 4.367 -18.562 -23.391 1 74.81 30 SER B O 1
ATOM 2502 N N . GLU B 1 31 ? 5.078 -17.953 -25.312 1 78.88 31 GLU B N 1
ATOM 2503 C CA . GLU B 1 31 ? 4.055 -18.719 -26.016 1 78.88 31 GLU B CA 1
ATOM 2504 C C . GLU B 1 31 ? 4.262 -20.219 -25.828 1 78.88 31 GLU B C 1
ATOM 2506 O O . GLU B 1 31 ? 3.297 -20.969 -25.688 1 78.88 31 GLU B O 1
ATOM 2511 N N . CYS B 1 32 ? 5.461 -20.578 -25.797 1 82.5 32 CYS B N 1
ATOM 2512 C CA . CYS B 1 32 ? 5.789 -22 -25.656 1 82.5 32 CYS B CA 1
ATOM 2513 C C . CYS B 1 32 ? 5.336 -22.531 -24.297 1 82.5 32 CYS B C 1
ATOM 2515 O O . CYS B 1 32 ? 4.848 -23.656 -24.188 1 82.5 32 CYS B O 1
ATOM 2517 N N . VAL B 1 33 ? 5.504 -21.609 -23.359 1 80.12 33 VAL B N 1
ATOM 2518 C CA . VAL B 1 33 ? 5.164 -22 -21.984 1 80.12 33 VAL B CA 1
ATOM 2519 C C . VAL B 1 33 ? 3.652 -22.188 -21.875 1 80.12 33 VAL B C 1
ATOM 2521 O O . VAL B 1 33 ? 3.182 -23.047 -21.125 1 80.12 33 VAL B O 1
ATOM 2524 N N . ASP B 1 34 ? 2.898 -21.531 -22.641 1 77.88 34 ASP B N 1
ATOM 2525 C CA . ASP B 1 34 ? 1.444 -21.516 -22.531 1 77.88 34 ASP B CA 1
ATOM 2526 C C . ASP B 1 34 ? 0.802 -22.547 -23.438 1 77.88 34 ASP B C 1
ATOM 2528 O O . ASP B 1 34 ? -0.4 -22.812 -23.344 1 77.88 34 ASP B O 1
ATOM 2532 N N . LYS B 1 35 ? 1.477 -23.156 -24.25 1 81.88 35 LYS B N 1
ATOM 2533 C CA . LYS B 1 35 ? 0.888 -24.016 -25.281 1 81.88 35 LYS B CA 1
ATOM 2534 C C . LYS B 1 35 ? 1.074 -25.484 -24.938 1 81.88 35 LYS B C 1
ATOM 2536 O O . LYS B 1 35 ? 2.092 -25.875 -24.375 1 81.88 35 LYS B O 1
ATOM 2541 N N . SER B 1 36 ? 0.077 -26.203 -25.188 1 86.06 36 SER B N 1
ATOM 2542 C CA . SER B 1 36 ? 0.198 -27.656 -25.109 1 86.06 36 SER B CA 1
ATOM 2543 C C . SER B 1 36 ? 1.116 -28.203 -26.188 1 86.06 36 SER B C 1
ATOM 2545 O O . SER B 1 36 ? 1.428 -27.5 -27.156 1 86.06 36 SER B O 1
ATOM 2547 N N . ILE B 1 37 ? 1.542 -29.469 -25.969 1 92.5 37 ILE B N 1
ATOM 2548 C CA . ILE B 1 37 ? 2.439 -30.094 -26.938 1 92.5 37 ILE B CA 1
ATOM 2549 C C . ILE B 1 37 ? 1.752 -30.188 -28.297 1 92.5 37 ILE B C 1
ATOM 2551 O O . ILE B 1 37 ? 2.395 -30.016 -29.344 1 92.5 37 ILE B O 1
ATOM 2555 N N . SER B 1 38 ? 0.407 -30.391 -28.312 1 91.5 38 SER B N 1
ATOM 2556 C CA . SER B 1 38 ? -0.354 -30.469 -29.547 1 91.5 38 SER B CA 1
ATOM 2557 C C . SER B 1 38 ? -0.405 -29.125 -30.266 1 91.5 38 SER B C 1
ATOM 2559 O O . SER B 1 38 ? -0.293 -29.062 -31.5 1 91.5 38 SER B O 1
ATOM 2561 N N . GLU B 1 39 ? -0.55 -28.109 -29.594 1 89.88 39 GLU B N 1
ATOM 2562 C CA . GLU B 1 39 ? -0.578 -26.766 -30.156 1 89.88 39 GLU B CA 1
ATOM 2563 C C . GLU B 1 39 ? 0.775 -26.391 -30.75 1 89.88 39 GLU B C 1
ATOM 2565 O O . GLU B 1 39 ? 0.844 -25.828 -31.859 1 89.88 39 GLU B O 1
ATOM 2570 N N . LEU B 1 40 ? 1.79 -26.609 -29.969 1 92.62 40 LEU B N 1
ATOM 2571 C CA . LEU B 1 40 ? 3.131 -26.328 -30.469 1 92.62 40 LEU B CA 1
ATOM 2572 C C . LEU B 1 40 ? 3.422 -27.109 -31.734 1 92.62 40 LEU B C 1
ATOM 2574 O O . LEU B 1 40 ? 3.977 -26.578 -32.688 1 92.62 40 LEU B O 1
ATOM 2578 N N . ALA B 1 41 ? 3.045 -28.406 -31.766 1 94 41 ALA B N 1
ATOM 2579 C CA . ALA B 1 41 ? 3.225 -29.266 -32.938 1 94 41 ALA B CA 1
ATOM 2580 C C . ALA B 1 41 ? 2.57 -28.672 -34.156 1 94 41 ALA B C 1
ATOM 2582 O O . ALA B 1 41 ? 3.154 -28.672 -35.25 1 94 41 ALA B O 1
ATOM 2583 N N . SER B 1 42 ? 1.424 -28.109 -33.969 1 92 42 SER B N 1
ATOM 2584 C CA . SER B 1 42 ? 0.676 -27.516 -35.062 1 92 42 SER B CA 1
ATOM 2585 C C . SER B 1 42 ? 1.347 -26.234 -35.562 1 92 42 SER B C 1
ATOM 2587 O O . SER B 1 42 ? 1.442 -26.016 -36.75 1 92 42 SER B O 1
ATOM 2589 N N . ILE B 1 43 ? 1.822 -25.484 -34.688 1 89.06 43 ILE B N 1
ATOM 2590 C CA . ILE B 1 43 ? 2.404 -24.188 -35 1 89.06 43 ILE B CA 1
ATOM 2591 C C . ILE B 1 43 ? 3.697 -24.359 -35.781 1 89.06 43 ILE B C 1
ATOM 2593 O O . ILE B 1 43 ? 3.934 -23.656 -36.781 1 89.06 43 ILE B O 1
ATOM 2597 N N . VAL B 1 44 ? 4.461 -25.297 -35.312 1 91.81 44 VAL B N 1
ATOM 2598 C CA . VAL B 1 44 ? 5.777 -25.438 -35.906 1 91.81 44 VAL B CA 1
ATOM 2599 C C . VAL B 1 44 ? 5.75 -26.547 -36.969 1 91.81 44 VAL B C 1
ATOM 2601 O O . VAL B 1 44 ? 6.758 -26.812 -37.625 1 91.81 44 VAL B O 1
ATOM 2604 N N . SER B 1 45 ? 4.602 -27.219 -37.125 1 92.06 45 SER B N 1
ATOM 2605 C CA . SER B 1 45 ? 4.402 -28.297 -38.094 1 92.06 45 SER B CA 1
ATOM 2606 C C . SER B 1 45 ? 5.406 -29.422 -37.875 1 92.06 45 SER B C 1
ATOM 2608 O O . SER B 1 45 ? 6.035 -29.891 -38.844 1 92.06 45 SER B O 1
ATOM 2610 N N . ILE B 1 46 ? 5.664 -29.797 -36.656 1 92.12 46 ILE B N 1
ATOM 2611 C CA . ILE B 1 46 ? 6.512 -30.906 -36.219 1 92.12 46 ILE B CA 1
ATOM 2612 C C . ILE B 1 46 ? 5.703 -31.859 -35.375 1 92.12 46 ILE B C 1
ATOM 2614 O O . ILE B 1 46 ? 4.836 -31.438 -34.594 1 92.12 46 ILE B O 1
ATOM 2618 N N . GLY B 1 47 ? 5.84 -33.188 -35.562 1 91.81 47 GLY B N 1
ATOM 2619 C CA . GLY B 1 47 ? 5.102 -34.188 -34.812 1 91.81 47 GLY B CA 1
ATOM 2620 C C . GLY B 1 47 ? 5.34 -34.094 -33.312 1 91.81 47 GLY B C 1
ATOM 2621 O O . GLY B 1 47 ? 6.418 -33.688 -32.875 1 91.81 47 GLY B O 1
ATOM 2622 N N . GLU B 1 48 ? 4.375 -34.469 -32.5 1 93.88 48 GLU B N 1
ATOM 2623 C CA . GLU B 1 48 ? 4.461 -34.438 -31.047 1 93.88 48 GLU B CA 1
ATOM 2624 C C . GLU B 1 48 ? 5.598 -35.312 -30.531 1 93.88 48 GLU B C 1
ATOM 2626 O O . GLU B 1 48 ? 6.293 -34.969 -29.578 1 93.88 48 GLU B O 1
ATOM 2631 N N . ALA B 1 49 ? 5.762 -36.469 -31.203 1 92.94 49 ALA B N 1
ATOM 2632 C CA . ALA B 1 49 ? 6.832 -37.375 -30.812 1 92.94 49 ALA B CA 1
ATOM 2633 C C . ALA B 1 49 ? 8.203 -36.719 -31 1 92.94 49 ALA B C 1
ATOM 2635 O O . ALA B 1 49 ? 9.102 -36.938 -30.188 1 92.94 49 ALA B O 1
ATOM 2636 N N . THR B 1 50 ? 8.414 -35.969 -32.031 1 93.94 50 THR B N 1
ATOM 2637 C CA . THR B 1 50 ? 9.656 -35.25 -32.312 1 93.94 50 THR B CA 1
ATOM 2638 C C . THR B 1 50 ? 9.922 -34.188 -31.25 1 93.94 50 THR B C 1
ATOM 2640 O O . THR B 1 50 ? 11.062 -34.031 -30.828 1 93.94 50 THR B O 1
ATOM 2643 N N . ILE B 1 51 ? 8.82 -33.5 -30.797 1 94.44 51 ILE B N 1
ATOM 2644 C CA . ILE B 1 51 ? 8.961 -32.5 -29.75 1 94.44 51 ILE B CA 1
ATOM 2645 C C . ILE B 1 51 ? 9.375 -33.188 -28.438 1 94.44 51 ILE B C 1
ATOM 2647 O O . ILE B 1 51 ? 10.25 -32.688 -27.734 1 94.44 51 ILE B O 1
ATOM 2651 N N . THR B 1 52 ? 8.789 -34.344 -28.188 1 94.06 52 THR B N 1
ATOM 2652 C CA . THR B 1 52 ? 9.133 -35.094 -27 1 94.06 52 THR B CA 1
ATOM 2653 C C . THR B 1 52 ? 10.594 -35.562 -27.047 1 94.06 52 THR B C 1
ATOM 2655 O O . THR B 1 52 ? 11.312 -35.438 -26.047 1 94.06 52 THR B O 1
ATOM 2658 N N . ARG B 1 53 ? 11.078 -36 -28.188 1 93.94 53 ARG B N 1
ATOM 2659 C CA . ARG B 1 53 ? 12.461 -36.438 -28.344 1 93.94 53 ARG B CA 1
ATOM 2660 C C . ARG B 1 53 ? 13.422 -35.281 -28.188 1 93.94 53 ARG B C 1
ATOM 2662 O O . ARG B 1 53 ? 14.484 -35.406 -27.578 1 93.94 53 ARG B O 1
ATOM 2669 N N . PHE B 1 54 ? 13.062 -34.094 -28.781 1 93.62 54 PHE B N 1
ATOM 2670 C CA . PHE B 1 54 ? 13.844 -32.875 -28.625 1 93.62 54 PHE B CA 1
ATOM 2671 C C . PHE B 1 54 ? 14.031 -32.562 -27.141 1 93.62 54 PHE B C 1
ATOM 2673 O O . PHE B 1 54 ? 15.141 -32.25 -26.703 1 93.62 54 PHE B O 1
ATOM 2680 N N . SER B 1 55 ? 12.906 -32.594 -26.375 1 93.69 55 SER B N 1
ATOM 2681 C CA . SER B 1 55 ? 12.969 -32.312 -24.938 1 93.69 55 SER B CA 1
ATOM 2682 C C . SER B 1 55 ? 13.922 -33.25 -24.219 1 93.69 55 SER B C 1
ATOM 2684 O O . SER B 1 55 ? 14.711 -32.812 -23.375 1 93.69 55 SER B O 1
ATOM 2686 N N . ARG B 1 56 ? 13.914 -34.5 -24.625 1 91.81 56 ARG B N 1
ATOM 2687 C CA . ARG B 1 56 ? 14.781 -35.5 -24.016 1 91.81 56 ARG B CA 1
ATOM 2688 C C . ARG B 1 56 ? 16.234 -35.281 -24.406 1 91.81 56 ARG B C 1
ATOM 2690 O O . ARG B 1 56 ? 17.141 -35.469 -23.594 1 91.81 56 ARG B O 1
ATOM 2697 N N . LYS B 1 57 ? 16.469 -34.844 -25.656 1 92.44 57 LYS B N 1
ATOM 2698 C CA . LYS B 1 57 ? 17.812 -34.5 -26.109 1 92.44 57 LYS B CA 1
ATOM 2699 C C . LYS B 1 57 ? 18.422 -33.406 -25.25 1 92.44 57 LYS B C 1
ATOM 2701 O O . LYS B 1 57 ? 19.641 -33.375 -25.031 1 92.44 57 LYS B O 1
ATOM 2706 N N . LEU B 1 58 ? 17.531 -32.5 -24.828 1 90.19 58 LEU B N 1
ATOM 2707 C CA . LEU B 1 58 ? 17.984 -31.359 -24 1 90.19 58 LEU B CA 1
ATOM 2708 C C . LEU B 1 58 ? 18.234 -31.812 -22.562 1 90.19 58 LEU B C 1
ATOM 2710 O O . LEU B 1 58 ? 18.766 -31.047 -21.75 1 90.19 58 LEU B O 1
ATOM 2714 N N . GLY B 1 59 ? 17.844 -33.031 -22.172 1 89.69 59 GLY B N 1
ATOM 2715 C CA . GLY B 1 59 ? 18.047 -33.562 -20.828 1 89.69 59 GLY B CA 1
ATOM 2716 C C . GLY B 1 59 ? 16.781 -33.562 -19.984 1 89.69 59 GLY B C 1
ATOM 2717 O O . GLY B 1 59 ? 16.844 -33.781 -18.781 1 89.69 59 GLY B O 1
ATOM 2718 N N . PHE B 1 60 ? 15.648 -33.344 -20.594 1 91.12 60 PHE B N 1
ATOM 2719 C CA . PHE B 1 60 ? 14.406 -33.281 -19.844 1 91.12 60 PHE B CA 1
ATOM 2720 C C . PHE B 1 60 ? 13.562 -34.531 -20.062 1 91.12 60 PHE B C 1
ATOM 2722 O O . PHE B 1 60 ? 13.742 -35.25 -21.047 1 91.12 60 PHE B O 1
ATOM 2729 N N . SER B 1 61 ? 12.727 -34.812 -19.172 1 87.94 61 SER B N 1
ATOM 2730 C CA . SER B 1 61 ? 11.914 -36.031 -19.25 1 87.94 61 SER B CA 1
ATOM 2731 C C . SER B 1 61 ? 10.844 -35.906 -20.328 1 87.94 61 SER B C 1
ATOM 2733 O O . SER B 1 61 ? 10.32 -36.938 -20.797 1 87.94 61 SER B O 1
ATOM 2735 N N . GLY B 1 62 ? 10.445 -34.75 -20.734 1 90.5 62 GLY B N 1
ATOM 2736 C CA . GLY B 1 62 ? 9.422 -34.5 -21.734 1 90.5 62 GLY B CA 1
ATOM 2737 C C . GLY B 1 62 ? 9.117 -33.031 -21.922 1 90.5 62 GLY B C 1
ATOM 2738 O O . GLY B 1 62 ? 9.812 -32.156 -21.391 1 90.5 62 GLY B O 1
ATOM 2739 N N . TYR B 1 63 ? 8.055 -32.781 -22.672 1 91.5 63 TYR B N 1
ATOM 2740 C CA . TYR B 1 63 ? 7.676 -31.422 -23.047 1 91.5 63 TYR B CA 1
ATOM 2741 C C . TYR B 1 63 ? 7.25 -30.625 -21.812 1 91.5 63 TYR B C 1
ATOM 2743 O O . TYR B 1 63 ? 7.555 -29.438 -21.703 1 91.5 63 TYR B O 1
ATOM 2751 N N . GLN B 1 64 ? 6.621 -31.312 -20.891 1 84.62 64 GLN B N 1
ATOM 2752 C CA . GLN B 1 64 ? 6.168 -30.609 -19.688 1 84.62 64 GLN B CA 1
ATOM 2753 C C . GLN B 1 64 ? 7.352 -30.078 -18.891 1 84.62 64 GLN B C 1
ATOM 2755 O O . GLN B 1 64 ? 7.316 -28.953 -18.406 1 84.62 64 GLN B O 1
ATOM 2760 N N . GLU B 1 65 ? 8.352 -30.828 -18.75 1 84.69 65 GLU B N 1
ATOM 2761 C CA . GLU B 1 65 ? 9.547 -30.391 -18.047 1 84.69 65 GLU B CA 1
ATOM 2762 C C . GLU B 1 65 ? 10.273 -29.297 -18.828 1 84.69 65 GLU B C 1
ATOM 2764 O O . GLU B 1 65 ? 10.805 -28.359 -18.234 1 84.69 65 GLU B O 1
ATOM 2769 N N . LEU B 1 66 ? 10.32 -29.453 -20.141 1 90.5 66 LEU B N 1
ATOM 2770 C CA . LEU B 1 66 ? 10.898 -28.391 -20.969 1 90.5 66 LEU B CA 1
ATOM 2771 C C . LEU B 1 66 ? 10.18 -27.062 -20.734 1 90.5 66 LEU B C 1
ATOM 2773 O O . LEU B 1 66 ? 10.82 -26.047 -20.484 1 90.5 66 LEU B O 1
ATOM 2777 N N . LYS B 1 67 ? 8.938 -27.109 -20.75 1 84.94 67 LYS B N 1
ATOM 2778 C CA . LYS B 1 67 ? 8.141 -25.906 -20.516 1 84.94 67 LYS B CA 1
ATOM 2779 C C . LYS B 1 67 ? 8.477 -25.281 -19.156 1 84.94 67 LYS B C 1
ATOM 2781 O O . LYS B 1 67 ? 8.656 -24.062 -19.062 1 84.94 67 LYS B O 1
ATOM 2786 N N . ARG B 1 68 ? 8.57 -26.078 -18.25 1 79.06 68 ARG B N 1
ATOM 2787 C CA . ARG B 1 68 ? 8.875 -25.609 -16.906 1 79.06 68 ARG B CA 1
ATOM 2788 C C . ARG B 1 68 ? 10.234 -24.922 -16.859 1 79.06 68 ARG B C 1
ATOM 2790 O O . ARG B 1 68 ? 10.391 -23.891 -16.203 1 79.06 68 ARG B O 1
ATOM 2797 N N . ASN B 1 69 ? 11.164 -25.484 -17.469 1 79.44 69 ASN B N 1
ATOM 2798 C CA . ASN B 1 69 ? 12.516 -24.922 -17.438 1 79.44 69 ASN B CA 1
ATOM 2799 C C . ASN B 1 69 ? 12.625 -23.672 -18.281 1 79.44 69 ASN B C 1
ATOM 2801 O O . ASN B 1 69 ? 13.391 -22.766 -17.953 1 79.44 69 ASN B O 1
ATOM 2805 N N . ILE B 1 70 ? 11.852 -23.688 -19.375 1 80.88 70 ILE B N 1
ATOM 2806 C CA . ILE B 1 70 ? 11.758 -22.438 -20.125 1 80.88 70 ILE B CA 1
ATOM 2807 C C . ILE B 1 70 ? 11.141 -21.344 -19.25 1 80.88 70 ILE B C 1
ATOM 2809 O O . ILE B 1 70 ? 11.656 -20.234 -19.188 1 80.88 70 ILE B O 1
ATOM 2813 N N . ALA B 1 71 ? 10.109 -21.797 -18.641 1 71.06 71 ALA B N 1
ATOM 2814 C CA . ALA B 1 71 ? 9.438 -20.859 -17.75 1 71.06 71 ALA B CA 1
ATOM 2815 C C . ALA B 1 71 ? 10.383 -20.375 -16.656 1 71.06 71 ALA B C 1
ATOM 2817 O O . ALA B 1 71 ? 10.438 -19.172 -16.344 1 71.06 71 ALA B O 1
ATOM 2818 N N . LYS B 1 72 ? 11.062 -21.328 -16.109 1 67.94 72 LYS B N 1
ATOM 2819 C CA . LYS B 1 72 ? 12.047 -21.031 -15.062 1 67.94 72 LYS B CA 1
ATOM 2820 C C . LYS B 1 72 ? 13.117 -20.078 -15.578 1 67.94 72 LYS B C 1
ATOM 2822 O O . LYS B 1 72 ? 13.5 -19.125 -14.891 1 67.94 72 LYS B O 1
ATOM 2827 N N . TYR B 1 73 ? 13.664 -20.484 -16.734 1 65.75 73 TYR B N 1
ATOM 2828 C CA . TYR B 1 73 ? 14.688 -19.641 -17.344 1 65.75 73 TYR B CA 1
ATOM 2829 C C . TYR B 1 73 ? 14.141 -18.25 -17.656 1 65.75 73 TYR B C 1
ATOM 2831 O O . TYR B 1 73 ? 14.812 -17.234 -17.422 1 65.75 73 TYR B O 1
ATOM 2839 N N . MET B 1 74 ? 13.07 -18.375 -18.312 1 60.84 74 MET B N 1
ATOM 2840 C CA . MET B 1 74 ? 12.445 -17.094 -18.625 1 60.84 74 MET B CA 1
ATOM 2841 C C . MET B 1 74 ? 12.203 -16.281 -17.344 1 60.84 74 MET B C 1
ATOM 2843 O O . MET B 1 74 ? 12.375 -15.062 -17.344 1 60.84 74 MET B O 1
ATOM 2847 N N . PHE B 1 75 ? 11.922 -17.141 -16.438 1 51.38 75 PHE B N 1
ATOM 2848 C CA . PHE B 1 75 ? 11.766 -16.531 -15.133 1 51.38 75 PHE B CA 1
ATOM 2849 C C . PHE B 1 75 ? 13.102 -16.047 -14.594 1 51.38 75 PHE B C 1
ATOM 2851 O O . PHE B 1 75 ? 13.203 -14.938 -14.062 1 51.38 75 PHE B O 1
ATOM 2858 N N . LYS B 1 76 ? 14.117 -16.953 -14.703 1 49.56 76 LYS B N 1
ATOM 2859 C CA . LYS B 1 76 ? 15.469 -16.594 -14.289 1 49.56 76 LYS B CA 1
ATOM 2860 C C . LYS B 1 76 ? 16.016 -15.445 -15.141 1 49.56 76 LYS B C 1
ATOM 2862 O O . LYS B 1 76 ? 16.641 -14.523 -14.617 1 49.56 76 LYS B O 1
ATOM 2867 N N . GLU B 1 77 ? 16.109 -15.781 -16.406 1 46.59 77 GLU B N 1
ATOM 2868 C CA . GLU B 1 77 ? 16.562 -14.75 -17.344 1 46.59 77 GLU B CA 1
ATOM 2869 C C . GLU B 1 77 ? 15.703 -13.492 -17.203 1 46.59 77 GLU B C 1
ATOM 2871 O O . GLU B 1 77 ? 16.219 -12.375 -17.281 1 46.59 77 GLU B O 1
ATOM 2876 N N . ASN B 1 78 ? 14.508 -13.773 -17.188 1 41.66 78 ASN B N 1
ATOM 2877 C CA . ASN B 1 78 ? 13.586 -12.695 -16.859 1 41.66 78 ASN B CA 1
ATOM 2878 C C . ASN B 1 78 ? 13.812 -12.188 -15.438 1 41.66 78 ASN B C 1
ATOM 2880 O O . ASN B 1 78 ? 13.602 -11.008 -15.156 1 41.66 78 ASN B O 1
ATOM 2884 N N . GLU B 1 79 ? 14.164 -13.039 -14.586 1 39.75 79 GLU B N 1
ATOM 2885 C CA . GLU B 1 79 ? 14.562 -12.727 -13.219 1 39.75 79 GLU B CA 1
ATOM 2886 C C . GLU B 1 79 ? 15.891 -11.969 -13.188 1 39.75 79 GLU B C 1
ATOM 2888 O O . GLU B 1 79 ? 16.047 -11.023 -12.414 1 39.75 79 GLU B O 1
ATOM 2893 N N . VAL B 1 80 ? 17.016 -12.641 -13.727 1 38.94 80 VAL B N 1
ATOM 2894 C CA . VAL B 1 80 ? 18.297 -11.945 -13.875 1 38.94 80 VAL B CA 1
ATOM 2895 C C . VAL B 1 80 ? 18.094 -10.703 -14.75 1 38.94 80 VAL B C 1
ATOM 2897 O O . VAL B 1 80 ? 18.625 -9.633 -14.43 1 38.94 80 VAL B O 1
ATOM 2900 N N . ASN B 1 81 ? 17.703 -10.914 -15.82 1 36.66 81 ASN B N 1
ATOM 2901 C CA . ASN B 1 81 ? 17.375 -9.789 -16.688 1 36.66 81 ASN B CA 1
ATOM 2902 C C . ASN B 1 81 ? 16.188 -8.992 -16.156 1 36.66 81 ASN B C 1
ATOM 2904 O O . ASN B 1 81 ? 15.773 -8 -16.766 1 36.66 81 ASN B O 1
ATOM 2908 N N . ARG B 1 82 ? 15.336 -9.594 -15.281 1 37.12 82 ARG B N 1
ATOM 2909 C CA . ARG B 1 82 ? 14.031 -9.188 -14.773 1 37.12 82 ARG B CA 1
ATOM 2910 C C . ARG B 1 82 ? 14.172 -8.188 -13.633 1 37.12 82 ARG B C 1
ATOM 2912 O O . ARG B 1 82 ? 13.211 -7.914 -12.914 1 37.12 82 ARG B O 1
ATOM 2919 N N . ILE B 1 83 ? 15.148 -8.133 -13 1 38.88 83 ILE B N 1
ATOM 2920 C CA . ILE B 1 83 ? 15.164 -6.793 -12.422 1 38.88 83 ILE B CA 1
ATOM 2921 C C . ILE B 1 83 ? 14.359 -5.84 -13.312 1 38.88 83 ILE B C 1
ATOM 2923 O O . ILE B 1 83 ? 14.43 -5.922 -14.539 1 38.88 83 ILE B O 1
ATOM 2927 N N . ASN B 1 84 ? 13.258 -5.027 -12.867 1 42.66 84 ASN B N 1
ATOM 2928 C CA . ASN B 1 84 ? 12.469 -4.352 -13.891 1 42.66 84 ASN B CA 1
ATOM 2929 C C . ASN B 1 84 ? 13.188 -4.312 -15.227 1 42.66 84 ASN B C 1
ATOM 2931 O O . ASN B 1 84 ? 14.227 -3.656 -15.359 1 42.66 84 ASN B O 1
ATOM 2935 N N . SER B 1 85 ? 13.367 -5.578 -15.812 1 45.06 85 SER B N 1
ATOM 2936 C CA . SER B 1 85 ? 14.023 -5.832 -17.094 1 45.06 85 SER B CA 1
ATOM 2937 C C . SER B 1 85 ? 14.211 -4.539 -17.875 1 45.06 85 SER B C 1
ATOM 2939 O O . SER B 1 85 ? 15.094 -4.449 -18.734 1 45.06 85 SER B O 1
ATOM 2941 N N . LYS B 1 86 ? 13.258 -3.58 -17.281 1 56.97 86 LYS B N 1
ATOM 2942 C CA . LYS B 1 86 ? 13.32 -2.322 -18.016 1 56.97 86 LYS B CA 1
ATOM 2943 C C . LYS B 1 86 ? 14.188 -1.3 -17.297 1 56.97 86 LYS B C 1
ATOM 2945 O O . LYS B 1 86 ? 14.477 -0.225 -17.828 1 56.97 86 LYS B O 1
ATOM 2950 N N . VAL B 1 87 ? 14.469 -1.844 -15.859 1 61.81 87 VAL B N 1
ATOM 2951 C CA . VAL B 1 87 ? 15.297 -0.807 -15.25 1 61.81 87 VAL B CA 1
ATOM 2952 C C . VAL B 1 87 ? 16.766 -1.062 -15.57 1 61.81 87 VAL B C 1
ATOM 2954 O O . VAL B 1 87 ? 17.297 -2.141 -15.281 1 61.81 87 VAL B O 1
ATOM 2957 N N . ASP B 1 88 ? 17.219 -0.33 -16.156 1 72.25 88 ASP B N 1
ATOM 2958 C CA . ASP B 1 88 ? 18.641 -0.326 -16.5 1 72.25 88 ASP B CA 1
ATOM 2959 C C . ASP B 1 88 ? 19.5 0.04 -15.289 1 72.25 88 ASP B C 1
ATOM 2961 O O . ASP B 1 88 ? 19.266 1.061 -14.641 1 72.25 88 ASP B O 1
ATOM 2965 N N . LEU B 1 89 ? 20.484 -0.823 -14.891 1 76.69 89 LEU B N 1
ATOM 2966 C CA . LEU B 1 89 ? 21.344 -0.621 -13.734 1 76.69 89 LEU B CA 1
ATOM 2967 C C . LEU B 1 89 ? 22.031 0.738 -13.797 1 76.69 89 LEU B C 1
ATOM 2969 O O . LEU B 1 89 ? 22.453 1.275 -12.766 1 76.69 89 LEU B O 1
ATOM 2973 N N . ARG B 1 90 ? 22.109 1.286 -14.969 1 79.06 90 ARG B N 1
ATOM 2974 C CA . ARG B 1 90 ? 22.891 2.512 -15.133 1 79.06 90 ARG B CA 1
ATOM 2975 C C . ARG B 1 90 ? 21.984 3.697 -15.445 1 79.06 90 ARG B C 1
ATOM 2977 O O . ARG B 1 90 ? 22.469 4.816 -15.648 1 79.06 90 ARG B O 1
ATOM 2984 N N . GLU B 1 91 ? 20.688 3.432 -15.344 1 86.56 91 GLU B N 1
ATOM 2985 C CA . GLU B 1 91 ? 19.781 4.539 -15.656 1 86.56 91 GLU B CA 1
ATOM 2986 C C . GLU B 1 91 ? 19.656 5.5 -14.477 1 86.56 91 GLU B C 1
ATOM 2988 O O . GLU B 1 91 ? 20.016 5.152 -13.352 1 86.56 91 GLU B O 1
ATOM 2993 N N . SER B 1 92 ? 19.188 6.672 -14.797 1 92.12 92 SER B N 1
ATOM 2994 C CA . SER B 1 92 ? 19.031 7.691 -13.766 1 92.12 92 SER B CA 1
ATOM 2995 C C . SER B 1 92 ? 17.875 7.355 -12.828 1 92.12 92 SER B C 1
ATOM 2997 O O . SER B 1 92 ? 17.016 6.523 -13.156 1 92.12 92 SER B O 1
ATOM 2999 N N . VAL B 1 93 ? 17.844 8.047 -11.719 1 94.12 93 VAL B N 1
ATOM 3000 C CA . VAL B 1 93 ? 16.766 7.887 -10.742 1 94.12 93 VAL B CA 1
ATOM 3001 C C . VAL B 1 93 ? 15.422 8.242 -11.383 1 94.12 93 VAL B C 1
ATOM 3003 O O . VAL B 1 93 ? 14.43 7.535 -11.195 1 94.12 93 VAL B O 1
ATOM 3006 N N . HIS B 1 94 ? 15.406 9.312 -12.125 1 93.06 94 HIS B N 1
ATOM 3007 C CA . HIS B 1 94 ? 14.18 9.773 -12.758 1 93.06 94 HIS B CA 1
ATOM 3008 C C . HIS B 1 94 ? 13.672 8.758 -13.781 1 93.06 94 HIS B C 1
ATOM 3010 O O . HIS B 1 94 ? 12.469 8.508 -13.867 1 93.06 94 HIS B O 1
ATOM 3016 N N . GLU B 1 95 ? 14.547 8.188 -14.523 1 90.38 95 GLU B N 1
ATOM 3017 C CA . GLU B 1 95 ? 14.156 7.164 -15.492 1 90.38 95 GLU B CA 1
ATOM 3018 C C . GLU B 1 95 ? 13.562 5.949 -14.789 1 90.38 95 GLU B C 1
ATOM 3020 O O . GLU B 1 95 ? 12.555 5.395 -15.242 1 90.38 95 GLU B O 1
ATOM 3025 N N . THR B 1 96 ? 14.203 5.566 -13.742 1 92.69 96 THR B N 1
ATOM 3026 C CA . THR B 1 96 ? 13.68 4.465 -12.938 1 92.69 96 THR B CA 1
ATOM 3027 C C . THR B 1 96 ? 12.297 4.793 -12.398 1 92.69 96 THR B C 1
ATOM 3029 O O . THR B 1 96 ? 11.383 3.961 -12.453 1 92.69 96 THR B O 1
ATOM 3032 N N . ALA B 1 97 ? 12.125 6.016 -11.922 1 94.12 97 ALA B N 1
ATOM 3033 C CA . ALA B 1 97 ? 10.844 6.465 -11.391 1 94.12 97 ALA B CA 1
ATOM 3034 C C . ALA B 1 97 ? 9.75 6.375 -12.453 1 94.12 97 ALA B C 1
ATOM 3036 O O . ALA B 1 97 ? 8.648 5.879 -12.188 1 94.12 97 ALA B O 1
ATOM 3037 N N . GLU B 1 98 ? 10.047 6.785 -13.633 1 90.62 98 GLU B N 1
ATOM 3038 C CA . GLU B 1 98 ? 9.078 6.785 -14.727 1 90.62 98 GLU B CA 1
ATOM 3039 C C . GLU B 1 98 ? 8.695 5.363 -15.125 1 90.62 98 GLU B C 1
ATOM 3041 O O . GLU B 1 98 ? 7.531 5.098 -15.445 1 90.62 98 GLU B O 1
ATOM 3046 N N . LYS B 1 99 ? 9.602 4.551 -15.094 1 88.5 99 LYS B N 1
ATOM 3047 C CA . LYS B 1 99 ? 9.328 3.158 -15.445 1 88.5 99 LYS B CA 1
ATOM 3048 C C . LYS B 1 99 ? 8.43 2.5 -14.406 1 88.5 99 LYS B C 1
ATOM 3050 O O . LYS B 1 99 ? 7.461 1.819 -14.75 1 88.5 99 LYS B O 1
ATOM 3055 N N . ILE B 1 100 ? 8.828 2.688 -13.125 1 90.38 100 ILE B N 1
ATOM 3056 C CA . ILE B 1 100 ? 8.016 2.137 -12.039 1 90.38 100 ILE B CA 1
ATOM 3057 C C . ILE B 1 100 ? 6.598 2.684 -12.133 1 90.38 100 ILE B C 1
ATOM 3059 O O . ILE B 1 100 ? 5.625 1.933 -12 1 90.38 100 ILE B O 1
ATOM 3063 N N . PHE B 1 101 ? 6.5 3.965 -12.367 1 91.25 101 PHE B N 1
ATOM 3064 C CA . PHE B 1 101 ? 5.207 4.621 -12.508 1 91.25 101 PHE B CA 1
ATOM 3065 C C . PHE B 1 101 ? 4.406 3.998 -13.648 1 91.25 101 PHE B C 1
ATOM 3067 O O . PHE B 1 101 ? 3.248 3.617 -13.469 1 91.25 101 PHE B O 1
ATOM 3074 N N . SER B 1 102 ? 4.98 3.898 -14.789 1 88.19 102 SER B N 1
ATOM 3075 C CA . SER B 1 102 ? 4.32 3.365 -15.977 1 88.19 102 SER B CA 1
ATOM 3076 C C . SER B 1 102 ? 3.848 1.935 -15.75 1 88.19 102 SER B C 1
ATOM 3078 O O . SER B 1 102 ? 2.732 1.576 -16.141 1 88.19 102 SER B O 1
ATOM 3080 N N . ASP B 1 103 ? 4.645 1.178 -15.094 1 87.44 103 ASP B N 1
ATOM 3081 C CA . ASP B 1 103 ? 4.305 -0.217 -14.836 1 87.44 103 ASP B CA 1
ATOM 3082 C C . ASP B 1 103 ? 3.098 -0.322 -13.906 1 87.44 103 ASP B C 1
ATOM 3084 O O . ASP B 1 103 ? 2.188 -1.115 -14.148 1 87.44 103 ASP B O 1
ATOM 3088 N N . ASN B 1 104 ? 3.146 0.421 -12.812 1 88.69 104 ASN B N 1
ATOM 3089 C CA . ASN B 1 104 ? 2.035 0.408 -11.867 1 88.69 104 ASN B CA 1
ATOM 3090 C C . ASN B 1 104 ? 0.741 0.89 -12.516 1 88.69 104 ASN B C 1
ATOM 3092 O O . ASN B 1 104 ? -0.322 0.305 -12.305 1 88.69 104 ASN B O 1
ATOM 3096 N N . MET B 1 105 ? 0.856 1.916 -13.344 1 88.38 105 MET B N 1
ATOM 3097 C CA . MET B 1 105 ? -0.314 2.447 -14.039 1 88.38 105 MET B CA 1
ATOM 3098 C C . MET B 1 105 ? -0.903 1.407 -14.992 1 88.38 105 MET B C 1
ATOM 3100 O O . MET B 1 105 ? -2.121 1.231 -15.047 1 88.38 105 MET B O 1
ATOM 3104 N N . LYS B 1 106 ? -0.076 0.805 -15.688 1 87.88 106 LYS B N 1
ATOM 3105 C CA . LYS B 1 106 ? -0.529 -0.197 -16.641 1 87.88 106 LYS B CA 1
ATOM 3106 C C . LYS B 1 106 ? -1.241 -1.35 -15.945 1 87.88 106 LYS B C 1
ATOM 3108 O O . LYS B 1 106 ? -2.283 -1.818 -16.406 1 87.88 106 LYS B O 1
ATOM 3113 N N . ALA B 1 107 ? -0.656 -1.812 -14.844 1 90.25 107 ALA B N 1
ATOM 3114 C CA . ALA B 1 107 ? -1.257 -2.91 -14.094 1 90.25 107 ALA B CA 1
ATOM 3115 C C . ALA B 1 107 ? -2.654 -2.539 -13.602 1 90.25 107 ALA B C 1
ATOM 3117 O O . ALA B 1 107 ? -3.592 -3.332 -13.719 1 90.25 107 ALA B O 1
ATOM 3118 N N . ILE B 1 108 ? -2.787 -1.335 -13.062 1 93 108 ILE B N 1
ATOM 3119 C CA . ILE B 1 108 ? -4.078 -0.882 -12.555 1 93 108 ILE B CA 1
ATOM 3120 C C . ILE B 1 108 ? -5.059 -0.709 -13.711 1 93 108 ILE B C 1
ATOM 3122 O O . ILE B 1 108 ? -6.215 -1.127 -13.617 1 93 108 ILE B O 1
ATOM 3126 N N . GLU B 1 109 ? -4.59 -0.135 -14.812 1 91.19 109 GLU B N 1
ATOM 3127 C CA . GLU B 1 109 ? -5.441 0.055 -15.992 1 91.19 109 GLU B CA 1
ATOM 3128 C C . GLU B 1 109 ? -5.949 -1.281 -16.516 1 91.19 109 GLU B C 1
ATOM 3130 O O . GLU B 1 109 ? -7.129 -1.412 -16.859 1 91.19 109 GLU B O 1
ATOM 3135 N N . GLU B 1 110 ? -5.082 -2.232 -16.625 1 90.94 110 GLU B N 1
ATOM 3136 C CA . GLU B 1 110 ? -5.469 -3.559 -17.094 1 90.94 110 GLU B CA 1
ATOM 3137 C C . GLU B 1 110 ? -6.457 -4.219 -16.141 1 90.94 110 GLU B C 1
ATOM 3139 O O . GLU B 1 110 ? -7.352 -4.949 -16.578 1 90.94 110 GLU B O 1
ATOM 3144 N N . SER B 1 111 ? -6.281 -3.955 -14.867 1 94.62 111 SER B N 1
ATOM 3145 C CA . SER B 1 111 ? -7.207 -4.496 -13.875 1 94.62 111 SER B CA 1
ATOM 3146 C C . SER B 1 111 ? -8.586 -3.857 -14 1 94.62 111 SER B C 1
ATOM 3148 O O . SER B 1 111 ? -9.602 -4.527 -13.82 1 94.62 111 SER B O 1
ATOM 3150 N N . ILE B 1 112 ? -8.617 -2.57 -14.297 1 94.81 112 ILE B N 1
ATOM 3151 C CA . ILE B 1 112 ? -9.875 -1.86 -14.492 1 94.81 112 ILE B CA 1
ATOM 3152 C C . ILE B 1 112 ? -10.617 -2.434 -15.695 1 94.81 112 ILE B C 1
ATOM 3154 O O . ILE B 1 112 ? -11.844 -2.566 -15.672 1 94.81 112 ILE B O 1
ATOM 3158 N N . LYS B 1 113 ? -9.922 -2.814 -16.719 1 91.38 113 LYS B N 1
ATOM 3159 C CA . LYS B 1 113 ? -10.508 -3.336 -17.938 1 91.38 113 LYS B CA 1
ATOM 3160 C C . LYS B 1 113 ? -11.242 -4.648 -17.688 1 91.38 113 LYS B C 1
ATOM 3162 O O . LYS B 1 113 ? -12.234 -4.949 -18.344 1 91.38 113 LYS B O 1
ATOM 3167 N N . ILE B 1 114 ? -10.797 -5.422 -16.734 1 93.12 114 ILE B N 1
ATOM 3168 C CA . ILE B 1 114 ? -11.391 -6.734 -16.516 1 93.12 114 ILE B CA 1
ATOM 3169 C C . ILE B 1 114 ? -12.32 -6.676 -15.305 1 93.12 114 ILE B C 1
ATOM 3171 O O . ILE B 1 114 ? -12.836 -7.703 -14.859 1 93.12 114 ILE B O 1
ATOM 3175 N N . LEU B 1 115 ? -12.492 -5.5 -14.805 1 95.19 115 LEU B N 1
ATOM 3176 C CA . LEU B 1 115 ? -13.305 -5.301 -13.609 1 95.19 115 LEU B CA 1
ATOM 3177 C C . LEU B 1 115 ? -14.758 -5.672 -13.867 1 95.19 115 LEU B C 1
ATOM 3179 O O . LEU B 1 115 ? -15.352 -5.219 -14.852 1 95.19 115 LEU B O 1
ATOM 3183 N N . ASP B 1 116 ? -15.289 -6.477 -13.023 1 95.5 116 ASP B N 1
ATOM 3184 C CA . ASP B 1 116 ? -16.703 -6.84 -13.062 1 95.5 116 ASP B CA 1
ATOM 3185 C C . ASP B 1 116 ? -17.516 -6 -12.078 1 95.5 116 ASP B C 1
ATOM 3187 O O . ASP B 1 116 ? -17.469 -6.238 -10.875 1 95.5 116 ASP B O 1
ATOM 3191 N N . GLU B 1 117 ? -18.297 -5.137 -12.609 1 94.88 117 GLU B N 1
ATOM 3192 C CA . GLU B 1 117 ? -19.062 -4.211 -11.773 1 94.88 117 GLU B CA 1
ATOM 3193 C C . GLU B 1 117 ? -20.031 -4.961 -10.867 1 94.88 117 GLU B C 1
ATOM 3195 O O . GLU B 1 117 ? -20.219 -4.582 -9.703 1 94.88 117 GLU B O 1
ATOM 3200 N N . GLU B 1 118 ? -20.641 -5.941 -11.383 1 96.44 118 GLU B N 1
ATOM 3201 C CA . GLU B 1 118 ? -21.609 -6.699 -10.602 1 96.44 118 GLU B CA 1
ATOM 3202 C C . GLU B 1 118 ? -20.953 -7.363 -9.398 1 96.44 118 GLU B C 1
ATOM 3204 O O . GLU B 1 118 ? -21.562 -7.453 -8.328 1 96.44 118 GLU B O 1
ATOM 3209 N N . LYS B 1 119 ? -19.766 -7.816 -9.594 1 97.69 119 LYS B N 1
ATOM 3210 C CA . LYS B 1 119 ? -19.047 -8.422 -8.477 1 97.69 119 LYS B CA 1
ATOM 3211 C C . LYS B 1 119 ? -18.734 -7.391 -7.398 1 97.69 119 LYS B C 1
ATOM 3213 O O . LYS B 1 119 ? -18.844 -7.68 -6.207 1 97.69 119 LYS B O 1
ATOM 3218 N N . ILE B 1 120 ? -18.391 -6.211 -7.828 1 98 120 ILE B N 1
ATOM 3219 C CA . ILE B 1 120 ? -18.078 -5.148 -6.879 1 98 120 ILE B CA 1
ATOM 3220 C C . ILE B 1 120 ? -19.328 -4.777 -6.082 1 98 120 ILE B C 1
ATOM 3222 O O . ILE B 1 120 ? -19.266 -4.598 -4.867 1 98 120 ILE B O 1
ATOM 3226 N N . LEU B 1 121 ? -20.422 -4.699 -6.758 1 96.56 121 LEU B N 1
ATOM 3227 C CA . LEU B 1 121 ? -21.672 -4.359 -6.086 1 96.56 121 LEU B CA 1
ATOM 3228 C C . LEU B 1 121 ? -22.109 -5.473 -5.129 1 96.56 121 LEU B C 1
ATOM 3230 O O . LEU B 1 121 ? -22.609 -5.199 -4.043 1 96.56 121 LEU B O 1
ATOM 3234 N N . LYS B 1 122 ? -21.891 -6.66 -5.527 1 98.31 122 LYS B N 1
ATOM 3235 C CA . LYS B 1 122 ? -22.188 -7.793 -4.652 1 98.31 122 LYS B CA 1
ATOM 3236 C C . LYS B 1 122 ? -21.312 -7.75 -3.393 1 98.31 122 LYS B C 1
ATOM 3238 O O . LYS B 1 122 ? -21.812 -7.984 -2.287 1 98.31 122 LYS B O 1
ATOM 3243 N N . ILE B 1 123 ? -20.094 -7.426 -3.551 1 98.56 123 ILE B N 1
ATOM 3244 C CA . ILE B 1 123 ? -19.156 -7.301 -2.434 1 98.56 123 ILE B CA 1
ATOM 3245 C C . ILE B 1 123 ? -19.625 -6.188 -1.5 1 98.56 123 ILE B C 1
ATOM 3247 O O . ILE B 1 123 ? -19.625 -6.352 -0.278 1 98.56 123 ILE B O 1
ATOM 3251 N N . ARG B 1 124 ? -19.984 -5.09 -2.094 1 97.62 124 ARG B N 1
ATOM 3252 C CA . ARG B 1 124 ? -20.516 -3.984 -1.305 1 97.62 124 ARG B CA 1
ATOM 3253 C C . ARG B 1 124 ? -21.672 -4.449 -0.417 1 97.62 124 ARG B C 1
ATOM 3255 O O . ARG B 1 124 ? -21.688 -4.164 0.782 1 97.62 124 ARG B O 1
ATOM 3262 N N . GLU B 1 125 ? -22.562 -5.199 -0.952 1 98.06 125 GLU B N 1
ATOM 3263 C CA . GLU B 1 125 ? -23.734 -5.688 -0.21 1 98.06 125 GLU B CA 1
ATOM 3264 C C . GLU B 1 125 ? -23.312 -6.664 0.885 1 98.06 125 GLU B C 1
ATOM 3266 O O . GLU B 1 125 ? -23.844 -6.621 1.997 1 98.06 125 GLU B O 1
ATOM 3271 N N . MET B 1 126 ? -22.391 -7.504 0.526 1 98.5 126 MET B N 1
ATOM 3272 C CA . MET B 1 126 ? -21.891 -8.461 1.507 1 98.5 126 MET B CA 1
ATOM 3273 C C . MET B 1 126 ? -21.266 -7.75 2.699 1 98.5 126 MET B C 1
ATOM 3275 O O . MET B 1 126 ? -21.484 -8.141 3.848 1 98.5 126 MET B O 1
ATOM 3279 N N . ILE B 1 127 ? -20.531 -6.727 2.451 1 98.5 127 ILE B N 1
ATOM 3280 C CA . ILE B 1 127 ? -19.859 -5.961 3.494 1 98.5 127 ILE B CA 1
ATOM 3281 C C . ILE B 1 127 ? -20.906 -5.25 4.363 1 98.5 127 ILE B C 1
ATOM 3283 O O . ILE B 1 127 ? -20.844 -5.312 5.59 1 98.5 127 ILE B O 1
ATOM 3287 N N . LEU B 1 128 ? -21.891 -4.652 3.74 1 97.94 128 LEU B N 1
ATOM 3288 C CA . LEU B 1 128 ? -22.891 -3.855 4.441 1 97.94 128 LEU B CA 1
ATOM 3289 C C . LEU B 1 128 ? -23.75 -4.73 5.352 1 97.94 128 LEU B C 1
ATOM 3291 O O . LEU B 1 128 ? -24.234 -4.27 6.387 1 97.94 128 LEU B O 1
ATOM 3295 N N . ASN B 1 129 ? -23.828 -5.961 4.988 1 97.62 129 ASN B N 1
ATOM 3296 C CA . ASN B 1 129 ? -24.734 -6.84 5.719 1 97.62 129 ASN B CA 1
ATOM 3297 C C . ASN B 1 129 ? -23.969 -7.785 6.648 1 97.62 129 ASN B C 1
ATOM 3299 O O . ASN B 1 129 ? -24.578 -8.609 7.336 1 97.62 129 ASN B O 1
ATOM 3303 N N . ALA B 1 130 ? -22.703 -7.668 6.742 1 98.38 130 ALA B N 1
ATOM 3304 C CA . ALA B 1 130 ? -21.891 -8.602 7.523 1 98.38 130 ALA B CA 1
ATOM 3305 C C . ALA B 1 130 ? -22.016 -8.312 9.016 1 98.38 130 ALA B C 1
ATOM 3307 O O . ALA B 1 130 ? -22.047 -7.148 9.43 1 98.38 130 ALA B O 1
ATOM 3308 N N . ASN B 1 131 ? -22.016 -9.383 9.812 1 97.81 131 ASN B N 1
ATOM 3309 C CA . ASN B 1 131 ? -21.891 -9.258 11.266 1 97.81 131 ASN B CA 1
ATOM 3310 C C . ASN B 1 131 ? -20.5 -8.773 11.672 1 97.81 131 ASN B C 1
ATOM 3312 O O . ASN B 1 131 ? -20.375 -7.852 12.477 1 97.81 131 ASN B O 1
ATOM 3316 N N . LYS B 1 132 ? -19.625 -9.445 11.203 1 98.44 132 LYS B N 1
ATOM 3317 C CA . LYS B 1 132 ? -18.203 -9.18 11.414 1 98.44 132 LYS B CA 1
ATOM 3318 C C . LYS B 1 132 ? -17.406 -9.5 10.164 1 98.44 132 LYS B C 1
ATOM 3320 O O . LYS B 1 132 ? -17.703 -10.453 9.438 1 98.44 132 LYS B O 1
ATOM 3325 N N . ILE B 1 133 ? -16.469 -8.68 9.859 1 98.81 133 ILE B N 1
ATOM 3326 C CA . ILE B 1 133 ? -15.641 -8.891 8.672 1 98.81 133 ILE B CA 1
ATOM 3327 C C . ILE B 1 133 ? -14.211 -9.234 9.094 1 98.81 133 ILE B C 1
ATOM 3329 O O . ILE B 1 133 ? -13.609 -8.531 9.90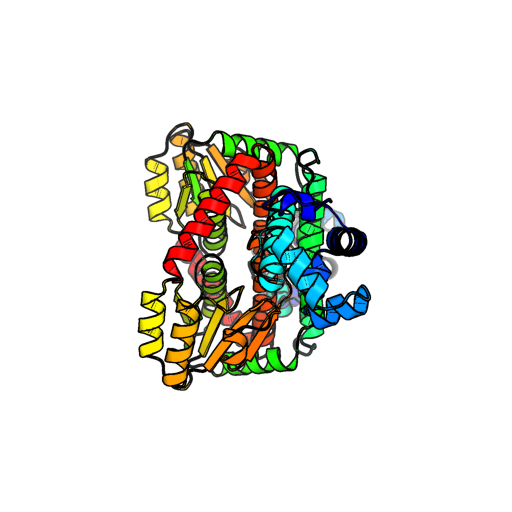6 1 98.81 133 ILE B O 1
ATOM 3333 N N . PHE B 1 134 ? -13.711 -10.312 8.594 1 98.81 134 PHE B N 1
ATOM 3334 C CA . PHE B 1 134 ? -12.352 -10.766 8.867 1 98.81 134 PHE B CA 1
ATOM 3335 C C . PHE B 1 134 ? -11.453 -10.539 7.66 1 98.81 134 PHE B C 1
ATOM 3337 O O . PHE B 1 134 ? -11.711 -11.062 6.578 1 98.81 134 PHE B O 1
ATOM 3344 N N . PHE B 1 135 ? -10.43 -9.742 7.824 1 98.56 135 PHE B N 1
ATOM 3345 C CA . PHE B 1 135 ? -9.461 -9.477 6.77 1 98.56 135 PHE B CA 1
ATOM 3346 C C . PHE B 1 135 ? -8.195 -10.297 6.977 1 98.56 135 PHE B C 1
ATOM 3348 O O . PHE B 1 135 ? -7.461 -10.086 7.945 1 98.56 135 PHE B O 1
ATOM 3355 N N . PHE B 1 136 ? -7.938 -11.203 6.035 1 98.12 136 PHE B N 1
ATOM 3356 C CA . PHE B 1 136 ? -6.859 -12.164 6.215 1 98.12 136 PHE B CA 1
ATOM 3357 C C . PHE B 1 136 ? -5.887 -12.109 5.043 1 98.12 136 PHE B C 1
ATOM 3359 O O . PHE B 1 136 ? -6.277 -11.797 3.918 1 98.12 136 PHE B O 1
ATOM 3366 N N . GLY B 1 137 ? -4.691 -12.414 5.246 1 95.62 137 GLY B N 1
ATOM 3367 C CA . GLY B 1 137 ? -3.596 -12.594 4.309 1 95.62 137 GLY B CA 1
ATOM 3368 C C . GLY B 1 137 ? -2.295 -12.984 4.984 1 95.62 137 GLY B C 1
ATOM 3369 O O . GLY B 1 137 ? -2.133 -12.797 6.191 1 95.62 137 GLY B O 1
ATOM 3370 N N . VAL B 1 138 ? -1.48 -13.562 4.246 1 91.62 138 VAL B N 1
ATOM 3371 C CA . VAL B 1 138 ? -0.175 -13.93 4.789 1 91.62 138 VAL B CA 1
ATOM 3372 C C . VAL B 1 138 ? 0.921 -13.164 4.051 1 91.62 138 VAL B C 1
ATOM 3374 O O . VAL B 1 138 ? 0.778 -12.844 2.869 1 91.62 138 VAL B O 1
ATOM 3377 N N . GLY B 1 139 ? 2.02 -12.82 4.828 1 87.06 139 GLY B N 1
ATOM 3378 C CA . GLY B 1 139 ? 3.115 -12.094 4.203 1 87.06 139 GLY B CA 1
ATOM 3379 C C . GLY B 1 139 ? 2.711 -10.719 3.715 1 87.06 139 GLY B C 1
ATOM 3380 O O . GLY B 1 139 ? 2.123 -9.938 4.465 1 87.06 139 GLY B O 1
ATOM 3381 N N . ASP B 1 140 ? 3.066 -10.414 2.48 1 83.81 140 ASP B N 1
ATOM 3382 C CA . ASP B 1 140 ? 2.777 -9.109 1.898 1 83.81 140 ASP B CA 1
ATOM 3383 C C . ASP B 1 140 ? 1.273 -8.867 1.797 1 83.81 140 ASP B C 1
ATOM 3385 O O . ASP B 1 140 ? 0.802 -7.746 1.99 1 83.81 140 ASP B O 1
ATOM 3389 N N . SER B 1 141 ? 0.592 -9.938 1.56 1 90.5 141 SER B N 1
ATOM 3390 C CA . SER B 1 141 ? -0.861 -9.828 1.475 1 90.5 141 SER B CA 1
ATOM 3391 C C . SER B 1 141 ? -1.472 -9.508 2.836 1 90.5 141 SER B C 1
ATOM 3393 O O . SER B 1 141 ? -2.529 -8.883 2.918 1 90.5 141 SER B O 1
ATOM 3395 N N . GLY B 1 142 ? -0.747 -9.984 3.85 1 92.38 142 GLY B N 1
ATOM 3396 C CA . GLY B 1 142 ? -1.196 -9.688 5.199 1 92.38 142 GLY B CA 1
ATOM 3397 C C . GLY B 1 142 ? -1.172 -8.211 5.523 1 92.38 142 GLY B C 1
ATOM 3398 O O . GLY B 1 142 ? -2.035 -7.711 6.25 1 92.38 142 GLY B O 1
ATOM 3399 N N . ILE B 1 143 ? -0.23 -7.562 4.949 1 88.06 143 ILE B N 1
ATOM 3400 C CA . ILE B 1 143 ? -0.107 -6.129 5.172 1 88.06 143 ILE B CA 1
ATOM 3401 C C . ILE B 1 143 ? -1.294 -5.402 4.543 1 88.06 143 ILE B C 1
ATOM 3403 O O . ILE B 1 143 ? -1.899 -4.527 5.164 1 88.06 143 ILE B O 1
ATOM 3407 N N . VAL B 1 144 ? -1.688 -5.766 3.369 1 92.06 144 VAL B N 1
ATOM 3408 C CA . VAL B 1 144 ? -2.85 -5.191 2.699 1 92.06 144 VAL B CA 1
ATOM 3409 C C . VAL B 1 144 ? -4.109 -5.48 3.51 1 92.06 144 VAL B C 1
ATOM 3411 O O . VAL B 1 144 ? -4.957 -4.602 3.688 1 92.06 144 VAL B O 1
ATOM 3414 N N . ALA B 1 145 ? -4.168 -6.691 4.031 1 95.88 145 ALA B N 1
ATOM 3415 C CA . ALA B 1 145 ? -5.324 -7.094 4.832 1 95.88 145 ALA B CA 1
ATOM 3416 C C . ALA B 1 145 ? -5.461 -6.215 6.07 1 95.88 145 ALA B C 1
ATOM 3418 O O . ALA B 1 145 ? -6.555 -5.738 6.383 1 95.88 145 ALA B O 1
ATOM 3419 N N . THR B 1 146 ? -4.355 -6.023 6.699 1 93.38 146 THR B N 1
ATOM 3420 C CA . THR B 1 146 ? -4.344 -5.219 7.918 1 93.38 146 THR B CA 1
ATOM 3421 C C . THR B 1 146 ? -4.746 -3.777 7.617 1 93.38 146 THR B C 1
ATOM 3423 O O . THR B 1 146 ? -5.551 -3.188 8.344 1 93.38 146 THR B O 1
ATOM 3426 N N . GLN B 1 147 ? -4.211 -3.258 6.578 1 90.56 147 GLN B N 1
ATOM 3427 C CA . GLN B 1 147 ? -4.539 -1.894 6.176 1 90.56 147 GLN B CA 1
ATOM 3428 C C . GLN B 1 147 ? -6.023 -1.761 5.852 1 90.56 147 GLN B C 1
ATOM 3430 O O . GLN B 1 147 ? -6.664 -0.775 6.23 1 90.56 147 GLN B O 1
ATOM 3435 N N . THR B 1 148 ? -6.535 -2.707 5.172 1 94.94 148 THR B N 1
ATOM 3436 C CA . THR B 1 148 ? -7.945 -2.703 4.789 1 94.94 148 THR B CA 1
ATOM 3437 C C . THR B 1 148 ? -8.844 -2.748 6.023 1 94.94 148 THR B C 1
ATOM 3439 O O . THR B 1 148 ? -9.805 -1.981 6.125 1 94.94 148 THR B O 1
ATOM 3442 N N . GLY B 1 149 ? -8.477 -3.637 6.898 1 95.75 149 GLY B N 1
ATOM 3443 C CA . GLY B 1 149 ? -9.227 -3.707 8.141 1 95.75 149 GLY B CA 1
ATOM 3444 C C . GLY B 1 149 ? -9.266 -2.389 8.891 1 95.75 149 GLY B C 1
ATOM 3445 O O . GLY B 1 149 ? -10.32 -1.979 9.383 1 95.75 149 GLY B O 1
ATOM 3446 N N . TYR B 1 150 ? -8.141 -1.779 8.945 1 91.69 150 TYR B N 1
ATOM 3447 C CA . TYR B 1 150 ? -8.039 -0.489 9.617 1 91.69 150 TYR B CA 1
ATOM 3448 C C . TYR B 1 150 ? -8.984 0.529 8.992 1 91.69 150 TYR B C 1
ATOM 3450 O O . TYR B 1 150 ? -9.688 1.255 9.695 1 91.69 150 TYR B O 1
ATOM 3458 N N . LYS B 1 151 ? -9.086 0.604 7.73 1 91.38 151 LYS B N 1
ATOM 3459 C CA . LYS B 1 151 ? -9.938 1.543 7.008 1 91.38 151 LYS B CA 1
ATOM 3460 C C . LYS B 1 151 ? -11.414 1.306 7.328 1 91.38 151 LYS B C 1
ATOM 3462 O O . LYS B 1 151 ? -12.156 2.254 7.578 1 91.38 151 LYS B O 1
ATOM 3467 N N . PHE B 1 152 ? -11.781 0.105 7.324 1 96.06 152 PHE B N 1
ATOM 3468 C CA . PHE B 1 152 ? -13.18 -0.214 7.547 1 96.06 152 PHE B CA 1
ATOM 3469 C C . PHE B 1 152 ? -13.555 -0.029 9.008 1 96.06 152 PHE B C 1
ATOM 3471 O O . PHE B 1 152 ? -14.68 0.372 9.328 1 96.06 152 PHE B O 1
ATOM 3478 N N . MET B 1 153 ? -12.602 -0.339 9.914 1 95.69 153 MET B N 1
ATOM 3479 C CA . MET B 1 153 ? -12.836 -0.087 11.336 1 95.69 153 MET B CA 1
ATOM 3480 C C . MET B 1 153 ? -13.141 1.387 11.578 1 95.69 153 MET B C 1
ATOM 3482 O O . MET B 1 153 ? -14.055 1.716 12.336 1 95.69 153 MET B O 1
ATOM 3486 N N . ARG B 1 154 ? -12.508 2.26 10.867 1 91.88 154 ARG B N 1
ATOM 3487 C CA . ARG B 1 154 ? -12.617 3.697 11.094 1 91.88 154 ARG B CA 1
ATOM 3488 C C . ARG B 1 154 ? -14 4.207 10.688 1 91.88 154 ARG B C 1
ATOM 3490 O O . ARG B 1 154 ? -14.414 5.289 11.109 1 91.88 154 ARG B O 1
ATOM 3497 N N . ILE B 1 155 ? -14.688 3.4 9.859 1 93.31 155 ILE B N 1
ATOM 3498 C CA . ILE B 1 155 ? -15.992 3.885 9.438 1 93.31 155 ILE B CA 1
ATOM 3499 C C . ILE B 1 155 ? -17.094 3.051 10.094 1 93.31 155 ILE B C 1
ATOM 3501 O O . ILE B 1 155 ? -18.25 3.102 9.68 1 93.31 155 ILE B O 1
ATOM 3505 N N . GLY B 1 156 ? -16.719 2.174 11.047 1 96.12 156 GLY B N 1
ATOM 3506 C CA . GLY B 1 156 ? -17.719 1.666 11.969 1 96.12 156 GLY B CA 1
ATOM 3507 C C . GLY B 1 156 ? -17.969 0.178 11.82 1 96.12 156 GLY B C 1
ATOM 3508 O O . GLY B 1 156 ? -18.812 -0.388 12.523 1 96.12 156 GLY B O 1
ATOM 3509 N N . PHE B 1 157 ? -17.266 -0.483 10.969 1 97.5 157 PHE B N 1
ATOM 3510 C CA . PHE B 1 157 ? -17.484 -1.916 10.82 1 97.5 157 PHE B CA 1
ATOM 3511 C C . PHE B 1 157 ? -16.766 -2.693 11.914 1 97.5 157 PHE B C 1
ATOM 3513 O O . PHE B 1 157 ? -15.68 -2.314 12.344 1 97.5 157 PHE B O 1
ATOM 3520 N N . ASP B 1 158 ? -17.391 -3.742 12.375 1 98 158 ASP B N 1
ATOM 3521 C CA . ASP B 1 158 ? -16.734 -4.695 13.266 1 98 158 ASP B CA 1
ATOM 3522 C C . ASP B 1 158 ? -15.797 -5.613 12.492 1 98 158 ASP B C 1
ATOM 3524 O O . ASP B 1 158 ? -16.25 -6.438 11.695 1 98 158 ASP B O 1
ATOM 3528 N N . ILE B 1 159 ? -14.523 -5.422 12.789 1 98.12 159 ILE B N 1
ATOM 3529 C CA . ILE B 1 159 ? -13.57 -6.16 11.961 1 98.12 159 ILE B CA 1
ATOM 3530 C C . ILE B 1 159 ? -12.562 -6.879 12.859 1 98.12 159 ILE B C 1
ATOM 3532 O O . ILE B 1 159 ? -12.414 -6.547 14.039 1 98.12 159 ILE B O 1
ATOM 3536 N N . ALA B 1 160 ? -11.938 -7.883 12.312 1 97.62 160 ALA B N 1
ATOM 3537 C CA . ALA B 1 160 ? -10.695 -8.484 12.812 1 97.62 160 ALA B CA 1
ATOM 3538 C C . ALA B 1 160 ? -9.727 -8.766 11.664 1 97.62 160 ALA B C 1
ATOM 3540 O O . ALA B 1 160 ? -10.141 -9.18 10.586 1 97.62 160 ALA B O 1
ATOM 3541 N N . SER B 1 161 ? -8.477 -8.477 11.906 1 96.75 161 SER B N 1
ATOM 3542 C CA . SER B 1 161 ? -7.457 -8.789 10.914 1 96.75 161 SER B CA 1
ATOM 3543 C C . SER B 1 161 ? -6.391 -9.719 11.484 1 96.75 161 SER B C 1
ATOM 3545 O O . SER B 1 161 ? -6.066 -9.648 12.672 1 96.75 161 SER B O 1
ATOM 3547 N N . SER B 1 162 ? -5.914 -10.586 10.68 1 96.19 162 SER B N 1
ATOM 3548 C CA . SER B 1 162 ? -4.805 -11.438 11.102 1 96.19 162 SER B CA 1
ATOM 3549 C C . SER B 1 162 ? -3.918 -11.82 9.914 1 96.19 162 SER B C 1
ATOM 3551 O O . SER B 1 162 ? -4.41 -12.008 8.805 1 96.19 162 SER B O 1
ATOM 3553 N N . THR B 1 163 ? -2.65 -11.93 10.211 1 94.25 163 THR B N 1
ATOM 3554 C CA . THR B 1 163 ? -1.678 -12.352 9.203 1 94.25 163 THR B CA 1
ATOM 3555 C C . THR B 1 163 ? -1.056 -13.688 9.586 1 94.25 163 THR B C 1
ATOM 3557 O O . THR B 1 163 ? -0.239 -14.234 8.836 1 94.25 163 THR B O 1
ATOM 3560 N N . ASP B 1 164 ? -1.455 -14.148 10.742 1 93.12 164 ASP B N 1
ATOM 3561 C CA . ASP B 1 164 ? -0.934 -15.398 11.281 1 93.12 164 ASP B CA 1
ATOM 3562 C C . ASP B 1 164 ? -1.866 -16.562 10.961 1 93.12 164 ASP B C 1
ATOM 3564 O O . ASP B 1 164 ? -3.051 -16.531 11.305 1 93.12 164 ASP B O 1
ATOM 3568 N N . ALA B 1 165 ? -1.278 -17.578 10.391 1 92.31 165 ALA B N 1
ATOM 3569 C CA . ALA B 1 165 ? -2.09 -18.703 9.914 1 92.31 165 ALA B CA 1
ATOM 3570 C C . ALA B 1 165 ? -2.805 -19.391 11.07 1 92.31 165 ALA B C 1
ATOM 3572 O O . ALA B 1 165 ? -3.967 -19.781 10.945 1 92.31 165 ALA B O 1
ATOM 3573 N N . HIS B 1 166 ? -2.143 -19.531 12.195 1 93.62 166 HIS B N 1
ATOM 3574 C CA . HIS B 1 166 ? -2.754 -20.188 13.344 1 93.62 166 HIS B CA 1
ATOM 3575 C C . HIS B 1 166 ? -3.945 -19.391 13.867 1 93.62 166 HIS B C 1
ATOM 3577 O O . HIS B 1 166 ? -5.004 -19.953 14.141 1 93.62 166 HIS B O 1
ATOM 3583 N N . THR B 1 167 ? -3.781 -18.125 13.961 1 96.19 167 THR B N 1
ATOM 3584 C CA . THR B 1 167 ? -4.867 -17.281 14.422 1 96.19 167 THR B CA 1
ATOM 3585 C C . THR B 1 167 ? -6.023 -17.297 13.43 1 96.19 167 THR B C 1
ATOM 3587 O O . THR B 1 167 ? -7.191 -17.344 13.82 1 96.19 167 THR B O 1
ATOM 3590 N N . MET B 1 168 ? -5.715 -17.312 12.188 1 97.44 168 MET B N 1
ATOM 3591 C CA . MET B 1 168 ? -6.754 -17.312 11.156 1 97.44 168 MET B CA 1
ATOM 3592 C C . MET B 1 168 ? -7.609 -18.578 11.266 1 97.44 168 MET B C 1
ATOM 3594 O O . MET B 1 168 ? -8.836 -18.5 11.172 1 97.44 168 MET B O 1
ATOM 3598 N N . VAL B 1 169 ? -6.91 -19.641 11.508 1 96.19 169 VAL B N 1
ATOM 3599 C CA . VAL B 1 169 ? -7.625 -20.906 11.609 1 96.19 169 VAL B CA 1
ATOM 3600 C C . VAL B 1 169 ? -8.523 -20.906 12.844 1 96.19 169 VAL B C 1
ATOM 3602 O O . VAL B 1 169 ? -9.672 -21.344 12.789 1 96.19 169 VAL B O 1
ATOM 3605 N N . MET B 1 170 ? -8.008 -20.453 13.953 1 96.75 170 MET B N 1
ATOM 3606 C CA . MET B 1 170 ? -8.789 -20.375 15.18 1 96.75 170 MET B CA 1
ATOM 3607 C C . MET B 1 170 ? -10.008 -19.469 14.992 1 96.75 170 MET B C 1
ATOM 3609 O O . MET B 1 170 ? -11.125 -19.844 15.367 1 96.75 170 MET B O 1
ATOM 3613 N N . LEU B 1 171 ? -9.836 -18.359 14.344 1 97.88 171 LEU B N 1
ATOM 3614 C CA . LEU B 1 171 ? -10.945 -17.453 14.086 1 97.88 171 LEU B CA 1
ATOM 3615 C C . LEU B 1 171 ? -11.969 -18.078 13.148 1 97.88 171 LEU B C 1
ATOM 3617 O O . LEU B 1 171 ? -13.172 -17.984 13.383 1 97.88 171 LEU B O 1
ATOM 3621 N N . ALA B 1 172 ? -11.477 -18.688 12.164 1 98.19 172 ALA B N 1
ATOM 3622 C CA . ALA B 1 172 ? -12.367 -19.328 11.203 1 98.19 172 ALA B CA 1
ATOM 3623 C C . ALA B 1 172 ? -13.242 -20.375 11.891 1 98.19 172 ALA B C 1
ATOM 3625 O O . ALA B 1 172 ? -14.422 -20.516 11.57 1 98.19 172 ALA B O 1
ATOM 3626 N N . SER B 1 173 ? -12.656 -21.094 12.805 1 98 173 SER B N 1
ATOM 3627 C CA . SER B 1 173 ? -13.359 -22.172 13.5 1 98 173 SER B CA 1
ATOM 3628 C C . SER B 1 173 ? -14.508 -21.625 14.336 1 98 173 SER B C 1
ATOM 3630 O O . SER B 1 173 ? -15.438 -22.359 14.688 1 98 173 SER B O 1
ATOM 3632 N N . LEU B 1 174 ? -14.492 -20.406 14.648 1 98.12 174 LEU B N 1
ATOM 3633 C CA . LEU B 1 174 ? -15.484 -19.781 15.523 1 98.12 174 LEU B CA 1
ATOM 3634 C C . LEU B 1 174 ? -16.5 -19 14.711 1 98.12 174 LEU B C 1
ATOM 3636 O O . LEU B 1 174 ? -17.438 -18.422 15.273 1 98.12 174 LEU B O 1
ATOM 3640 N N . MET B 1 175 ? -16.359 -18.922 13.375 1 98.19 175 MET B N 1
ATOM 3641 C CA . MET B 1 175 ? -17.219 -18.125 12.508 1 98.19 175 MET B CA 1
ATOM 3642 C C . MET B 1 175 ? -18.609 -18.734 12.414 1 98.19 175 MET B C 1
ATOM 3644 O O . MET B 1 175 ? -18.828 -19.891 12.812 1 98.19 175 MET B O 1
ATOM 3648 N N . LYS B 1 176 ? -19.484 -17.891 12.008 1 98.06 176 LYS B N 1
ATOM 3649 C CA . LYS B 1 176 ? -20.891 -18.281 11.844 1 98.06 176 LYS B CA 1
ATOM 3650 C C . LYS B 1 176 ? -21.516 -17.578 10.648 1 98.06 176 LYS B C 1
ATOM 3652 O O . LYS B 1 176 ? -20.891 -16.75 10 1 98.06 176 LYS B O 1
ATOM 3657 N N . ARG B 1 177 ? -22.781 -17.953 10.391 1 98.06 177 ARG B N 1
ATOM 3658 C CA . ARG B 1 177 ? -23.547 -17.312 9.328 1 98.06 177 ARG B CA 1
ATOM 3659 C C . ARG B 1 177 ? -23.609 -15.805 9.531 1 98.06 177 ARG B C 1
ATOM 3661 O O . ARG B 1 177 ? -23.844 -15.328 10.648 1 98.06 177 ARG B O 1
ATOM 3668 N N . GLY B 1 178 ? -23.312 -15.094 8.508 1 98.06 178 GLY B N 1
ATOM 3669 C CA . GLY B 1 178 ? -23.312 -13.641 8.578 1 98.06 178 GLY B CA 1
ATOM 3670 C C . GLY B 1 178 ? -21.906 -13.047 8.664 1 98.06 178 GLY B C 1
ATOM 3671 O O . GLY B 1 178 ? -21.734 -11.852 8.43 1 98.06 178 GLY B O 1
ATOM 3672 N N . ASP B 1 179 ? -20.969 -13.906 9.047 1 98.69 179 ASP B N 1
ATOM 3673 C CA . ASP B 1 179 ? -19.578 -13.453 9.047 1 98.69 179 ASP B CA 1
ATOM 3674 C C . ASP B 1 179 ? -19.016 -13.43 7.625 1 98.69 179 ASP B C 1
ATOM 3676 O O . ASP B 1 179 ? -19.469 -14.172 6.758 1 98.69 179 ASP B O 1
ATOM 3680 N N . LEU B 1 180 ? -18.109 -12.516 7.398 1 98.88 180 LEU B N 1
ATOM 3681 C CA . LEU B 1 180 ? -17.516 -12.336 6.078 1 98.88 180 LEU B CA 1
ATOM 3682 C C . LEU B 1 180 ? -15.992 -12.375 6.156 1 98.88 180 LEU B C 1
ATOM 3684 O O . LEU B 1 180 ? -15.391 -11.688 6.988 1 98.88 180 LEU B O 1
ATOM 3688 N N . VAL B 1 181 ? -15.414 -13.211 5.379 1 98.81 181 VAL B N 1
ATOM 3689 C CA . VAL B 1 181 ? -13.961 -13.258 5.273 1 98.81 181 VAL B CA 1
ATOM 3690 C C . VAL B 1 181 ? -13.508 -12.594 3.975 1 98.81 181 VAL B C 1
ATOM 3692 O O . VAL B 1 181 ? -14.023 -12.914 2.898 1 98.81 181 VAL B O 1
ATOM 3695 N N . PHE B 1 182 ? -12.672 -11.68 4.113 1 98.31 182 PHE B N 1
ATOM 3696 C CA . PHE B 1 182 ? -11.992 -11.039 2.99 1 98.31 182 PHE B CA 1
ATOM 3697 C C . PHE B 1 182 ? -10.531 -11.469 2.926 1 98.31 182 PHE B C 1
ATOM 3699 O O . PHE B 1 182 ? -9.727 -11.07 3.764 1 98.31 182 PHE B O 1
ATOM 3706 N N . ILE B 1 183 ? -10.18 -12.219 1.904 1 97.88 183 ILE B N 1
ATOM 3707 C CA . ILE B 1 183 ? -8.867 -12.859 1.852 1 97.88 183 ILE B CA 1
ATOM 3708 C C . ILE B 1 183 ? -8.047 -12.266 0.707 1 97.88 183 ILE B C 1
ATOM 3710 O O . ILE B 1 183 ? -8.539 -12.156 -0.421 1 97.88 183 ILE B O 1
ATOM 3714 N N . PHE B 1 184 ? -6.816 -11.867 1.011 1 96.62 184 PHE B N 1
ATOM 3715 C CA . PHE B 1 184 ? -5.863 -11.383 0.019 1 96.62 184 PHE B CA 1
ATOM 3716 C C . PHE B 1 184 ? -4.793 -12.438 -0.252 1 96.62 184 PHE B C 1
ATOM 3718 O O . PHE B 1 184 ? -4.145 -12.922 0.676 1 96.62 184 PHE B O 1
ATOM 3725 N N . SER B 1 185 ? -4.672 -12.828 -1.445 1 93.31 185 SER B N 1
ATOM 3726 C CA . SER B 1 185 ? -3.676 -13.812 -1.854 1 93.31 185 SER B CA 1
ATOM 3727 C C . SER B 1 185 ? -3.281 -13.625 -3.316 1 93.31 185 SER B C 1
ATOM 3729 O O . SER B 1 185 ? -4.137 -13.672 -4.203 1 93.31 185 SER B O 1
ATOM 3731 N N . HIS B 1 186 ? -2.057 -13.422 -3.57 1 89.56 186 HIS B N 1
ATOM 3732 C CA . HIS B 1 186 ? -1.618 -13.18 -4.941 1 89.56 186 HIS B CA 1
ATOM 3733 C C . HIS B 1 186 ? -1.901 -14.391 -5.828 1 89.56 186 HIS B C 1
ATOM 3735 O O . HIS B 1 186 ? -2.719 -14.312 -6.75 1 89.56 186 HIS B O 1
ATOM 3741 N N . SER B 1 187 ? -1.42 -15.508 -5.461 1 86.88 187 SER B N 1
ATOM 3742 C CA . SER B 1 187 ? -1.509 -16.688 -6.312 1 86.88 187 SER B CA 1
ATOM 3743 C C . SER B 1 187 ? -2.859 -17.391 -6.156 1 86.88 187 SER B C 1
ATOM 3745 O O . SER B 1 187 ? -3.283 -18.141 -7.039 1 86.88 187 SER B O 1
ATOM 3747 N N . GLY B 1 188 ? -3.471 -17.25 -5.02 1 93.25 188 GLY B N 1
ATOM 3748 C CA . GLY B 1 188 ? -4.703 -17.953 -4.707 1 93.25 188 GLY B CA 1
ATOM 3749 C C . GLY B 1 188 ? -4.488 -19.422 -4.387 1 93.25 188 GLY B C 1
ATOM 3750 O O . GLY B 1 188 ? -5.445 -20.203 -4.352 1 93.25 188 GLY B O 1
ATOM 3751 N N . GLU B 1 189 ? -3.205 -19.734 -4.172 1 91.5 189 GLU B N 1
ATOM 3752 C CA . GLU B 1 189 ? -2.891 -21.141 -4.012 1 91.5 189 GLU B CA 1
ATOM 3753 C C . GLU B 1 189 ? -2.254 -21.422 -2.652 1 91.5 189 GLU B C 1
ATOM 3755 O O . GLU B 1 189 ? -1.912 -22.562 -2.342 1 91.5 189 GLU B O 1
ATOM 3760 N N . THR B 1 190 ? -2.07 -20.375 -1.831 1 89.5 190 THR B N 1
ATOM 3761 C CA . THR B 1 190 ? -1.444 -20.562 -0.527 1 89.5 190 THR B CA 1
ATOM 3762 C C . THR B 1 190 ? -2.264 -21.516 0.335 1 89.5 190 THR B C 1
ATOM 3764 O O . THR B 1 190 ? -3.406 -21.219 0.688 1 89.5 190 THR B O 1
ATOM 3767 N N . SER B 1 191 ? -1.664 -22.594 0.759 1 90.94 191 SER B N 1
ATOM 3768 C CA . SER B 1 191 ? -2.369 -23.703 1.385 1 90.94 191 SER B CA 1
ATOM 3769 C C . SER B 1 191 ? -3.068 -23.266 2.668 1 90.94 191 SER B C 1
ATOM 3771 O O . SER B 1 191 ? -4.234 -23.594 2.887 1 90.94 191 SER B O 1
ATOM 3773 N N . GLU B 1 192 ? -2.311 -22.578 3.506 1 92.25 192 GLU B N 1
ATOM 3774 C CA . GLU B 1 192 ? -2.889 -22.156 4.777 1 92.25 192 GLU B CA 1
ATOM 3775 C C . GLU B 1 192 ? -4.105 -21.266 4.555 1 92.25 192 GLU B C 1
ATOM 3777 O O . GLU B 1 192 ? -5.094 -21.359 5.289 1 92.25 192 GLU B O 1
ATOM 3782 N N . VAL B 1 193 ? -4.059 -20.531 3.553 1 94.94 193 VAL B N 1
ATOM 3783 C CA . VAL B 1 193 ? -5.137 -19.594 3.254 1 94.94 193 VAL B CA 1
ATOM 3784 C C . VAL B 1 193 ? -6.344 -20.359 2.703 1 94.94 193 VAL B C 1
ATOM 3786 O O . VAL B 1 193 ? -7.48 -20.094 3.1 1 94.94 193 VAL B O 1
ATOM 3789 N N . VAL B 1 194 ? -6.078 -21.281 1.865 1 96 194 VAL B N 1
ATOM 3790 C CA . VAL B 1 194 ? -7.141 -22.109 1.297 1 96 194 VAL B CA 1
ATOM 3791 C C . VAL B 1 194 ? -7.848 -22.875 2.41 1 96 194 VAL B C 1
ATOM 3793 O O . VAL B 1 194 ? -9.078 -22.922 2.451 1 96 194 VAL B O 1
ATOM 3796 N N . LYS B 1 195 ? -7.082 -23.359 3.293 1 96 195 LYS B N 1
ATOM 3797 C CA . LYS B 1 195 ? -7.645 -24.109 4.41 1 96 195 LYS B CA 1
ATOM 3798 C C . LYS B 1 195 ? -8.531 -23.234 5.281 1 96 195 LYS B C 1
ATOM 3800 O O . LYS B 1 195 ? -9.625 -23.641 5.68 1 96 195 LYS B O 1
ATOM 3805 N N . VAL B 1 196 ? -8.078 -22.062 5.562 1 97.56 196 VAL B N 1
ATOM 3806 C CA . VAL B 1 196 ? -8.836 -21.109 6.371 1 97.56 196 VAL B CA 1
ATOM 3807 C C . VAL B 1 196 ? -10.172 -20.812 5.695 1 97.56 196 VAL B C 1
ATOM 3809 O O . VAL B 1 196 ? -11.211 -20.766 6.359 1 97.56 196 VAL B O 1
ATOM 3812 N N . CYS B 1 197 ? -10.156 -20.656 4.41 1 97.75 197 CYS B N 1
ATOM 3813 C CA . CYS B 1 197 ? -11.375 -20.344 3.662 1 97.75 197 CYS B CA 1
ATOM 3814 C C . CYS B 1 197 ? -12.352 -21.516 3.707 1 97.75 197 CYS B C 1
ATOM 3816 O O . CYS B 1 197 ? -13.555 -21.312 3.865 1 97.75 197 CYS B O 1
ATOM 3818 N N . ASN B 1 198 ? -11.805 -22.672 3.604 1 97.81 198 ASN B N 1
ATOM 3819 C CA . ASN B 1 198 ? -12.656 -23.844 3.684 1 97.81 198 ASN B CA 1
ATOM 3820 C C . ASN B 1 198 ? -13.328 -23.969 5.051 1 97.81 198 ASN B C 1
ATOM 3822 O O . ASN B 1 198 ? -14.523 -24.25 5.141 1 97.81 198 ASN B O 1
ATOM 3826 N N . ILE B 1 199 ? -12.594 -23.734 6.086 1 98.19 199 ILE B N 1
ATOM 3827 C CA . ILE B 1 199 ? -13.133 -23.812 7.441 1 98.19 199 ILE B CA 1
ATOM 3828 C C . ILE B 1 199 ? -14.203 -22.734 7.625 1 98.19 199 ILE B C 1
ATOM 3830 O O . ILE B 1 199 ? -15.266 -23 8.188 1 98.19 199 ILE B O 1
ATOM 3834 N N . ALA B 1 200 ? -13.977 -21.516 7.145 1 98.56 200 ALA B N 1
ATOM 3835 C CA . ALA B 1 200 ? -14.938 -20.422 7.23 1 98.56 200 ALA B CA 1
ATOM 3836 C C . ALA B 1 200 ? -16.25 -20.797 6.547 1 98.56 200 ALA B C 1
ATOM 3838 O O . ALA B 1 200 ? -17.328 -20.594 7.105 1 98.56 200 ALA B O 1
ATOM 3839 N N . GLN B 1 201 ? -16.109 -21.375 5.398 1 98 201 GLN B N 1
ATOM 3840 C CA . GLN B 1 201 ? -17.297 -21.75 4.633 1 98 201 GLN B CA 1
ATOM 3841 C C . GLN B 1 201 ? -18.062 -22.875 5.316 1 98 201 GLN B C 1
ATOM 3843 O O . GLN B 1 201 ? -19.281 -22.906 5.293 1 98 201 GLN B O 1
ATOM 3848 N N . ASN B 1 202 ? -17.297 -23.781 5.879 1 97.75 202 ASN B N 1
ATOM 3849 C CA . ASN B 1 202 ? -17.938 -24.859 6.629 1 97.75 202 ASN B CA 1
ATOM 3850 C C . ASN B 1 202 ? -18.75 -24.312 7.805 1 97.75 202 ASN B C 1
ATOM 3852 O O . ASN B 1 202 ? -19.719 -24.953 8.242 1 97.75 202 ASN B O 1
ATOM 3856 N N . ASN B 1 203 ? -18.344 -23.172 8.281 1 98.19 203 ASN B N 1
ATOM 3857 C CA . ASN B 1 203 ? -19.062 -22.531 9.375 1 98.19 203 ASN B CA 1
ATOM 3858 C C . ASN B 1 203 ? -20.047 -21.469 8.852 1 98.19 203 ASN B C 1
ATOM 3860 O O . ASN B 1 203 ? -20.469 -20.594 9.602 1 98.19 203 ASN B O 1
ATOM 3864 N N . LYS B 1 204 ? -20.25 -21.469 7.496 1 98.12 204 LYS B N 1
ATOM 3865 C CA . LYS B 1 204 ? -21.312 -20.75 6.805 1 98.12 204 LYS B CA 1
ATOM 3866 C C . LYS B 1 204 ? -20.953 -19.266 6.66 1 98.12 204 LYS B C 1
ATOM 3868 O O . LYS B 1 204 ? -21.828 -18.438 6.406 1 98.12 204 LYS B O 1
ATOM 3873 N N . ALA B 1 205 ? -19.719 -18.938 6.93 1 98.62 205 ALA B N 1
ATOM 3874 C CA . ALA B 1 205 ? -19.266 -17.594 6.578 1 98.62 205 ALA B CA 1
ATOM 3875 C C . ALA B 1 205 ? -19.062 -17.453 5.07 1 98.62 205 ALA B C 1
ATOM 3877 O O . ALA B 1 205 ? -18.828 -18.453 4.375 1 98.62 205 ALA B O 1
ATOM 3878 N N . LYS B 1 206 ? -19.219 -16.281 4.551 1 98.75 206 LYS B N 1
ATOM 3879 C CA . LYS B 1 206 ? -18.953 -16.016 3.141 1 98.75 206 LYS B CA 1
ATOM 3880 C C . LYS B 1 206 ? -17.516 -15.57 2.928 1 98.75 206 LYS B C 1
ATOM 3882 O O . LYS B 1 206 ? -16.891 -15 3.824 1 98.75 206 LYS B O 1
ATOM 3887 N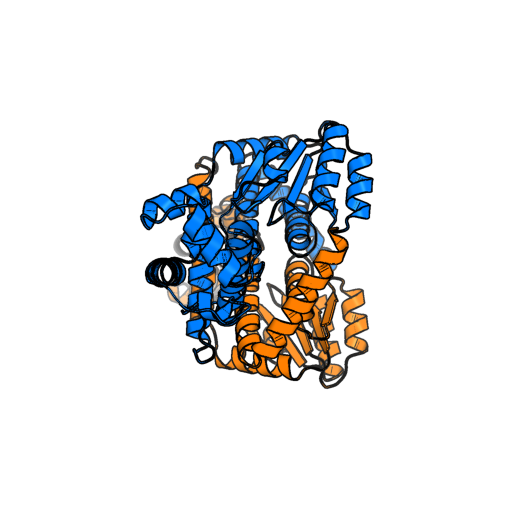 N . VAL B 1 207 ? -17.031 -15.836 1.75 1 98.75 207 VAL B N 1
ATOM 3888 C CA . VAL B 1 207 ? -15.625 -15.57 1.469 1 98.75 207 VAL B CA 1
ATOM 3889 C C . VAL B 1 207 ? -15.508 -14.719 0.204 1 98.75 207 VAL B C 1
ATOM 3891 O O . VAL B 1 207 ? -16.047 -15.078 -0.844 1 98.75 207 VAL B O 1
ATOM 3894 N N . ILE B 1 208 ? -14.828 -13.602 0.347 1 98.75 208 ILE B N 1
ATOM 3895 C CA . ILE B 1 208 ? -14.375 -12.773 -0.768 1 98.75 208 ILE B CA 1
ATOM 3896 C C . ILE B 1 208 ? -12.859 -12.914 -0.921 1 98.75 208 ILE B C 1
ATOM 3898 O O . ILE B 1 208 ? -12.125 -12.867 0.067 1 98.75 208 ILE B O 1
ATOM 3902 N N . SER B 1 209 ? -12.398 -13.125 -2.119 1 98.44 209 SER B N 1
ATOM 3903 C CA . SER B 1 209 ? -10.961 -13.203 -2.34 1 98.44 209 SER B CA 1
ATOM 3904 C C . SER B 1 209 ? -10.508 -12.203 -3.396 1 98.44 209 SER B C 1
ATOM 3906 O O . SER B 1 209 ? -11.273 -11.859 -4.297 1 98.44 209 SER B O 1
ATOM 3908 N N . ILE B 1 210 ? -9.328 -11.68 -3.248 1 97.19 210 ILE B N 1
ATOM 3909 C CA . ILE B 1 210 ? -8.625 -10.875 -4.238 1 97.19 210 ILE B CA 1
ATOM 3910 C C . ILE B 1 210 ? -7.344 -11.594 -4.664 1 97.19 210 ILE B C 1
ATOM 3912 O O . ILE B 1 210 ? -6.438 -11.797 -3.852 1 97.19 210 ILE B O 1
ATOM 3916 N N . THR B 1 211 ? -7.293 -12.008 -5.922 1 95.44 211 THR B N 1
ATOM 3917 C CA . THR B 1 211 ? -6.164 -12.781 -6.43 1 95.44 211 THR B CA 1
ATOM 3918 C C . THR B 1 211 ? -5.711 -12.25 -7.785 1 95.44 211 THR B C 1
ATOM 3920 O O . THR B 1 211 ? -6.406 -11.438 -8.406 1 95.44 211 THR B O 1
ATOM 3923 N N . GLU B 1 212 ? -4.543 -12.656 -8.133 1 91.44 212 GLU B N 1
ATOM 3924 C CA . GLU B 1 212 ? -4.133 -12.398 -9.508 1 91.44 212 GLU B CA 1
ATOM 3925 C C . GLU B 1 212 ? -5.059 -13.102 -10.5 1 91.44 212 GLU B C 1
ATOM 3927 O O . GLU B 1 212 ? -5.676 -14.117 -10.164 1 91.44 212 GLU B O 1
ATOM 3932 N N . ASN B 1 213 ? -5.105 -12.477 -11.703 1 90.81 213 ASN B N 1
ATOM 3933 C CA . ASN B 1 213 ? -6.016 -12.969 -12.727 1 90.81 213 ASN B CA 1
ATOM 3934 C C . ASN B 1 213 ? -5.484 -14.25 -13.375 1 90.81 213 ASN B C 1
ATOM 3936 O O . ASN B 1 213 ? -5.129 -14.25 -14.555 1 90.81 213 ASN B O 1
ATOM 3940 N N . THR B 1 214 ? -5.488 -15.258 -12.594 1 85.69 214 THR B N 1
ATOM 3941 C CA . THR B 1 214 ? -5.164 -16.625 -13.008 1 85.69 214 THR B CA 1
ATOM 3942 C C . THR B 1 214 ? -6.207 -17.609 -12.484 1 85.69 214 THR B C 1
ATOM 3944 O O . THR B 1 214 ? -6.965 -17.281 -11.57 1 85.69 214 THR B O 1
ATOM 3947 N N . ASN B 1 215 ? -6.422 -18.656 -13.188 1 89.69 215 ASN B N 1
ATOM 3948 C CA . ASN B 1 215 ? -7.23 -19.703 -12.586 1 89.69 215 ASN B CA 1
ATOM 3949 C C . ASN B 1 215 ? -6.562 -20.281 -11.344 1 89.69 215 ASN B C 1
ATOM 3951 O O . ASN B 1 215 ? -5.406 -20.703 -11.398 1 89.69 215 ASN B O 1
ATOM 3955 N N . ASN B 1 216 ? -7.273 -20.156 -10.227 1 91.69 216 ASN B N 1
ATOM 3956 C CA . ASN B 1 216 ? -6.66 -20.594 -8.984 1 91.69 216 ASN B CA 1
ATOM 3957 C C . ASN B 1 216 ? -7.695 -21.188 -8.023 1 91.69 216 ASN B C 1
ATOM 3959 O O . ASN B 1 216 ? -8.898 -21.062 -8.25 1 91.69 216 ASN B O 1
ATOM 3963 N N . THR B 1 217 ? -7.273 -21.766 -7.027 1 96.31 217 THR B N 1
ATOM 3964 C CA . THR B 1 217 ? -8.125 -22.5 -6.086 1 96.31 217 THR B CA 1
ATOM 3965 C C . THR B 1 217 ? -9.047 -21.531 -5.34 1 96.31 217 THR B C 1
ATOM 3967 O O . THR B 1 217 ? -10.242 -21.797 -5.203 1 96.31 217 THR B O 1
ATOM 3970 N N . LEU B 1 218 ? -8.562 -20.438 -4.867 1 96.88 218 LEU B N 1
ATOM 3971 C CA . LEU B 1 218 ? -9.359 -19.484 -4.094 1 96.88 218 LEU B CA 1
ATOM 3972 C C . LEU B 1 218 ? -10.484 -18.906 -4.945 1 96.88 218 LEU B C 1
ATOM 3974 O O . LEU B 1 218 ? -11.594 -18.672 -4.449 1 96.88 218 LEU B O 1
ATOM 3978 N N . GLU B 1 219 ? -10.125 -18.641 -6.16 1 96.62 219 GLU B N 1
ATOM 3979 C CA . GLU B 1 219 ? -11.164 -18.156 -7.066 1 96.62 219 GLU B CA 1
ATOM 3980 C C . GLU B 1 219 ? -12.32 -19.141 -7.156 1 96.62 219 GLU B C 1
ATOM 3982 O O . GLU B 1 219 ? -13.484 -18.75 -7.188 1 96.62 219 GLU B O 1
ATOM 3987 N N . LYS B 1 220 ? -12.039 -20.375 -7.133 1 96.69 220 LYS B N 1
ATOM 3988 C CA . LYS B 1 220 ? -13.039 -21.438 -7.316 1 96.69 220 LYS B CA 1
ATOM 3989 C C . LYS B 1 220 ? -13.883 -21.609 -6.059 1 96.69 220 LYS B C 1
ATOM 3991 O O . LYS B 1 220 ? -15.07 -21.922 -6.141 1 96.69 220 LYS B O 1
ATOM 3996 N N . ILE B 1 221 ? -13.328 -21.375 -4.961 1 97.12 221 ILE B N 1
ATOM 3997 C CA . ILE B 1 221 ? -14.055 -21.75 -3.754 1 97.12 221 ILE B CA 1
ATOM 3998 C C . ILE B 1 221 ? -14.703 -20.516 -3.129 1 97.12 221 ILE B C 1
ATOM 4000 O O . ILE B 1 221 ? -15.562 -20.641 -2.256 1 97.12 221 ILE B O 1
ATOM 4004 N N . SER B 1 222 ? -14.305 -19.312 -3.482 1 98.31 222 SER B N 1
ATOM 4005 C CA . SER B 1 222 ? -14.828 -18.094 -2.883 1 98.31 222 SER B CA 1
ATOM 4006 C C . SER B 1 222 ? -16.25 -17.797 -3.371 1 98.31 222 SER B C 1
ATOM 4008 O O . SER B 1 222 ? -16.609 -18.172 -4.484 1 98.31 222 SER B O 1
ATOM 4010 N N . ASP B 1 223 ? -16.984 -17.141 -2.543 1 98.5 223 ASP B N 1
ATOM 4011 C CA . ASP B 1 223 ? -18.297 -16.672 -2.979 1 98.5 223 ASP B CA 1
ATOM 4012 C C . ASP B 1 223 ? -18.172 -15.617 -4.07 1 98.5 223 ASP B C 1
ATOM 4014 O O . ASP B 1 223 ? -18.969 -15.57 -5 1 98.5 223 ASP B O 1
ATOM 4018 N N . VAL B 1 224 ? -17.219 -14.727 -3.932 1 98.44 224 VAL B N 1
ATOM 4019 C CA . VAL B 1 224 ? -16.859 -13.742 -4.949 1 98.44 224 VAL B CA 1
ATOM 4020 C C . VAL B 1 224 ? -15.336 -13.594 -5 1 98.44 224 VAL B C 1
ATOM 4022 O O . VAL B 1 224 ? -14.672 -13.516 -3.961 1 98.44 224 VAL B O 1
ATOM 4025 N N . ASN B 1 225 ? -14.797 -13.617 -6.129 1 98.12 225 ASN B N 1
ATOM 4026 C CA . ASN B 1 225 ? -13.391 -13.312 -6.352 1 98.12 225 ASN B CA 1
ATOM 4027 C C . ASN B 1 225 ? -13.211 -12.094 -7.246 1 98.12 225 ASN B C 1
ATOM 4029 O O . ASN B 1 225 ? -13.883 -11.961 -8.273 1 98.12 225 ASN B O 1
ATOM 4033 N N . ILE B 1 226 ? -12.344 -11.203 -6.82 1 97.5 226 ILE B N 1
ATOM 4034 C CA . ILE B 1 226 ? -11.883 -10.125 -7.684 1 97.5 226 ILE B CA 1
ATOM 4035 C C . ILE B 1 226 ? -10.477 -10.43 -8.195 1 97.5 226 ILE B C 1
ATOM 4037 O O . ILE B 1 226 ? -9.555 -10.609 -7.398 1 97.5 226 ILE B O 1
ATOM 4041 N N . ALA B 1 227 ? -10.406 -10.477 -9.469 1 95.44 227 ALA B N 1
ATOM 4042 C CA . ALA B 1 227 ? -9.109 -10.727 -10.094 1 95.44 227 ALA B CA 1
ATOM 4043 C C . ALA B 1 227 ? -8.445 -9.422 -10.523 1 95.44 227 ALA B C 1
ATOM 4045 O O . ALA B 1 227 ? -9.133 -8.469 -10.906 1 95.44 227 ALA B O 1
ATOM 4046 N N . TYR B 1 228 ? -7.152 -9.383 -10.367 1 94.38 228 TYR B N 1
ATOM 4047 C CA . TYR B 1 228 ? -6.398 -8.242 -10.875 1 94.38 228 TYR B CA 1
ATOM 4048 C C . TYR B 1 228 ? -5.234 -8.703 -11.742 1 94.38 228 TYR B C 1
ATOM 4050 O O . TYR B 1 228 ? -4.855 -9.875 -11.711 1 94.38 228 TYR B O 1
ATOM 4058 N N . VAL B 1 229 ? -4.762 -7.75 -12.555 1 88.88 229 VAL B N 1
ATOM 4059 C CA . VAL B 1 229 ? -3.625 -8.008 -13.43 1 88.88 229 VAL B CA 1
ATOM 4060 C C . VAL B 1 229 ? -2.342 -7.504 -12.773 1 88.88 229 VAL B C 1
ATOM 4062 O O . VAL B 1 229 ? -2.316 -6.414 -12.195 1 88.88 229 VAL B O 1
ATOM 4065 N N . SER B 1 230 ? -1.486 -8.406 -12.609 1 81.06 230 SER B N 1
ATOM 4066 C CA . SER B 1 230 ? -0.165 -8.023 -12.125 1 81.06 230 SER B CA 1
ATOM 4067 C C . SER B 1 230 ? 0.919 -8.367 -13.141 1 81.06 230 SER B C 1
ATOM 4069 O O . SER B 1 230 ? 0.803 -9.352 -13.867 1 81.06 230 SER B O 1
ATOM 4071 N N . LYS B 1 231 ? 1.407 -7.496 -13.914 1 59.94 231 LYS B N 1
ATOM 4072 C CA . LYS B 1 231 ? 2.475 -7.887 -14.828 1 59.94 231 LYS B CA 1
ATOM 4073 C C . LYS B 1 231 ? 3.742 -8.266 -14.07 1 59.94 231 LYS B C 1
ATOM 4075 O O . LYS B 1 231 ? 4.316 -7.438 -13.352 1 59.94 231 LYS B O 1
ATOM 4080 N N . GLU B 1 232 ? 3.604 -9.398 -13.508 1 48.91 232 GLU B N 1
ATOM 4081 C CA . GLU B 1 232 ? 4.809 -9.805 -12.797 1 48.91 232 GLU B CA 1
ATOM 4082 C C . GLU B 1 232 ? 6.02 -9.82 -13.719 1 48.91 232 GLU B C 1
ATOM 4084 O O . GLU B 1 232 ? 5.953 -10.352 -14.836 1 48.91 232 GLU B O 1
ATOM 4089 N N . THR B 1 233 ? 6.668 -8.766 -13.859 1 39.28 233 THR B N 1
ATOM 4090 C CA . THR B 1 233 ? 7.949 -8.93 -14.531 1 39.28 233 THR B CA 1
ATOM 4091 C C . THR B 1 233 ? 8.93 -9.695 -13.648 1 39.28 233 THR B C 1
ATOM 4093 O O . THR B 1 233 ? 8.766 -9.75 -12.43 1 39.28 233 THR B O 1
ATOM 4096 N N . VAL B 1 234 ? 9.633 -10.586 -14.164 1 36.41 234 VAL B N 1
ATOM 4097 C CA . VAL B 1 234 ? 10.586 -11.531 -13.578 1 36.41 234 VAL B CA 1
ATOM 4098 C C . VAL B 1 234 ? 11.398 -10.836 -12.484 1 36.41 234 VAL B C 1
ATOM 4100 O O . VAL B 1 234 ? 11.883 -11.484 -11.555 1 36.41 234 VAL B O 1
ATOM 4103 N N . PHE B 1 235 ? 12.203 -9.664 -12.891 1 35.41 235 PHE B N 1
ATOM 4104 C CA . PHE B 1 235 ? 12.922 -9.133 -11.742 1 35.41 235 PHE B CA 1
ATOM 4105 C C . PHE B 1 235 ? 11.984 -8.961 -10.555 1 35.41 235 PHE B C 1
ATOM 4107 O O . PHE B 1 235 ? 12.43 -8.906 -9.406 1 35.41 235 PHE B O 1
ATOM 4114 N N . GLU B 1 236 ? 10.75 -8.68 -10.922 1 43.44 236 GLU B N 1
ATOM 4115 C CA . GLU B 1 236 ? 9.836 -8.164 -9.898 1 43.44 236 GLU B CA 1
ATOM 4116 C C . GLU B 1 236 ? 9.188 -9.305 -9.117 1 43.44 236 GLU B C 1
ATOM 4118 O O . GLU B 1 236 ? 8.227 -9.914 -9.586 1 43.44 236 GLU B O 1
ATOM 4123 N N . THR B 1 237 ? 10.008 -10.297 -8.977 1 39.75 237 THR B N 1
ATOM 4124 C CA . THR B 1 237 ? 9.359 -10.953 -7.844 1 39.75 237 THR B CA 1
ATOM 4125 C C . THR B 1 237 ? 8.492 -9.961 -7.074 1 39.75 237 THR B C 1
ATOM 4127 O O . THR B 1 237 ? 7.98 -10.281 -5.996 1 39.75 237 THR B O 1
ATOM 4130 N N . SER B 1 238 ? 8.82 -8.656 -7.344 1 43.69 238 SER B N 1
ATOM 4131 C CA . SER B 1 238 ? 8.344 -7.723 -6.324 1 43.69 238 SER B CA 1
ATOM 4132 C C . SER B 1 238 ? 6.816 -7.66 -6.312 1 43.69 238 SER B C 1
ATOM 4134 O O . SER B 1 238 ? 6.191 -7.461 -7.355 1 43.69 238 SER B O 1
ATOM 4136 N N . THR B 1 239 ? 6.277 -8.547 -5.551 1 51.81 239 THR B N 1
ATOM 4137 C CA . THR B 1 239 ? 4.992 -8.445 -4.863 1 51.81 239 THR B CA 1
ATOM 4138 C C . THR B 1 239 ? 4.543 -6.988 -4.773 1 51.81 239 THR B C 1
ATOM 4140 O O . THR B 1 239 ? 3.42 -6.703 -4.352 1 51.81 239 THR B O 1
ATOM 4143 N N . VAL B 1 240 ? 5.453 -6.086 -5.559 1 56.59 240 VAL B N 1
ATOM 4144 C CA . VAL B 1 240 ? 5.117 -4.684 -5.34 1 56.59 240 VAL B CA 1
ATOM 4145 C C . VAL B 1 240 ? 3.92 -4.297 -6.207 1 56.59 240 VAL B C 1
ATOM 4147 O O . VAL B 1 240 ? 2.984 -3.65 -5.73 1 56.59 240 VAL B O 1
ATOM 4150 N N . LEU B 1 241 ? 3.975 -4.738 -7.555 1 59.97 241 LEU B N 1
ATOM 4151 C CA . LEU B 1 241 ? 2.895 -4.34 -8.453 1 59.97 241 LEU B CA 1
ATOM 4152 C C . LEU B 1 241 ? 1.562 -4.918 -7.992 1 59.97 241 LEU B C 1
ATOM 4154 O O . LEU B 1 241 ? 0.527 -4.258 -8.078 1 59.97 241 LEU B O 1
ATOM 4158 N N . SER B 1 242 ? 1.74 -5.949 -7.363 1 77.56 242 SER B N 1
ATOM 4159 C CA . SER B 1 242 ? 0.515 -6.574 -6.875 1 77.56 242 SER B CA 1
ATOM 4160 C C . SER B 1 242 ? -0.105 -5.766 -5.742 1 77.56 242 SER B C 1
ATOM 4162 O O . SER B 1 242 ? -1.327 -5.621 -5.672 1 77.56 242 SER B O 1
ATOM 4164 N N . LYS B 1 243 ? 0.764 -5.09 -5.117 1 84.81 243 LYS B N 1
ATOM 4165 C CA . LYS B 1 243 ? 0.263 -4.371 -3.949 1 84.81 243 LYS B CA 1
ATOM 4166 C C . LYS B 1 243 ? -0.507 -3.119 -4.363 1 84.81 243 LYS B C 1
ATOM 4168 O O . LYS B 1 243 ? -1.546 -2.803 -3.781 1 84.81 243 LYS B O 1
ATOM 4173 N N . PHE B 1 244 ? 0.004 -2.498 -5.402 1 86.62 244 PHE B N 1
ATOM 4174 C CA . PHE B 1 244 ? -0.649 -1.286 -5.883 1 86.62 244 PHE B CA 1
ATOM 4175 C C . PHE B 1 244 ? -2.049 -1.594 -6.398 1 86.62 244 PHE B C 1
ATOM 4177 O O . PHE B 1 244 ? -3.006 -0.888 -6.074 1 86.62 244 PHE B O 1
ATOM 4184 N N . THR B 1 245 ? -2.107 -2.629 -7.113 1 91.56 245 THR B N 1
ATOM 4185 C CA . THR B 1 245 ? -3.393 -2.979 -7.707 1 91.56 245 THR B CA 1
ATOM 4186 C C . THR B 1 245 ? -4.367 -3.469 -6.641 1 91.56 245 THR B C 1
ATOM 4188 O O . THR B 1 245 ? -5.555 -3.145 -6.684 1 91.56 245 THR B O 1
ATOM 4191 N N . GLN B 1 246 ? -3.848 -4.211 -5.703 1 92.75 246 GLN B N 1
ATOM 4192 C CA . GLN B 1 246 ? -4.688 -4.664 -4.602 1 92.75 246 GLN B CA 1
ATOM 4193 C C . GLN B 1 246 ? -5.23 -3.482 -3.799 1 92.75 246 GLN B C 1
ATOM 4195 O O . GLN B 1 246 ? -6.422 -3.424 -3.5 1 92.75 246 GLN B O 1
ATOM 4200 N N . LEU B 1 247 ? -4.352 -2.6 -3.484 1 90.88 247 LEU B N 1
ATOM 4201 C CA . LEU B 1 247 ? -4.762 -1.418 -2.732 1 90.88 247 LEU B CA 1
ATOM 4202 C C . LEU B 1 247 ? -5.777 -0.598 -3.521 1 90.88 247 LEU B C 1
ATOM 4204 O O . LEU B 1 247 ? -6.73 -0.063 -2.947 1 90.88 247 LEU B O 1
ATOM 4208 N N . PHE B 1 248 ? -5.574 -0.499 -4.762 1 92.06 248 PHE B N 1
ATOM 4209 C CA . PHE B 1 248 ? -6.508 0.206 -5.633 1 92.06 248 PHE B CA 1
ATOM 4210 C C . PHE B 1 248 ? -7.895 -0.422 -5.559 1 92.06 248 PHE B C 1
ATOM 4212 O O . PHE B 1 248 ? -8.898 0.286 -5.438 1 92.06 248 PHE B O 1
ATOM 4219 N N . LEU B 1 249 ? -7.949 -1.69 -5.66 1 95.38 249 LEU B N 1
ATOM 4220 C CA . LEU B 1 249 ? -9.227 -2.398 -5.617 1 95.38 249 LEU B CA 1
ATOM 4221 C C . LEU B 1 249 ? -9.906 -2.211 -4.266 1 95.38 249 LEU B C 1
ATOM 4223 O O . LEU B 1 249 ? -11.125 -2.057 -4.195 1 95.38 249 LEU B O 1
ATOM 4227 N N . VAL B 1 250 ? -9.109 -2.24 -3.225 1 94.69 250 VAL B N 1
ATOM 4228 C CA . VAL B 1 250 ? -9.641 -2 -1.883 1 94.69 250 VAL B CA 1
ATOM 4229 C C . VAL B 1 250 ? -10.258 -0.606 -1.811 1 94.69 250 VAL B C 1
ATOM 4231 O O . VAL B 1 250 ? -11.344 -0.43 -1.259 1 94.69 250 VAL B O 1
ATOM 4234 N N . GLU B 1 251 ? -9.609 0.363 -2.41 1 91.81 251 GLU B N 1
ATOM 4235 C CA . GLU B 1 251 ? -10.117 1.73 -2.418 1 91.81 251 GLU B CA 1
ATOM 4236 C C . GLU B 1 251 ? -11.438 1.822 -3.174 1 91.81 251 GLU B C 1
ATOM 4238 O O . GLU B 1 251 ? -12.344 2.547 -2.76 1 91.81 251 GLU B O 1
ATOM 4243 N N . LEU B 1 252 ? -11.469 1.161 -4.23 1 94.19 252 LEU B N 1
ATOM 4244 C CA . LEU B 1 252 ? -12.695 1.15 -5.02 1 94.19 252 LEU B CA 1
ATOM 4245 C C . LEU B 1 252 ? -13.852 0.558 -4.223 1 94.19 252 LEU B C 1
ATOM 4247 O O . LEU B 1 252 ? -14.938 1.135 -4.176 1 94.19 252 LEU B O 1
ATOM 4251 N N . ILE B 1 253 ? -13.602 -0.58 -3.586 1 96.38 253 ILE B N 1
ATOM 4252 C CA . ILE B 1 253 ? -14.625 -1.232 -2.773 1 96.38 253 ILE B CA 1
ATOM 4253 C C . ILE B 1 253 ? -15.039 -0.312 -1.627 1 96.38 253 ILE B C 1
ATOM 4255 O O . ILE B 1 253 ? -16.234 -0.158 -1.344 1 96.38 253 ILE B O 1
ATOM 4259 N N . TYR B 1 254 ? -14.031 0.249 -1.006 1 95.19 254 TYR B N 1
ATOM 4260 C CA . TYR B 1 254 ? -14.258 1.189 0.087 1 95.19 254 TYR B CA 1
ATOM 4261 C C . TYR B 1 254 ? -15.148 2.342 -0.358 1 95.19 254 TYR B C 1
ATOM 4263 O O . TYR B 1 254 ? -16.109 2.695 0.333 1 95.19 254 TYR B O 1
ATOM 4271 N N . ALA B 1 255 ? -14.867 2.893 -1.51 1 91.94 255 ALA B N 1
ATOM 4272 C CA . ALA B 1 255 ? -15.656 3.992 -2.061 1 91.94 255 ALA B CA 1
ATOM 4273 C C . ALA B 1 255 ? -17.094 3.561 -2.314 1 91.94 255 ALA B C 1
ATOM 4275 O O . ALA B 1 255 ? -18.031 4.305 -2.014 1 91.94 255 ALA B O 1
ATOM 4276 N N . GLU B 1 256 ? -17.266 2.402 -2.891 1 94.06 256 GLU B N 1
ATOM 4277 C CA . GLU B 1 256 ? -18.609 1.904 -3.184 1 94.06 256 GLU B CA 1
ATOM 4278 C C . GLU B 1 256 ? -19.406 1.7 -1.902 1 94.06 256 GLU B C 1
ATOM 4280 O O . GLU B 1 256 ? -20.625 1.939 -1.878 1 94.06 256 GLU B O 1
ATOM 4285 N N . VAL B 1 257 ? -18.766 1.245 -0.848 1 95.62 257 VAL B N 1
ATOM 4286 C CA . VAL B 1 257 ? -19.422 1.048 0.439 1 95.62 257 VAL B CA 1
ATOM 4287 C C . VAL B 1 257 ? -19.844 2.396 1.02 1 95.62 257 VAL B C 1
ATOM 4289 O O . VAL B 1 257 ? -20.984 2.562 1.466 1 95.62 257 VAL B O 1
ATOM 4292 N N . ILE B 1 258 ? -18.953 3.34 0.95 1 92.25 258 ILE B N 1
ATOM 4293 C CA . ILE B 1 258 ? -19.188 4.664 1.516 1 92.25 258 ILE B CA 1
ATOM 4294 C C . ILE B 1 258 ? -20.375 5.316 0.812 1 92.25 258 ILE B C 1
ATOM 4296 O O . ILE B 1 258 ? -21.172 6.02 1.442 1 92.25 258 ILE B O 1
ATOM 4300 N N . LYS B 1 259 ? -20.531 5.059 -0.473 1 88.19 259 LYS B N 1
ATOM 4301 C CA . LYS B 1 259 ? -21.594 5.648 -1.272 1 88.19 259 LYS B CA 1
ATOM 4302 C C . LYS B 1 259 ? -22.969 5.254 -0.732 1 88.19 259 LYS B C 1
ATOM 4304 O O . LYS B 1 259 ? -23.938 6.012 -0.864 1 88.19 259 LYS B O 1
ATOM 4309 N N . GLU B 1 260 ? -23.078 4.164 -0.124 1 90.94 260 GLU B N 1
ATOM 4310 C CA . GLU B 1 260 ? -24.375 3.631 0.292 1 90.94 260 GLU B CA 1
ATOM 4311 C C . GLU B 1 260 ? -24.875 4.328 1.553 1 90.94 260 GLU B C 1
ATOM 4313 O O . GLU B 1 260 ? -26.094 4.449 1.762 1 90.94 260 GLU B O 1
ATOM 4318 N N . ASN B 1 261 ? -23.969 4.754 2.381 1 87.19 261 ASN B N 1
ATOM 4319 C CA . ASN B 1 261 ? -24.312 5.508 3.582 1 87.19 261 ASN B CA 1
ATOM 4320 C C . ASN B 1 261 ? -23.234 6.539 3.922 1 87.19 261 ASN B C 1
ATOM 4322 O O . ASN B 1 261 ? -22.625 6.477 4.988 1 87.19 261 ASN B O 1
ATOM 4326 N N . TYR B 1 262 ? -23.188 7.434 3.127 1 83.5 262 TYR B N 1
ATOM 4327 C CA . TYR B 1 262 ? -22.109 8.414 3.146 1 83.5 262 TYR B CA 1
ATOM 4328 C C . TYR B 1 262 ? -22.078 9.164 4.473 1 83.5 262 TYR B C 1
ATOM 4330 O O . TYR B 1 262 ? -21.047 9.219 5.145 1 83.5 262 TYR B O 1
ATOM 4338 N N . ASP B 1 263 ? -23.203 9.633 4.891 1 81.69 263 ASP B N 1
ATOM 4339 C CA . ASP B 1 263 ? -23.266 10.492 6.074 1 81.69 263 ASP B CA 1
ATOM 4340 C C . ASP B 1 263 ? -22.812 9.727 7.32 1 81.69 263 ASP B C 1
ATOM 4342 O O . ASP B 1 263 ? -21.984 10.227 8.094 1 81.69 263 ASP B O 1
ATOM 4346 N N . GLU B 1 264 ? -23.297 8.57 7.469 1 87.88 264 GLU B N 1
ATOM 4347 C CA . GLU B 1 264 ? -22.969 7.77 8.648 1 87.88 264 GLU B CA 1
ATOM 4348 C C . GLU B 1 264 ? -21.484 7.398 8.656 1 87.88 264 GLU B C 1
ATOM 4350 O O . GLU B 1 264 ? -20.812 7.531 9.688 1 87.88 264 GLU B O 1
ATOM 4355 N N . PHE B 1 265 ? -20.969 6.945 7.594 1 90.06 265 PHE B N 1
ATOM 4356 C CA . PHE B 1 265 ? -19.578 6.48 7.52 1 90.06 265 PHE B CA 1
ATOM 4357 C C . PHE B 1 265 ? -18.609 7.641 7.688 1 90.06 265 PHE B C 1
ATOM 4359 O O . PHE B 1 265 ? -17.594 7.512 8.367 1 90.06 265 PHE B O 1
ATOM 4366 N N . ILE B 1 266 ? -18.938 8.75 7.152 1 83.5 266 ILE B N 1
ATOM 4367 C CA . ILE B 1 266 ? -18.078 9.922 7.277 1 83.5 266 ILE B CA 1
ATOM 4368 C C . ILE B 1 266 ? -18.094 10.43 8.719 1 83.5 266 ILE B C 1
ATOM 4370 O O . ILE B 1 266 ? -17.062 10.836 9.258 1 83.5 266 ILE B O 1
ATOM 4374 N N . GLN B 1 267 ? -19.219 10.383 9.289 1 84 267 GLN B N 1
ATOM 4375 C CA . GLN B 1 267 ? -19.328 10.758 10.695 1 84 267 GLN B CA 1
ATOM 4376 C C . GLN B 1 267 ? -18.453 9.859 11.562 1 84 267 GLN B C 1
ATOM 4378 O O . GLN B 1 267 ? -17.75 10.336 12.461 1 84 267 GLN B O 1
ATOM 4383 N N . ASN B 1 268 ? -18.562 8.586 11.32 1 90.19 268 ASN B N 1
ATOM 4384 C CA . ASN B 1 268 ? -17.734 7.648 12.062 1 90.19 268 ASN B CA 1
ATOM 4385 C C . ASN B 1 268 ? -16.25 7.922 11.844 1 90.19 268 ASN B C 1
ATOM 4387 O O . ASN B 1 268 ? -15.453 7.867 12.789 1 90.19 268 ASN B O 1
ATOM 4391 N N . LYS B 1 269 ? -15.883 8.164 10.656 1 86.69 269 LYS B N 1
ATOM 4392 C CA . LYS B 1 269 ? -14.5 8.492 10.344 1 86.69 269 LYS B CA 1
ATOM 4393 C C . LYS B 1 269 ? -14.039 9.734 11.102 1 86.69 269 LYS B C 1
ATOM 4395 O O . LYS B 1 269 ? -12.93 9.773 11.625 1 86.69 269 LYS B O 1
ATOM 4400 N N . GLU B 1 270 ? -14.859 10.688 11.141 1 81.94 270 GLU B N 1
ATOM 4401 C CA . GLU B 1 270 ? -14.555 11.922 11.859 1 81.94 270 GLU B CA 1
ATOM 4402 C C . GLU B 1 270 ? -14.391 11.656 13.352 1 81.94 270 GLU B C 1
ATOM 4404 O O . GLU B 1 270 ? -13.492 12.211 13.992 1 81.94 270 GLU B O 1
ATOM 4409 N N . LYS B 1 271 ? -15.312 10.852 13.844 1 86.88 271 LYS B N 1
ATOM 4410 C CA . LYS B 1 271 ? -15.234 10.484 15.258 1 86.88 271 LYS B CA 1
ATOM 4411 C C . LYS B 1 271 ? -13.883 9.844 15.578 1 86.88 271 LYS B C 1
ATOM 4413 O O . LYS B 1 271 ? -13.242 10.195 16.562 1 86.88 271 LYS B O 1
ATOM 4418 N N . THR B 1 272 ? -13.453 8.969 14.75 1 86.88 272 THR B N 1
ATOM 4419 C CA . THR B 1 272 ? -12.188 8.281 15 1 86.88 272 THR B CA 1
ATOM 4420 C C . THR B 1 272 ? -11.008 9.219 14.797 1 86.88 272 THR B C 1
ATOM 4422 O O . THR B 1 272 ? -10 9.117 15.5 1 86.88 272 THR B O 1
ATOM 4425 N N . THR B 1 273 ? -11.102 10.125 13.875 1 80.56 273 THR B N 1
ATOM 4426 C CA . THR B 1 273 ? -10.062 11.133 13.664 1 80.56 273 THR B CA 1
ATOM 4427 C C . THR B 1 273 ? -9.922 12.031 14.883 1 80.56 273 THR B C 1
ATOM 4429 O O . THR B 1 273 ? -8.812 12.312 15.336 1 80.56 273 THR B O 1
ATOM 4432 N N . LYS B 1 274 ? -11.031 12.453 15.43 1 78.62 274 LYS B N 1
ATOM 4433 C CA . LYS B 1 274 ? -11.039 13.312 16.609 1 78.62 274 LYS B CA 1
ATOM 4434 C C . LYS B 1 274 ? -10.438 12.594 17.812 1 78.62 274 LYS B C 1
ATOM 4436 O O . LYS B 1 274 ? -9.711 13.203 18.609 1 78.62 274 LYS B O 1
ATOM 4441 N N . ALA B 1 275 ? -10.695 11.312 17.891 1 84.19 275 ALA B N 1
ATOM 4442 C CA . ALA B 1 275 ? -10.172 10.523 19 1 84.19 275 ALA B CA 1
ATOM 4443 C C . ALA B 1 275 ? -8.648 10.477 18.984 1 84.19 275 ALA B C 1
ATOM 4445 O O . ALA B 1 275 ? -8.008 10.453 20.031 1 84.19 275 ALA B O 1
ATOM 4446 N N . LEU B 1 276 ? -8.078 10.469 17.781 1 77.5 276 LEU B N 1
ATOM 4447 C CA . LEU B 1 276 ? -6.625 10.391 17.625 1 77.5 276 LEU B CA 1
ATOM 4448 C C . LEU B 1 276 ? -5.961 11.688 18.062 1 77.5 276 LEU B C 1
ATOM 4450 O O . LEU B 1 276 ? -4.793 11.695 18.453 1 77.5 276 LEU B O 1
ATOM 4454 N N . LYS B 1 277 ? -6.633 12.773 17.969 1 72.81 277 LYS B N 1
ATOM 4455 C CA . LYS B 1 277 ? -6.105 14.07 18.391 1 72.81 277 LYS B CA 1
ATOM 4456 C C . LYS B 1 277 ? -5.867 14.109 19.906 1 72.81 277 LYS B C 1
ATOM 4458 O O . LYS B 1 277 ? -4.988 14.828 20.375 1 72.81 277 LYS B O 1
ATOM 4463 N N . TYR B 1 278 ? -6.609 13.281 20.547 1 71.56 278 TYR B N 1
ATOM 4464 C CA . TYR B 1 278 ? -6.496 13.25 22 1 71.56 278 TYR B CA 1
ATOM 4465 C C . TYR B 1 278 ? -5.164 12.648 22.422 1 71.56 278 TYR B C 1
ATOM 4467 O O . TYR B 1 278 ? -4.637 12.977 23.5 1 71.56 278 TYR B O 1
ATOM 4475 N N . ILE B 1 279 ? -4.605 11.766 21.625 1 66.81 279 ILE B N 1
ATOM 4476 C CA . ILE B 1 279 ? -3.346 11.133 22 1 66.81 279 ILE B CA 1
ATOM 4477 C C . ILE B 1 279 ? -2.178 12 21.531 1 66.81 279 ILE B C 1
ATOM 4479 O O . ILE B 1 279 ? -1.099 11.969 22.125 1 66.81 279 ILE B O 1
ATOM 4483 N N . ARG B 1 280 ? -2.26 12.781 20.562 1 58.88 280 ARG B N 1
ATOM 4484 C CA . ARG B 1 280 ? -1.178 13.609 20.031 1 58.88 280 ARG B CA 1
ATOM 4485 C C . ARG B 1 280 ? -0.894 14.781 20.969 1 58.88 280 ARG B C 1
ATOM 4487 O O . ARG B 1 280 ? 0.21 15.336 20.969 1 58.88 280 ARG B O 1
ATOM 4494 N N . GLU B 1 281 ? -1.776 15.164 21.828 1 51.84 281 GLU B N 1
ATOM 4495 C CA . GLU B 1 281 ? -1.589 16.219 22.812 1 51.84 281 GLU B CA 1
ATOM 4496 C C . GLU B 1 281 ? -1.027 15.656 24.109 1 51.84 281 GLU B C 1
ATOM 4498 O O . GLU B 1 281 ? -1.325 14.523 24.484 1 51.84 281 GLU B O 1
#

InterPro domains:
  IPR000281 Helix-turn-helix protein RpiR [PF01418] (1-74)
  IPR000281 Helix-turn-helix protein RpiR [PS51071] (1-77)
  IPR001347 SIS domain [PF01380] (126-253)
  IPR001347 SIS domain [PS51464] (123-263)
  IPR009057 Homedomain-like superfamily [SSF46689] (1-76)
  IPR035472 RpiR-like, SIS domain [cd05013] (118-256)
  IPR036388 Winged helix-like DNA-binding domain superfamily [G3DSA:1.10.10.10] (1-74)
  IPR046348 SIS domain superfamily [SSF53697] (95-278)
  IPR047640 HTH-type transcriptional regulator RpiR-like [PTHR30514] (1-277)